Protein AF-A0AAV4EQN7-F1 (afdb_monomer_lite)

Foldseek 3Di:
DPDDDPPKDFQAWAFKWWQDPVGIATWIWGDTPFWIFIARLQQRDTPDTDGPVFWPDKAFPPVDPDRFKIKTWGDDPDPDIDIIMMGDPQNVVVRCCNVCVVADAKDWDADDPQRAIDIDGDPPNVVVVVVVQCCCCPPVVHHDDDDPDGDDPVRNVVQNRGDCNQLVVLVVQCVCVVVVNQQDDDAPDDQRNSLENHDPVDADDPVSQLSLLVCLLVPHPPDDNLNSLSSNLNHFGLLAHPCQPPDDDPVNVVVLVSLLSNLVSLLVVVPDLLPDDLNSLLSSLSSLSRSCLDQSSLLSCPVPPCNLVSLLVNLLSQVVVVDLSSPLSSLSSLVCNLDHSDPPHDPVSNVVSLCSNPVDPVSLVSLLVLQVVQAPDDVVVSVVLSVCCVVVVCSSVSSSCRNRVDDPDPVCCVVVPDDDDPPDDDDDDDDDDDDDDDDDD

Organism: NCBI:txid1093978

Structure (mmCIF, N/CA/C/O backbone):
data_AF-A0AAV4EQN7-F1
#
_entry.id   AF-A0AAV4EQN7-F1
#
loop_
_atom_site.group_PDB
_atom_site.id
_atom_site.type_symbol
_atom_site.label_atom_id
_atom_site.label_alt_id
_atom_site.label_comp_id
_atom_site.label_asym_id
_atom_site.label_entity_id
_atom_site.label_seq_id
_atom_site.pdbx_PDB_ins_code
_atom_site.Cartn_x
_atom_site.Cartn_y
_atom_site.Cartn_z
_atom_site.occupancy
_atom_site.B_iso_or_equiv
_atom_site.auth_seq_id
_atom_site.auth_comp_id
_atom_site.auth_asym_id
_atom_site.auth_atom_id
_atom_site.pdbx_PDB_model_num
ATOM 1 N N . MET A 1 1 ? 10.292 24.144 -17.270 1.00 40.44 1 MET A N 1
ATOM 2 C CA . MET A 1 1 ? 9.674 22.904 -16.755 1.00 40.44 1 MET A CA 1
ATOM 3 C C . MET A 1 1 ? 10.109 21.764 -17.655 1.00 40.44 1 MET A C 1
ATOM 5 O O . MET A 1 1 ? 10.051 21.944 -18.864 1.00 40.44 1 MET A O 1
ATOM 9 N N . MET A 1 2 ? 10.593 20.647 -17.102 1.00 51.81 2 MET A N 1
ATOM 10 C CA . MET A 1 2 ? 10.714 19.413 -17.890 1.00 51.81 2 MET A CA 1
ATOM 11 C C . MET A 1 2 ? 9.319 19.062 -18.418 1.00 51.81 2 MET A C 1
ATOM 13 O O . MET A 1 2 ? 8.359 19.123 -17.651 1.00 51.81 2 MET A O 1
ATOM 17 N N . ALA A 1 3 ? 9.198 18.764 -19.710 1.00 57.78 3 ALA A N 1
ATOM 18 C CA . ALA A 1 3 ? 7.943 18.279 -20.265 1.00 57.78 3 ALA A CA 1
ATOM 19 C C . ALA A 1 3 ? 7.624 16.930 -19.609 1.00 57.78 3 ALA A C 1
ATOM 21 O O . ALA A 1 3 ? 8.413 15.993 -19.708 1.00 57.78 3 ALA A O 1
ATOM 22 N N . THR A 1 4 ? 6.509 16.857 -18.888 1.00 76.06 4 THR A N 1
ATOM 23 C CA . THR A 1 4 ? 6.039 15.623 -18.267 1.00 76.06 4 THR A CA 1
ATOM 24 C C . THR A 1 4 ? 5.465 14.688 -19.325 1.00 76.06 4 THR A C 1
ATOM 26 O O . THR A 1 4 ? 4.706 15.117 -20.195 1.00 76.06 4 THR A O 1
ATOM 29 N N . LEU A 1 5 ? 5.802 13.399 -19.245 1.00 83.25 5 LEU A N 1
ATOM 30 C CA . LEU A 1 5 ? 5.179 12.365 -20.069 1.00 83.25 5 LEU A CA 1
ATOM 31 C C . LEU A 1 5 ? 3.693 12.294 -19.730 1.00 83.25 5 LEU A C 1
ATOM 33 O O . LEU A 1 5 ? 3.306 11.834 -18.652 1.00 83.25 5 LEU A O 1
ATOM 37 N N . LYS A 1 6 ? 2.869 12.786 -20.654 1.00 84.25 6 LYS A N 1
ATOM 38 C CA . LYS A 1 6 ? 1.417 12.792 -20.513 1.00 84.25 6 LYS A CA 1
ATOM 39 C C . LYS A 1 6 ? 0.916 11.353 -20.343 1.00 84.25 6 LYS A C 1
ATOM 41 O O . LYS A 1 6 ? 1.368 10.456 -21.047 1.00 84.25 6 LYS A O 1
ATOM 46 N N . ASP A 1 7 ? 0.013 11.146 -19.387 1.00 84.25 7 ASP A N 1
ATOM 47 C CA . ASP A 1 7 ? -0.650 9.862 -19.117 1.00 84.25 7 ASP A CA 1
ATOM 48 C C . ASP A 1 7 ? 0.291 8.688 -18.748 1.00 84.25 7 ASP A C 1
ATOM 50 O O . ASP A 1 7 ? -0.117 7.526 -18.774 1.00 84.25 7 ASP A O 1
ATOM 54 N N . ASN A 1 8 ? 1.550 8.953 -18.367 1.00 86.19 8 ASN A N 1
ATOM 55 C CA . ASN A 1 8 ? 2.458 7.925 -17.846 1.00 86.19 8 ASN A CA 1
ATOM 56 C C . ASN A 1 8 ? 2.011 7.435 -16.464 1.00 86.19 8 ASN A C 1
ATOM 58 O O . ASN A 1 8 ? 1.928 8.224 -15.523 1.00 86.19 8 ASN A O 1
ATOM 62 N N . LYS A 1 9 ? 1.762 6.128 -16.335 1.00 89.06 9 LYS A N 1
ATOM 63 C CA . LYS A 1 9 ? 1.412 5.485 -15.062 1.00 89.06 9 LYS A CA 1
ATOM 64 C C . LYS A 1 9 ? 2.555 4.608 -14.584 1.00 89.06 9 LYS A C 1
ATOM 66 O O . LYS A 1 9 ? 3.084 3.827 -15.367 1.00 89.06 9 LYS A O 1
ATOM 71 N N . ASP A 1 10 ? 2.889 4.701 -13.302 1.00 91.31 10 ASP A N 1
ATOM 72 C CA . ASP A 1 10 ? 3.889 3.836 -12.676 1.00 91.31 10 ASP A CA 1
ATOM 73 C C . ASP A 1 10 ? 3.384 2.385 -12.644 1.00 91.31 10 ASP A C 1
ATOM 75 O O . ASP A 1 10 ? 2.361 2.085 -12.022 1.00 91.31 10 ASP A O 1
ATOM 79 N N . VAL A 1 11 ? 4.101 1.481 -13.310 1.00 84.19 11 VAL A N 1
ATOM 80 C CA . VAL A 1 11 ? 3.808 0.040 -13.340 1.00 84.19 11 VAL A CA 1
ATOM 81 C C . VAL A 1 11 ? 4.553 -0.657 -12.211 1.00 84.19 11 VAL A C 1
ATOM 83 O O . VAL A 1 11 ? 3.941 -1.411 -11.460 1.00 84.19 11 VAL A O 1
ATOM 86 N N . ALA A 1 12 ? 5.839 -0.350 -12.030 1.00 87.50 12 ALA A N 1
ATOM 87 C CA . ALA A 1 12 ? 6.658 -0.880 -10.946 1.00 87.50 12 ALA A CA 1
ATOM 88 C C . ALA A 1 12 ? 7.631 0.174 -10.419 1.00 87.50 12 ALA A C 1
ATOM 90 O O . ALA A 1 12 ? 8.335 0.823 -11.190 1.00 87.50 12 ALA A O 1
ATOM 91 N N . CYS A 1 13 ? 7.702 0.303 -9.094 1.00 95.94 13 CYS A N 1
ATOM 92 C CA . CYS A 1 13 ? 8.592 1.240 -8.423 1.00 95.94 13 CYS A CA 1
ATOM 93 C C . CYS A 1 13 ? 9.579 0.520 -7.502 1.00 95.94 13 CYS A C 1
ATOM 95 O O . CYS A 1 13 ? 9.273 -0.514 -6.903 1.00 95.94 13 CYS A O 1
ATOM 97 N N . TYR A 1 14 ? 10.765 1.109 -7.375 1.00 96.88 14 TYR A N 1
ATOM 98 C CA . TYR A 1 14 ? 11.847 0.618 -6.530 1.00 96.88 14 TYR A CA 1
ATOM 99 C C . TYR A 1 14 ? 12.532 1.768 -5.812 1.00 96.88 14 TYR A C 1
ATOM 101 O O . TYR A 1 14 ? 12.855 2.790 -6.423 1.00 96.88 14 TYR A O 1
ATOM 109 N N . PHE A 1 15 ? 12.805 1.587 -4.523 1.00 97.00 15 PHE A N 1
ATOM 110 C CA . PHE A 1 15 ? 13.709 2.465 -3.800 1.00 97.00 15 PHE A CA 1
ATOM 111 C C . PHE A 1 15 ? 15.162 2.114 -4.142 1.00 97.00 15 PHE A C 1
ATOM 113 O O . PHE A 1 15 ? 15.597 0.967 -4.023 1.00 97.00 15 PHE A O 1
ATOM 120 N N . ILE A 1 16 ? 15.911 3.095 -4.643 1.00 97.31 16 ILE A N 1
ATOM 121 C CA . ILE A 1 16 ? 17.249 2.884 -5.197 1.00 97.31 16 ILE A CA 1
ATOM 122 C C . ILE A 1 16 ? 18.216 4.008 -4.809 1.00 97.31 16 ILE A C 1
ATOM 124 O O . ILE A 1 16 ? 17.825 5.075 -4.330 1.00 97.31 16 ILE A O 1
ATOM 128 N N . THR A 1 17 ? 19.501 3.806 -5.096 1.00 97.31 17 THR A N 1
ATOM 129 C CA . THR A 1 17 ? 20.536 4.841 -4.986 1.00 97.31 17 THR A CA 1
ATOM 130 C C . THR A 1 17 ? 21.064 5.219 -6.367 1.00 97.31 17 THR A C 1
ATOM 132 O O . THR A 1 17 ? 21.588 4.373 -7.083 1.00 97.31 17 THR A O 1
ATOM 135 N N . LYS A 1 18 ? 20.966 6.496 -6.745 1.00 96.81 18 LYS A N 1
ATOM 136 C CA . LYS A 1 18 ? 21.628 7.077 -7.923 1.00 96.81 18 LYS A CA 1
ATOM 137 C C . LYS A 1 18 ? 23.071 7.427 -7.586 1.00 96.81 18 LYS A C 1
ATOM 139 O O . LYS A 1 18 ? 23.308 8.146 -6.616 1.00 96.81 18 LYS A O 1
ATOM 144 N N . HIS A 1 19 ? 24.014 6.992 -8.417 1.00 95.38 19 HIS A N 1
ATOM 145 C CA . HIS A 1 19 ? 25.435 7.323 -8.305 1.00 95.38 19 HIS A CA 1
ATOM 146 C C . HIS A 1 19 ? 25.782 8.409 -9.319 1.00 95.38 19 HIS A C 1
ATOM 148 O O . HIS A 1 19 ? 25.602 8.233 -10.523 1.00 95.38 19 HIS A O 1
ATOM 154 N N . SER A 1 20 ? 26.263 9.548 -8.830 1.00 90.81 20 SER A N 1
ATOM 155 C CA . SER A 1 20 ? 26.661 10.699 -9.639 1.00 90.81 20 SER A CA 1
ATOM 156 C C . SER A 1 20 ? 28.011 11.233 -9.166 1.00 90.81 20 SER A C 1
ATOM 158 O O . SER A 1 20 ? 28.437 10.966 -8.045 1.00 90.81 20 SER A O 1
ATOM 160 N N . TRP A 1 21 ? 28.660 12.049 -9.994 1.00 86.94 21 TRP A N 1
ATOM 161 C CA . TRP A 1 21 ? 29.893 12.750 -9.632 1.00 86.94 21 TRP A CA 1
ATOM 162 C C . TRP A 1 21 ? 29.716 13.684 -8.423 1.00 86.94 21 TRP A C 1
ATOM 164 O O . TRP A 1 21 ? 30.658 13.894 -7.671 1.00 86.94 21 TRP A O 1
ATOM 174 N N . LYS A 1 22 ? 28.500 14.213 -8.210 1.00 88.44 22 LYS A N 1
ATOM 175 C CA . LYS A 1 22 ? 28.162 15.048 -7.043 1.00 88.44 22 LYS A CA 1
ATOM 176 C C . LYS A 1 22 ? 27.896 14.247 -5.761 1.00 88.44 22 LYS A C 1
ATOM 178 O O . LYS A 1 22 ? 27.723 14.846 -4.705 1.00 88.44 22 LYS A O 1
ATOM 183 N N . GLY A 1 23 ? 27.803 12.920 -5.852 1.00 92.81 23 GLY A N 1
ATOM 184 C CA . GLY A 1 23 ? 27.504 12.046 -4.721 1.00 92.81 23 GLY A CA 1
ATOM 185 C C . GLY A 1 23 ? 26.439 10.991 -5.016 1.00 92.81 23 GLY A C 1
ATOM 186 O O . GLY A 1 23 ? 26.023 10.773 -6.159 1.00 92.81 23 GLY A O 1
ATOM 187 N N . LYS A 1 24 ? 26.008 10.319 -3.946 1.00 94.31 24 LYS A N 1
ATOM 188 C CA . LYS A 1 24 ? 24.983 9.273 -3.966 1.00 94.31 24 LYS A CA 1
ATOM 189 C C . LYS A 1 24 ? 23.664 9.831 -3.448 1.00 94.31 24 LYS A C 1
ATOM 191 O O . LYS A 1 24 ? 23.643 10.503 -2.422 1.00 94.31 24 LYS A O 1
ATOM 196 N N . TYR A 1 25 ? 22.569 9.535 -4.140 1.00 94.75 25 TYR A N 1
ATOM 197 C CA . TYR A 1 25 ? 21.253 10.068 -3.793 1.00 94.75 25 TYR A CA 1
ATOM 198 C C . TYR A 1 25 ? 20.186 8.984 -3.803 1.00 94.75 25 TYR A C 1
ATOM 200 O O . TYR A 1 25 ? 20.077 8.242 -4.778 1.00 94.75 25 TYR A O 1
ATOM 208 N N . LYS A 1 26 ? 19.342 8.948 -2.772 1.00 96.00 26 LYS A N 1
ATOM 209 C CA . LYS A 1 26 ? 18.154 8.091 -2.748 1.00 96.00 26 LYS A CA 1
ATOM 210 C C . LYS A 1 26 ? 17.111 8.576 -3.752 1.00 96.00 26 LYS A C 1
ATOM 212 O O . LYS A 1 26 ? 16.865 9.780 -3.872 1.00 96.00 26 LYS A O 1
ATOM 217 N N . ARG A 1 27 ? 16.537 7.653 -4.518 1.00 97.19 27 ARG A N 1
ATOM 218 C CA . ARG A 1 27 ? 15.533 7.922 -5.556 1.00 97.19 27 ARG A CA 1
ATOM 219 C C . ARG A 1 27 ? 14.502 6.809 -5.583 1.00 97.19 27 ARG A C 1
ATOM 221 O O . ARG A 1 27 ? 14.824 5.663 -5.292 1.00 97.19 27 ARG A O 1
ATOM 228 N N . ILE A 1 28 ? 13.291 7.150 -6.002 1.00 97.69 28 ILE A N 1
ATOM 229 C CA . ILE A 1 28 ? 12.333 6.156 -6.486 1.00 97.69 28 ILE A CA 1
ATOM 230 C C . ILE A 1 28 ? 12.596 5.990 -7.977 1.00 97.69 28 ILE A C 1
ATOM 232 O O . ILE A 1 28 ? 12.597 6.986 -8.696 1.00 97.69 28 ILE A O 1
ATOM 236 N N . PHE A 1 29 ? 12.847 4.772 -8.436 1.00 97.50 29 PHE A N 1
ATOM 237 C CA . PHE A 1 29 ? 12.944 4.429 -9.851 1.00 97.50 29 PHE A CA 1
ATOM 238 C C . PHE A 1 29 ? 11.656 3.746 -10.276 1.00 97.50 29 PHE A C 1
ATOM 240 O O . PHE A 1 29 ? 11.300 2.714 -9.711 1.00 97.50 29 PHE A O 1
ATOM 247 N N . SER A 1 30 ? 10.973 4.342 -11.244 1.00 95.19 30 SER A N 1
ATOM 248 C CA . SER A 1 30 ? 9.712 3.863 -11.784 1.00 95.19 30 SER A CA 1
ATOM 249 C C . SER A 1 30 ? 9.887 3.386 -13.215 1.00 95.19 30 SER A C 1
ATOM 251 O O . SER A 1 30 ? 10.401 4.115 -14.070 1.00 95.19 30 SER A O 1
ATOM 253 N N . VAL A 1 31 ? 9.412 2.170 -13.451 1.00 86.81 31 VAL A N 1
ATOM 254 C CA . VAL A 1 31 ? 9.052 1.656 -14.766 1.00 86.81 31 VAL A CA 1
ATOM 255 C C . VAL A 1 31 ? 7.592 2.027 -14.995 1.00 86.81 31 VAL A C 1
ATOM 257 O O . VAL A 1 31 ? 6.724 1.551 -14.262 1.00 86.81 31 VAL A O 1
ATOM 260 N N . GLY A 1 32 ? 7.322 2.907 -15.958 1.00 84.62 32 GLY A N 1
ATOM 261 C CA . GLY A 1 32 ? 5.978 3.395 -16.256 1.00 84.62 32 GLY A CA 1
ATOM 262 C C . GLY A 1 32 ? 5.529 3.064 -17.673 1.00 84.62 32 GLY A C 1
ATOM 263 O O . GLY A 1 32 ? 6.343 2.766 -18.531 1.00 84.62 32 GLY A O 1
ATOM 264 N N . THR A 1 33 ? 4.232 3.163 -17.944 1.00 79.50 33 THR A N 1
ATOM 265 C CA . THR A 1 33 ? 3.617 2.747 -19.222 1.00 79.50 33 THR A CA 1
ATOM 266 C C . THR A 1 33 ? 4.161 3.444 -20.474 1.00 79.50 33 THR A C 1
ATOM 268 O O . THR A 1 33 ? 3.985 2.940 -21.576 1.00 79.50 33 THR A O 1
ATOM 271 N N . HIS A 1 34 ? 4.778 4.618 -20.336 1.00 77.56 34 HIS A N 1
ATOM 272 C CA . HIS A 1 34 ? 5.302 5.421 -21.445 1.00 77.56 34 HIS A CA 1
ATOM 273 C C . HIS A 1 34 ? 6.802 5.727 -21.313 1.00 77.56 34 HIS A C 1
ATOM 275 O O . HIS A 1 34 ? 7.387 6.362 -22.199 1.00 77.56 34 HIS A O 1
ATOM 281 N N . GLY A 1 35 ? 7.440 5.301 -20.222 1.00 81.69 35 GLY A N 1
ATOM 282 C CA . GLY A 1 35 ? 8.860 5.531 -20.014 1.00 81.69 35 GLY A CA 1
ATOM 283 C C . GLY A 1 35 ? 9.328 5.341 -18.578 1.00 81.69 35 GLY A C 1
ATOM 284 O O . GLY A 1 35 ? 8.565 5.019 -17.666 1.00 81.69 35 GLY A O 1
ATOM 285 N N . ILE A 1 36 ? 10.617 5.597 -18.370 1.00 88.81 36 ILE A N 1
ATOM 286 C CA . ILE A 1 36 ? 11.263 5.499 -17.063 1.00 88.81 36 ILE A CA 1
ATOM 287 C C . ILE A 1 36 ? 11.255 6.859 -16.378 1.00 88.81 36 ILE A C 1
ATOM 289 O O . ILE A 1 36 ? 11.660 7.870 -16.955 1.00 88.81 36 ILE A O 1
ATOM 293 N N . THR A 1 37 ? 10.843 6.883 -15.113 1.00 95.19 37 THR A N 1
ATOM 294 C CA . THR A 1 37 ? 10.827 8.102 -14.298 1.00 95.19 37 THR A CA 1
ATOM 295 C C . THR A 1 37 ? 11.590 7.883 -12.999 1.00 95.19 37 THR A C 1
ATOM 297 O O . THR A 1 37 ? 11.573 6.802 -12.420 1.00 95.19 37 THR A O 1
ATOM 300 N N . THR A 1 38 ? 12.286 8.912 -12.521 1.00 96.88 38 THR A N 1
ATOM 301 C CA . THR A 1 38 ? 12.917 8.897 -11.197 1.00 96.88 38 THR A CA 1
ATOM 302 C C . THR A 1 38 ? 12.397 10.035 -10.343 1.00 96.88 38 THR A C 1
ATOM 304 O O . THR A 1 38 ? 12.418 11.184 -10.786 1.00 96.88 38 THR A O 1
ATOM 307 N N . TYR A 1 39 ? 12.016 9.750 -9.102 1.00 96.69 39 TYR A N 1
ATOM 308 C CA . TYR A 1 39 ? 11.423 10.728 -8.191 1.00 96.69 39 TYR A CA 1
ATOM 309 C C . TYR A 1 39 ? 12.295 10.989 -6.965 1.00 96.69 39 TYR A C 1
ATOM 311 O O . TYR A 1 39 ? 13.086 10.139 -6.533 1.00 96.69 39 TYR A O 1
ATOM 319 N N . ASN A 1 40 ? 12.125 12.175 -6.386 1.00 95.75 40 ASN A N 1
ATOM 320 C CA . ASN A 1 40 ? 12.555 12.453 -5.025 1.00 95.75 40 ASN A CA 1
ATOM 321 C C . ASN A 1 40 ? 11.675 11.629 -4.065 1.00 95.75 40 ASN A C 1
ATOM 323 O O . ASN A 1 40 ? 10.455 11.720 -4.164 1.00 95.75 40 ASN A O 1
ATOM 327 N N . PRO A 1 41 ? 12.250 10.835 -3.146 1.00 93.50 41 PRO A N 1
ATOM 328 C CA . PRO A 1 41 ? 11.450 9.981 -2.274 1.00 93.50 41 PRO A CA 1
ATOM 329 C C . PRO A 1 41 ? 10.604 10.764 -1.262 1.00 93.50 41 PRO A C 1
ATOM 331 O O . PRO A 1 41 ? 9.530 10.306 -0.908 1.00 93.50 41 PRO A O 1
ATOM 334 N N . GLY A 1 42 ? 11.044 11.948 -0.825 1.00 90.06 42 GLY A N 1
ATOM 335 C CA . GLY A 1 42 ? 10.298 12.770 0.129 1.00 90.06 42 GLY A CA 1
ATOM 336 C C . GLY A 1 42 ? 9.187 13.595 -0.520 1.00 90.06 42 GLY A C 1
ATOM 337 O O . GLY A 1 42 ? 8.062 13.600 -0.028 1.00 90.06 42 GLY A O 1
ATOM 338 N N . SER A 1 43 ? 9.491 14.293 -1.622 1.00 92.69 43 SER A N 1
ATOM 339 C CA . SER A 1 43 ? 8.524 15.183 -2.287 1.00 92.69 43 SER A CA 1
ATOM 340 C C . SER A 1 43 ? 7.709 14.515 -3.393 1.00 92.69 43 SER A C 1
ATOM 342 O O . SER A 1 43 ? 6.741 15.107 -3.854 1.00 92.69 43 SER A O 1
ATOM 344 N N . PHE A 1 44 ? 8.084 13.312 -3.841 1.00 93.56 44 PHE A N 1
ATOM 345 C CA . PHE A 1 44 ? 7.521 12.649 -5.028 1.00 93.56 44 PHE A CA 1
ATOM 346 C C . PHE A 1 44 ? 7.624 13.480 -6.319 1.00 93.56 44 PHE A C 1
ATOM 348 O O . PHE A 1 44 ? 7.007 13.152 -7.329 1.00 93.56 44 PHE A O 1
ATOM 355 N N . GLU A 1 45 ? 8.454 14.524 -6.334 1.00 94.44 45 GLU A N 1
ATOM 356 C CA . GLU A 1 45 ? 8.704 15.311 -7.536 1.00 94.44 45 GLU A CA 1
ATOM 357 C C . GLU A 1 45 ? 9.603 14.549 -8.508 1.00 94.44 45 GLU A C 1
ATOM 359 O O . GLU A 1 45 ? 10.568 13.878 -8.118 1.00 94.44 45 GLU A O 1
ATOM 364 N N . ILE A 1 46 ? 9.308 14.694 -9.797 1.00 95.38 46 ILE A N 1
ATOM 365 C CA . ILE A 1 46 ? 10.104 14.120 -10.879 1.00 95.38 46 ILE A CA 1
ATOM 366 C C . ILE A 1 46 ? 11.490 14.766 -10.877 1.00 95.38 46 ILE A C 1
ATOM 368 O O . ILE A 1 46 ? 11.639 15.980 -10.988 1.00 95.38 46 ILE A O 1
ATOM 372 N N . THR A 1 47 ? 12.524 13.933 -10.793 1.00 95.00 47 THR A N 1
ATOM 373 C CA . THR A 1 47 ? 13.928 14.358 -10.870 1.00 95.00 47 THR A CA 1
ATOM 374 C C . THR A 1 47 ? 14.543 14.105 -12.238 1.00 95.00 47 THR A C 1
ATOM 376 O O . THR A 1 47 ? 15.426 14.847 -12.652 1.00 95.00 47 THR A O 1
ATOM 379 N N . ASN A 1 48 ? 14.123 13.040 -12.922 1.00 94.19 48 ASN A N 1
ATOM 380 C CA . ASN A 1 48 ? 14.452 12.757 -14.318 1.00 94.19 48 ASN A CA 1
ATOM 381 C C . ASN A 1 48 ? 13.313 11.921 -14.908 1.00 94.19 48 ASN A C 1
ATOM 383 O O . ASN A 1 48 ? 12.720 11.117 -14.184 1.00 94.19 48 ASN A O 1
ATOM 387 N N . GLN A 1 49 ? 13.055 12.067 -16.200 1.00 93.12 49 GLN A N 1
ATOM 388 C CA . GLN A 1 49 ? 12.041 11.305 -16.916 1.00 93.12 49 GLN A CA 1
ATOM 389 C C . GLN A 1 49 ? 12.495 11.096 -18.361 1.00 93.12 49 GLN A C 1
ATOM 391 O O . GLN A 1 49 ? 13.025 12.026 -18.967 1.00 93.12 49 GLN A O 1
ATOM 396 N N . TRP A 1 50 ? 12.310 9.883 -18.877 1.00 89.38 50 TRP A N 1
ATOM 397 C CA . TRP A 1 50 ? 12.736 9.476 -20.215 1.00 89.38 50 TRP A CA 1
ATOM 398 C C . TRP A 1 50 ? 11.633 8.662 -20.880 1.00 89.38 50 TRP A C 1
ATOM 400 O O . TRP A 1 50 ? 11.238 7.623 -20.351 1.00 89.38 50 TRP A O 1
ATOM 410 N N . ALA A 1 51 ? 11.151 9.119 -22.037 1.00 83.00 51 ALA A N 1
ATOM 411 C CA . ALA A 1 51 ? 10.234 8.338 -22.863 1.00 83.00 51 ALA A CA 1
ATOM 412 C C . ALA A 1 51 ? 10.930 7.081 -23.401 1.00 83.00 51 ALA A C 1
ATOM 414 O O . ALA A 1 51 ? 12.142 7.086 -23.631 1.00 83.00 51 ALA A O 1
ATOM 415 N N . TYR A 1 52 ? 10.177 6.015 -23.678 1.00 77.25 52 TYR A N 1
ATOM 416 C CA . TYR A 1 52 ? 10.771 4.780 -24.204 1.00 77.25 52 TYR A CA 1
ATOM 417 C C . TYR A 1 52 ? 11.499 4.955 -25.546 1.00 77.25 52 TYR A C 1
ATOM 419 O O . TYR A 1 52 ? 12.491 4.282 -25.797 1.00 77.25 52 TYR A O 1
ATOM 427 N N . ASN A 1 53 ? 11.097 5.912 -26.388 1.00 75.12 53 ASN A N 1
ATOM 428 C CA . ASN A 1 53 ? 11.812 6.220 -27.636 1.00 75.12 53 ASN A CA 1
ATOM 429 C C . ASN A 1 53 ? 13.195 6.885 -27.417 1.00 75.12 53 ASN A C 1
ATOM 431 O O . ASN A 1 53 ? 14.037 6.890 -28.328 1.00 75.12 53 ASN A O 1
ATOM 435 N N . GLU A 1 54 ? 13.435 7.441 -26.229 1.00 80.88 54 GLU A N 1
ATOM 436 C CA . GLU A 1 54 ? 14.704 8.009 -25.763 1.00 80.88 54 GLU A CA 1
ATOM 437 C C . GLU A 1 54 ? 15.493 7.028 -24.884 1.00 80.88 54 GLU A C 1
ATOM 439 O O . GLU A 1 54 ? 16.705 7.188 -24.721 1.00 80.88 54 GLU A O 1
ATOM 444 N N . PHE A 1 55 ? 14.828 6.000 -24.356 1.00 78.75 55 PHE A N 1
ATOM 445 C CA . PHE A 1 55 ? 15.409 4.962 -23.518 1.00 78.75 55 PHE A CA 1
ATOM 446 C C . PHE A 1 55 ? 16.039 3.859 -24.374 1.00 78.75 55 PHE A C 1
ATOM 448 O O . PHE A 1 55 ? 15.344 3.120 -25.059 1.00 78.75 55 PHE A O 1
ATOM 455 N N . ILE A 1 56 ? 17.370 3.744 -24.361 1.00 77.75 56 ILE A N 1
ATOM 456 C CA . ILE A 1 56 ? 18.088 2.766 -25.198 1.00 77.75 56 ILE A CA 1
ATOM 457 C C . ILE A 1 56 ? 18.152 1.407 -24.507 1.00 77.75 56 ILE A C 1
ATOM 459 O O . ILE A 1 56 ? 18.003 0.378 -25.157 1.00 77.75 56 ILE A O 1
ATOM 463 N N . GLY A 1 57 ? 18.396 1.385 -23.198 1.00 74.44 57 GLY A N 1
ATOM 464 C CA . GLY A 1 57 ? 18.428 0.123 -22.474 1.00 74.44 57 GLY A CA 1
ATOM 465 C C . GLY A 1 57 ? 18.821 0.241 -21.014 1.00 74.44 57 GLY A C 1
ATOM 466 O O . GLY A 1 57 ? 19.307 1.273 -20.545 1.00 74.44 57 GLY A O 1
ATOM 467 N N . ILE A 1 58 ? 18.627 -0.866 -20.311 1.00 84.25 58 ILE A N 1
ATOM 468 C CA . ILE A 1 58 ? 18.997 -1.074 -18.918 1.00 84.25 58 ILE A CA 1
ATOM 469 C C . ILE A 1 58 ? 19.773 -2.381 -18.815 1.00 84.25 58 ILE A C 1
ATOM 471 O O . ILE A 1 58 ? 19.377 -3.390 -19.391 1.00 84.25 58 ILE A O 1
ATOM 475 N N . ALA A 1 59 ? 20.898 -2.359 -18.109 1.00 80.44 59 ALA A N 1
ATOM 476 C CA . ALA A 1 59 ? 21.764 -3.522 -17.998 1.00 80.44 59 ALA A CA 1
ATOM 477 C C . ALA A 1 59 ? 22.437 -3.601 -16.622 1.00 80.44 59 ALA A C 1
ATOM 479 O O . ALA A 1 59 ? 22.715 -2.569 -15.999 1.00 80.44 59 ALA A O 1
ATOM 480 N N . PRO A 1 60 ? 22.747 -4.814 -16.140 1.00 87.69 60 PRO A N 1
ATOM 481 C CA . PRO A 1 60 ? 23.565 -4.990 -14.949 1.00 87.69 60 PRO A CA 1
ATOM 482 C C . PRO A 1 60 ? 24.952 -4.355 -15.130 1.00 87.69 60 PRO A C 1
ATOM 484 O O . PRO A 1 60 ? 25.567 -4.471 -16.190 1.00 87.69 60 PRO A O 1
ATOM 487 N N . ASN A 1 61 ? 25.492 -3.726 -14.081 1.00 92.88 61 ASN A N 1
ATOM 488 C CA . ASN A 1 61 ? 26.879 -3.268 -14.107 1.00 92.88 61 ASN A CA 1
ATOM 489 C C . ASN A 1 61 ? 27.818 -4.420 -13.726 1.00 92.88 61 ASN A C 1
ATOM 491 O O . ASN A 1 61 ? 28.166 -4.588 -12.562 1.00 92.88 61 ASN A O 1
ATOM 495 N N . ILE A 1 62 ? 28.253 -5.195 -14.719 1.00 86.50 62 ILE A N 1
ATOM 496 C CA . ILE A 1 62 ? 29.113 -6.379 -14.523 1.00 86.50 62 ILE A CA 1
ATOM 497 C C . ILE A 1 62 ? 30.482 -6.006 -13.921 1.00 86.50 62 ILE A C 1
ATOM 499 O O . ILE A 1 62 ? 31.142 -6.834 -13.305 1.00 86.50 62 ILE A O 1
ATOM 503 N N . LYS A 1 63 ? 30.907 -4.744 -14.060 1.00 88.00 63 LYS A N 1
ATOM 504 C CA . LYS A 1 63 ? 32.176 -4.244 -13.508 1.00 88.00 63 LYS A CA 1
ATOM 505 C C . LYS A 1 63 ? 32.075 -3.802 -12.044 1.00 88.00 63 LYS A C 1
ATOM 507 O O . LYS A 1 63 ? 33.080 -3.382 -11.477 1.00 88.00 63 LYS A O 1
ATOM 512 N N . ALA A 1 64 ? 30.881 -3.789 -11.453 1.00 87.88 64 ALA A N 1
ATOM 513 C CA . ALA A 1 64 ? 30.711 -3.398 -10.060 1.00 87.88 64 ALA A CA 1
ATOM 514 C C . ALA A 1 64 ? 31.252 -4.474 -9.112 1.00 87.88 64 ALA A C 1
ATOM 516 O O . ALA A 1 64 ? 31.155 -5.664 -9.389 1.00 87.88 64 ALA A O 1
ATOM 517 N N . ALA A 1 65 ? 31.770 -4.046 -7.958 1.00 85.19 65 ALA A N 1
ATOM 518 C CA . ALA A 1 65 ? 32.256 -4.963 -6.925 1.00 85.19 65 ALA A CA 1
ATOM 519 C C . ALA A 1 65 ? 31.133 -5.815 -6.305 1.00 85.19 65 ALA A C 1
ATOM 521 O O . ALA A 1 65 ? 31.398 -6.873 -5.743 1.00 85.19 65 ALA A O 1
ATOM 522 N N . ASN A 1 66 ? 29.881 -5.353 -6.393 1.00 87.50 66 ASN A N 1
ATOM 523 C CA . ASN A 1 66 ? 28.712 -6.059 -5.890 1.00 87.50 66 ASN A CA 1
ATOM 524 C C . ASN A 1 66 ? 27.645 -6.229 -6.980 1.00 87.50 66 ASN A C 1
ATOM 526 O O . ASN A 1 66 ? 27.609 -5.520 -7.985 1.00 87.50 66 ASN A O 1
ATOM 530 N N . ASN A 1 67 ? 26.728 -7.166 -6.751 1.00 86.44 67 ASN A N 1
ATOM 531 C CA . ASN A 1 67 ? 25.686 -7.522 -7.712 1.00 86.44 67 ASN A CA 1
ATOM 532 C C . ASN A 1 67 ? 24.438 -6.618 -7.622 1.00 86.44 67 ASN A C 1
ATOM 534 O O . ASN A 1 67 ? 23.339 -7.045 -7.972 1.00 86.44 67 ASN A O 1
ATOM 538 N N . GLN A 1 68 ? 24.588 -5.392 -7.110 1.00 93.12 68 GLN A N 1
ATOM 539 C CA . GLN A 1 68 ? 23.484 -4.458 -6.849 1.00 93.12 68 GLN A CA 1
ATOM 540 C C . GLN A 1 68 ? 23.434 -3.316 -7.865 1.00 93.12 68 GLN A C 1
ATOM 542 O O . GLN A 1 68 ? 22.404 -2.658 -8.003 1.00 93.12 68 GLN A O 1
ATOM 547 N N . GLU A 1 69 ? 24.533 -3.057 -8.578 1.00 96.19 69 GLU A N 1
ATOM 548 C CA . GLU A 1 69 ? 24.616 -1.955 -9.533 1.00 96.19 69 GLU A CA 1
ATOM 549 C C . GLU A 1 69 ? 24.032 -2.304 -10.909 1.00 96.19 69 GLU A C 1
ATOM 551 O O . GLU A 1 69 ? 24.214 -3.399 -11.452 1.00 96.19 69 GLU A O 1
ATOM 556 N N . PHE A 1 70 ? 23.388 -1.314 -11.518 1.00 94.25 70 PHE A N 1
ATOM 557 C CA . PHE A 1 70 ? 22.914 -1.343 -12.895 1.00 94.25 70 PHE A CA 1
ATOM 558 C C . PHE A 1 70 ? 23.122 0.017 -13.563 1.00 94.25 70 PHE A C 1
ATOM 560 O O . PHE A 1 70 ? 23.310 1.045 -12.903 1.00 94.25 70 PHE A O 1
ATOM 567 N N . ILE A 1 71 ? 23.133 0.014 -14.891 1.00 94.75 71 ILE A N 1
ATOM 568 C CA . ILE A 1 71 ? 23.330 1.198 -15.721 1.00 94.75 71 ILE A CA 1
ATOM 569 C C . ILE A 1 71 ? 22.161 1.296 -16.690 1.00 94.75 71 ILE A C 1
ATOM 571 O O . ILE A 1 71 ? 21.776 0.309 -17.313 1.00 94.75 71 ILE A O 1
ATOM 575 N N . ILE A 1 72 ? 21.621 2.501 -16.826 1.00 93.12 72 ILE A N 1
ATOM 576 C CA . ILE A 1 72 ? 20.671 2.829 -17.887 1.00 93.12 72 ILE A CA 1
ATOM 577 C C . ILE A 1 72 ? 21.391 3.653 -18.958 1.00 93.12 72 ILE A C 1
ATOM 579 O O . ILE A 1 72 ? 22.250 4.472 -18.623 1.00 93.12 72 ILE A O 1
ATOM 583 N N . THR A 1 73 ? 21.030 3.459 -20.224 1.00 88.25 73 THR A N 1
ATOM 584 C CA . THR A 1 73 ? 21.575 4.187 -21.380 1.00 88.25 73 THR A CA 1
ATOM 585 C C . THR A 1 73 ? 20.457 4.912 -22.124 1.00 88.25 73 THR A C 1
ATOM 587 O O . THR A 1 73 ? 19.489 4.282 -22.537 1.00 88.25 73 THR A O 1
ATOM 590 N N . MET A 1 74 ? 20.571 6.230 -22.266 1.00 90.94 74 MET A N 1
ATOM 591 C CA . MET A 1 74 ? 19.567 7.120 -22.859 1.00 90.94 74 MET A CA 1
ATOM 592 C C . MET A 1 74 ? 20.133 7.851 -24.069 1.00 90.94 74 MET A C 1
ATOM 594 O O . MET A 1 74 ? 21.345 8.048 -24.172 1.00 90.94 74 MET A O 1
ATOM 598 N N . LYS A 1 75 ? 19.264 8.336 -24.955 1.00 86.25 75 LYS A N 1
ATOM 599 C CA . LYS A 1 75 ? 19.636 9.326 -25.971 1.00 86.25 75 LYS A CA 1
ATOM 600 C C . LYS A 1 75 ? 19.898 10.685 -25.317 1.00 86.25 75 LYS A C 1
ATOM 602 O O . LYS A 1 75 ? 19.184 11.117 -24.419 1.00 86.25 75 LYS A O 1
ATOM 607 N N . LYS A 1 76 ? 20.916 11.384 -25.814 1.00 85.19 76 LYS A N 1
ATOM 608 C CA . LYS A 1 76 ? 21.260 12.771 -25.484 1.00 85.19 76 LYS A CA 1
ATOM 609 C C . LYS A 1 76 ? 21.338 13.570 -26.785 1.00 85.19 76 LYS A C 1
ATOM 611 O O . LYS A 1 76 ? 22.413 13.787 -27.344 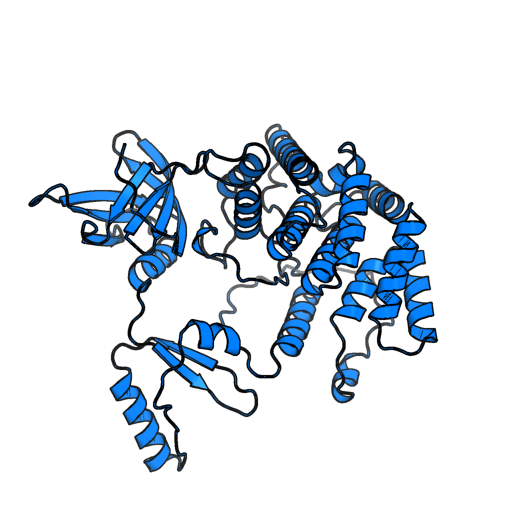1.00 85.19 76 LYS A O 1
ATOM 616 N N . GLY A 1 77 ? 20.180 13.974 -27.300 1.00 78.62 77 GLY A N 1
ATOM 617 C CA . GLY A 1 77 ? 20.055 14.529 -28.651 1.00 78.62 77 GLY A CA 1
ATOM 618 C C . GLY A 1 77 ? 20.165 13.457 -29.744 1.00 78.62 77 GLY A C 1
ATOM 619 O O . GLY A 1 77 ? 20.154 12.263 -29.464 1.00 78.62 77 GLY A O 1
ATOM 620 N N . ALA A 1 78 ? 20.273 13.879 -31.008 1.00 76.44 78 ALA A N 1
ATOM 621 C CA . ALA A 1 78 ? 20.083 12.984 -32.158 1.00 76.44 78 ALA A CA 1
ATOM 622 C C . ALA A 1 78 ? 21.175 11.912 -32.359 1.00 76.44 78 ALA A C 1
ATOM 624 O O . ALA A 1 78 ? 20.902 10.880 -32.963 1.00 76.44 78 ALA A O 1
ATOM 625 N N . LYS A 1 79 ? 22.412 12.152 -31.898 1.00 81.38 79 LYS A N 1
ATOM 626 C CA . LYS A 1 79 ? 23.572 11.280 -32.196 1.00 81.38 79 LYS A CA 1
ATOM 627 C C . LYS A 1 79 ? 24.389 10.838 -30.982 1.00 81.38 79 LYS A C 1
ATOM 629 O O . LYS A 1 79 ? 25.346 10.091 -31.150 1.00 81.38 79 LYS A O 1
ATOM 634 N N . LYS A 1 80 ? 24.081 11.322 -29.777 1.00 89.75 80 LYS A N 1
ATOM 635 C CA . LYS A 1 80 ? 24.864 11.012 -28.571 1.00 89.75 80 LYS A CA 1
ATOM 636 C C . LYS A 1 80 ? 24.023 10.222 -27.585 1.00 89.75 80 LYS A C 1
ATOM 638 O O . LYS A 1 80 ? 22.804 10.359 -27.554 1.00 89.75 80 LYS A O 1
ATOM 643 N N . THR A 1 81 ? 24.694 9.426 -26.766 1.00 91.44 81 THR A N 1
ATOM 644 C CA . THR A 1 81 ? 24.087 8.674 -25.672 1.00 91.44 81 THR A CA 1
ATOM 645 C C . THR A 1 81 ? 24.627 9.165 -24.335 1.00 91.44 81 THR A C 1
ATOM 647 O O . THR A 1 81 ? 25.724 9.718 -24.248 1.00 91.44 81 THR A O 1
ATOM 650 N N . GLU A 1 82 ? 23.845 8.976 -23.283 1.00 93.94 82 GLU A N 1
ATOM 651 C CA . GLU A 1 82 ? 24.219 9.249 -21.902 1.00 93.94 82 GLU A CA 1
ATOM 652 C C . GLU A 1 82 ? 23.916 8.025 -21.045 1.00 93.94 82 GLU A C 1
ATOM 654 O O . GLU A 1 82 ? 22.922 7.337 -21.265 1.00 93.94 82 GLU A O 1
ATOM 659 N N . THR A 1 83 ? 24.768 7.753 -20.062 1.00 94.25 83 THR A N 1
ATOM 660 C CA . THR A 1 83 ? 24.572 6.646 -19.126 1.00 94.25 83 THR A CA 1
ATOM 661 C C . THR A 1 83 ? 24.402 7.166 -17.711 1.00 94.25 83 THR A C 1
ATOM 663 O O . THR A 1 83 ? 25.133 8.065 -17.293 1.00 94.25 83 THR A O 1
ATOM 666 N N . MET A 1 84 ? 23.510 6.552 -16.939 1.00 95.56 84 MET A N 1
ATOM 667 C CA . MET A 1 84 ? 23.397 6.799 -15.501 1.00 95.56 84 MET A CA 1
ATOM 668 C C . MET A 1 84 ? 23.533 5.499 -14.719 1.00 95.56 84 MET A C 1
ATOM 670 O O . MET A 1 84 ? 23.033 4.459 -15.139 1.00 95.56 84 MET A O 1
ATOM 674 N N . LYS A 1 85 ? 24.209 5.578 -13.571 1.00 96.62 85 LYS A N 1
ATOM 675 C CA . LYS A 1 85 ? 24.482 4.440 -12.695 1.00 96.62 85 LYS A CA 1
ATOM 676 C C . LYS A 1 85 ? 23.588 4.475 -11.460 1.00 96.62 85 LYS A C 1
ATOM 678 O O . LYS A 1 85 ? 23.441 5.515 -10.813 1.00 96.62 85 LYS A O 1
ATOM 683 N N . PHE A 1 86 ? 23.065 3.313 -11.096 1.00 97.50 86 PHE A N 1
ATOM 684 C CA . PHE A 1 86 ? 22.184 3.117 -9.954 1.00 97.50 86 PHE A CA 1
ATOM 685 C C . PHE A 1 86 ? 22.535 1.834 -9.196 1.00 97.50 86 PHE A C 1
ATOM 687 O O . PHE A 1 86 ? 23.209 0.964 -9.741 1.00 97.50 86 PHE A O 1
ATOM 694 N N . SER A 1 87 ? 22.076 1.708 -7.949 1.00 96.94 87 SER A N 1
ATOM 695 C CA . SER A 1 87 ? 22.147 0.458 -7.187 1.00 96.94 87 SER A CA 1
ATOM 696 C C . SER A 1 87 ? 20.906 0.204 -6.338 1.00 96.94 87 SER A C 1
ATOM 698 O O . SER A 1 87 ? 20.278 1.145 -5.845 1.00 96.94 87 SER A O 1
ATOM 700 N N . THR A 1 88 ? 20.584 -1.073 -6.144 1.00 95.06 88 THR A N 1
ATOM 701 C CA . THR A 1 88 ? 19.525 -1.557 -5.249 1.00 95.06 88 THR A CA 1
ATOM 702 C C . THR A 1 88 ? 19.760 -3.024 -4.894 1.00 95.06 88 THR A C 1
ATOM 704 O O . THR A 1 88 ? 20.297 -3.780 -5.708 1.00 95.06 88 THR A O 1
ATOM 707 N N . ASP A 1 89 ? 19.324 -3.438 -3.706 1.00 92.44 89 ASP A N 1
ATOM 708 C CA . ASP A 1 89 ? 19.357 -4.840 -3.277 1.00 92.44 89 ASP A CA 1
ATOM 709 C C . ASP A 1 89 ? 18.412 -5.725 -4.108 1.00 92.44 89 ASP A C 1
ATOM 711 O O . ASP A 1 89 ? 18.595 -6.937 -4.199 1.00 92.44 89 ASP A O 1
ATOM 715 N N . HIS A 1 90 ? 17.454 -5.113 -4.811 1.00 91.00 90 HIS A N 1
ATOM 716 C CA . HIS A 1 90 ? 16.461 -5.795 -5.644 1.00 91.00 90 HIS A CA 1
ATOM 717 C C . HIS A 1 90 ? 16.770 -5.713 -7.143 1.00 91.00 90 HIS A C 1
ATOM 719 O O . HIS A 1 90 ? 15.861 -5.720 -7.969 1.00 91.00 90 HIS A O 1
ATOM 725 N N . ARG A 1 91 ? 18.052 -5.613 -7.528 1.00 92.31 91 ARG A N 1
ATOM 726 C CA . ARG A 1 91 ? 18.445 -5.345 -8.923 1.00 92.31 91 ARG A CA 1
ATOM 727 C C . ARG A 1 91 ? 17.873 -6.378 -9.897 1.00 92.31 91 ARG A C 1
ATOM 729 O O . ARG A 1 91 ? 17.414 -5.995 -10.962 1.00 92.31 91 ARG A O 1
ATOM 736 N N . ALA A 1 92 ? 17.896 -7.664 -9.547 1.00 79.62 92 ALA A N 1
ATOM 737 C CA . ALA A 1 92 ? 17.374 -8.721 -10.417 1.00 79.62 92 ALA A CA 1
ATOM 738 C C . ALA A 1 92 ? 15.860 -8.577 -10.673 1.00 79.62 92 ALA A C 1
ATOM 740 O O . ALA A 1 92 ? 15.430 -8.664 -11.820 1.00 79.62 92 ALA A O 1
ATOM 741 N N . ASP A 1 93 ? 15.081 -8.290 -9.626 1.00 80.81 93 ASP A N 1
ATOM 742 C CA . ASP A 1 93 ? 13.631 -8.055 -9.712 1.00 80.81 93 ASP A CA 1
ATOM 743 C C . ASP A 1 93 ? 13.331 -6.801 -10.550 1.00 80.81 93 ASP A C 1
ATOM 745 O O . ASP A 1 93 ? 12.544 -6.843 -11.491 1.00 80.81 93 ASP A O 1
ATOM 749 N N . LEU A 1 94 ? 14.067 -5.709 -10.298 1.00 83.44 94 LEU A N 1
ATOM 750 C CA . LEU A 1 94 ? 13.953 -4.459 -11.055 1.00 83.44 94 LEU A CA 1
ATOM 751 C C . LEU A 1 94 ? 14.243 -4.656 -12.541 1.00 83.44 94 LEU A C 1
ATOM 753 O O . LEU A 1 94 ? 13.464 -4.202 -13.374 1.00 83.44 94 LEU A O 1
ATOM 757 N N . LEU A 1 95 ? 15.355 -5.317 -12.877 1.00 74.06 95 LEU A N 1
ATOM 758 C CA . LEU A 1 95 ? 15.713 -5.601 -14.267 1.00 74.06 95 LEU A CA 1
ATOM 759 C C . LEU A 1 95 ? 14.657 -6.474 -14.941 1.00 74.06 95 LEU A C 1
ATOM 761 O O . LEU A 1 95 ? 14.341 -6.233 -16.100 1.00 74.06 95 LEU A O 1
ATOM 765 N N . THR A 1 96 ? 14.097 -7.442 -14.214 1.00 69.06 96 THR A N 1
ATOM 766 C CA . THR A 1 96 ? 13.009 -8.279 -14.721 1.00 69.06 96 THR A CA 1
ATOM 767 C C . THR A 1 96 ? 11.807 -7.405 -15.061 1.00 69.06 96 THR A C 1
ATOM 769 O O . THR A 1 96 ? 11.445 -7.335 -16.226 1.00 69.06 96 THR A O 1
ATOM 772 N N . GLU A 1 97 ? 11.262 -6.637 -14.113 1.00 68.06 97 GLU A N 1
ATOM 773 C CA . GLU A 1 97 ? 10.104 -5.760 -14.367 1.00 68.06 97 GLU A CA 1
ATOM 774 C C . GLU A 1 97 ? 10.348 -4.755 -15.506 1.00 68.06 97 GLU A C 1
ATOM 776 O O . GLU A 1 97 ? 9.461 -4.517 -16.322 1.00 68.06 97 GLU A O 1
ATOM 781 N N . ALA A 1 98 ? 11.551 -4.177 -15.591 1.00 65.94 98 ALA A N 1
ATOM 782 C CA . ALA A 1 98 ? 11.900 -3.188 -16.612 1.00 65.94 98 ALA A CA 1
ATOM 783 C C . ALA A 1 98 ? 12.044 -3.774 -18.027 1.00 65.94 98 ALA A C 1
ATOM 785 O O . ALA A 1 98 ? 11.887 -3.038 -18.997 1.00 65.94 98 ALA A O 1
ATOM 786 N N . LEU A 1 99 ? 12.372 -5.064 -18.150 1.00 55.34 99 LEU A N 1
ATOM 787 C CA . LEU A 1 99 ? 12.526 -5.759 -19.435 1.00 55.34 99 LEU A CA 1
ATOM 788 C C . LEU A 1 99 ? 11.256 -6.525 -19.853 1.00 55.34 99 LEU A C 1
ATOM 790 O O . LEU A 1 99 ? 11.116 -6.886 -21.017 1.00 55.34 99 LEU A O 1
ATOM 794 N N . VAL A 1 100 ? 10.344 -6.783 -18.910 1.00 49.97 100 VAL A N 1
ATOM 795 C CA . VAL A 1 100 ? 9.158 -7.655 -19.048 1.00 49.97 100 VAL A CA 1
ATOM 796 C C . VAL A 1 100 ? 7.856 -6.860 -19.216 1.00 49.97 100 VAL A C 1
ATOM 798 O O . VAL A 1 100 ? 6.831 -7.459 -19.535 1.00 49.97 100 VAL A O 1
ATOM 801 N N . SER A 1 101 ? 7.867 -5.532 -19.039 1.00 46.34 101 SER A N 1
ATOM 802 C CA . SER A 1 101 ? 6.662 -4.696 -18.850 1.00 46.34 101 SER A CA 1
ATOM 803 C C . SER A 1 101 ? 5.618 -4.733 -19.980 1.00 46.34 101 SER A C 1
ATOM 805 O O . SER A 1 101 ? 4.506 -4.251 -19.768 1.00 46.34 101 SER A O 1
ATOM 807 N N . ASP A 1 102 ? 5.920 -5.362 -21.123 1.00 46.78 102 ASP A N 1
ATOM 808 C CA . ASP A 1 102 ? 5.089 -5.367 -22.337 1.00 46.78 102 ASP A CA 1
ATOM 809 C C . ASP A 1 102 ? 4.730 -6.794 -22.832 1.00 46.78 102 ASP A C 1
ATOM 811 O O . ASP A 1 102 ? 4.495 -7.005 -24.019 1.00 46.78 102 ASP A O 1
ATOM 815 N N . PHE A 1 103 ? 4.728 -7.789 -21.936 1.00 49.88 103 PHE A N 1
ATOM 816 C CA . PHE A 1 103 ? 4.865 -9.234 -22.205 1.00 49.88 103 PHE A CA 1
ATOM 817 C C . PHE A 1 103 ? 4.101 -9.856 -23.413 1.00 49.88 103 PHE A C 1
ATOM 819 O O . PHE A 1 103 ? 2.937 -10.258 -23.288 1.00 49.88 103 PHE A O 1
ATOM 826 N N . PRO A 1 104 ? 4.773 -10.076 -24.562 1.00 49.78 104 PRO A N 1
ATOM 827 C CA . PRO A 1 104 ? 4.299 -10.908 -25.672 1.00 49.78 104 PRO A CA 1
ATOM 828 C C . PRO A 1 104 ? 4.569 -12.405 -25.394 1.00 49.78 104 PRO A C 1
ATOM 830 O O . PRO A 1 104 ? 5.595 -12.748 -24.817 1.00 49.78 104 PRO A O 1
ATOM 833 N N . GLY A 1 105 ? 3.680 -13.320 -25.815 1.00 53.16 105 GLY A N 1
ATOM 834 C CA . GLY A 1 105 ? 3.919 -14.782 -25.732 1.00 53.16 105 GLY A CA 1
ATOM 835 C C . GLY A 1 105 ? 3.253 -15.538 -24.565 1.00 53.16 105 GLY A C 1
ATOM 836 O O . GLY A 1 105 ? 3.632 -16.666 -24.254 1.00 53.16 105 GLY A O 1
ATOM 837 N N . GLY A 1 106 ? 2.250 -14.951 -23.902 1.00 65.50 106 GLY A N 1
ATOM 838 C CA . GLY A 1 106 ? 1.529 -15.599 -22.796 1.00 65.50 106 GLY A CA 1
ATOM 839 C C . GLY A 1 106 ? 0.598 -16.757 -23.216 1.00 65.50 106 GLY A C 1
ATOM 840 O O . GLY A 1 106 ? -0.142 -16.655 -24.196 1.00 65.50 106 GLY A O 1
ATOM 841 N N . ILE A 1 107 ? 0.570 -17.844 -22.434 1.00 67.88 107 ILE A N 1
ATOM 842 C CA . ILE A 1 107 ? -0.388 -18.963 -22.545 1.00 67.88 107 ILE A CA 1
ATOM 843 C C . ILE A 1 107 ? -0.990 -19.251 -21.177 1.00 67.88 107 ILE A C 1
ATOM 845 O O . ILE A 1 107 ? -0.257 -19.475 -20.222 1.00 67.88 107 ILE A O 1
ATOM 849 N N . ALA A 1 108 ? -2.317 -19.318 -21.082 1.00 71.06 108 ALA A N 1
ATOM 850 C CA . ALA A 1 108 ? -2.994 -19.781 -19.877 1.00 71.06 108 ALA A CA 1
ATOM 851 C C . ALA A 1 108 ? -3.576 -21.186 -20.081 1.00 71.06 108 ALA A C 1
ATOM 853 O O . ALA A 1 108 ? -4.348 -21.413 -21.012 1.00 71.06 108 ALA A O 1
ATOM 854 N N . ILE A 1 109 ? -3.230 -22.114 -19.192 1.00 77.12 109 ILE A N 1
ATOM 855 C CA . ILE A 1 109 ? -3.713 -23.498 -19.187 1.00 77.12 109 ILE A CA 1
ATOM 856 C C . ILE A 1 109 ? -4.782 -23.648 -18.104 1.00 77.12 109 ILE A C 1
ATOM 858 O O . ILE A 1 109 ? -4.590 -23.197 -16.975 1.00 77.12 109 ILE A O 1
ATOM 862 N N . ILE A 1 110 ? -5.897 -24.298 -18.445 1.00 74.25 110 ILE A N 1
ATOM 863 C CA . ILE A 1 110 ? -6.956 -24.688 -17.505 1.00 74.25 110 ILE A CA 1
ATOM 864 C C . ILE A 1 110 ? -6.994 -26.207 -17.450 1.00 74.25 110 ILE A C 1
ATOM 866 O O . ILE A 1 110 ? -7.110 -26.855 -18.490 1.00 74.25 110 ILE A O 1
ATOM 870 N N . TYR A 1 111 ? -6.935 -26.773 -16.249 1.00 68.50 111 TYR A N 1
ATOM 871 C CA . TYR A 1 111 ? -7.012 -28.216 -16.051 1.00 68.50 111 TYR A CA 1
ATOM 872 C C . TYR A 1 111 ? -7.862 -28.573 -14.823 1.00 68.50 111 TYR A C 1
ATOM 874 O O . TYR A 1 111 ? -7.808 -27.902 -13.790 1.00 68.50 111 TYR A O 1
ATOM 882 N N . GLY A 1 112 ? -8.639 -29.655 -14.938 1.00 63.91 112 GLY A N 1
ATOM 883 C CA . GLY A 1 112 ? -9.464 -30.210 -13.862 1.00 63.91 112 GLY A CA 1
ATOM 884 C C . GLY A 1 112 ? -10.795 -29.484 -13.606 1.00 63.91 112 GLY A C 1
ATOM 885 O O . GLY A 1 112 ? -11.064 -28.404 -14.125 1.00 63.91 112 GLY A O 1
ATOM 886 N N . GLY A 1 113 ? -11.644 -30.081 -12.760 1.00 67.19 113 GLY A N 1
ATOM 887 C CA . GLY A 1 113 ? -13.007 -29.599 -12.467 1.00 67.19 113 GLY A CA 1
ATOM 888 C C . GLY A 1 113 ? -13.097 -28.303 -11.646 1.00 67.19 113 GLY A C 1
ATOM 889 O O . GLY A 1 113 ? -14.192 -27.797 -11.414 1.00 67.19 113 GLY A O 1
ATOM 890 N N . PHE A 1 114 ? -11.962 -27.751 -11.207 1.00 70.12 114 PHE A N 1
ATOM 891 C CA . PHE A 1 114 ? -11.911 -26.532 -10.395 1.00 70.12 114 PHE A CA 1
ATOM 892 C C . PHE A 1 114 ? -11.748 -25.245 -11.220 1.00 70.12 114 PHE A C 1
ATOM 894 O O . PHE A 1 114 ? -11.895 -24.162 -10.656 1.00 70.12 114 PHE A O 1
ATOM 901 N N . ASN A 1 115 ? -11.482 -25.345 -12.532 1.00 76.69 115 ASN A N 1
ATOM 902 C CA . ASN A 1 115 ? -11.283 -24.212 -13.452 1.00 76.69 115 ASN A CA 1
ATOM 903 C C . ASN A 1 115 ? -10.169 -23.232 -13.030 1.00 76.69 115 ASN A C 1
ATOM 905 O O . ASN A 1 115 ? -10.296 -22.024 -13.220 1.00 76.69 115 ASN A O 1
ATOM 909 N N . ARG A 1 116 ? -9.079 -23.737 -12.440 1.00 78.56 116 ARG A N 1
ATOM 910 C CA . ARG A 1 116 ? -7.901 -22.915 -12.118 1.00 78.56 116 ARG A CA 1
ATOM 911 C C . ARG A 1 116 ? -7.094 -22.640 -13.379 1.00 78.56 116 ARG A C 1
ATOM 913 O O . ARG A 1 116 ? -6.975 -23.518 -14.232 1.00 78.56 116 ARG A O 1
ATOM 920 N N . LEU A 1 117 ? -6.541 -21.436 -13.476 1.00 72.62 117 LEU A N 1
ATOM 921 C CA . LEU A 1 117 ? -5.691 -21.047 -14.595 1.00 72.62 117 LEU A CA 1
ATOM 922 C C . LEU A 1 117 ? -4.228 -20.993 -14.169 1.00 72.62 117 LEU A C 1
ATOM 924 O O . LEU A 1 117 ? -3.897 -20.446 -13.118 1.00 72.62 117 LEU A O 1
ATOM 928 N N . HIS A 1 118 ? -3.356 -21.456 -15.056 1.00 75.62 118 HIS A N 1
ATOM 929 C CA . HIS A 1 118 ? -1.904 -21.414 -14.911 1.00 75.62 118 HIS A CA 1
ATOM 930 C C . HIS A 1 118 ? -1.313 -20.653 -16.099 1.00 75.62 118 HIS A C 1
ATOM 932 O O . HIS A 1 118 ? -1.489 -21.086 -17.235 1.00 75.62 118 HIS A O 1
ATOM 938 N N . LEU A 1 119 ? -0.674 -19.506 -15.853 1.00 71.31 119 LEU A N 1
ATOM 939 C CA . LEU A 1 119 ? -0.090 -18.668 -16.904 1.00 71.31 119 LEU A CA 1
ATOM 940 C C . LEU A 1 119 ? 1.387 -19.005 -17.096 1.00 71.31 119 LEU A C 1
ATOM 942 O O . LEU A 1 119 ? 2.151 -19.043 -16.136 1.00 71.31 119 LEU A O 1
ATOM 946 N N . PHE A 1 120 ? 1.766 -19.178 -18.353 1.00 68.19 120 PHE A N 1
ATOM 947 C CA . PHE A 1 120 ? 3.122 -19.379 -18.831 1.00 68.19 120 PHE A CA 1
ATOM 948 C C . PHE A 1 120 ? 3.461 -18.313 -19.866 1.00 68.19 120 PHE A C 1
ATOM 950 O O . PHE A 1 120 ? 2.581 -17.704 -20.473 1.00 68.19 120 PHE A O 1
ATOM 957 N N . ALA A 1 121 ? 4.751 -18.110 -20.059 1.00 65.69 121 ALA A N 1
ATOM 958 C CA . ALA A 1 121 ? 5.343 -17.053 -20.853 1.00 65.69 121 ALA A CA 1
ATOM 959 C C . ALA A 1 121 ? 6.388 -17.694 -21.770 1.00 65.69 121 ALA A C 1
ATOM 961 O O . ALA A 1 121 ? 7.340 -18.284 -21.262 1.00 65.69 121 ALA A O 1
ATOM 962 N N . LEU A 1 122 ? 6.170 -17.679 -23.089 1.00 62.34 122 LEU A N 1
ATOM 963 C CA . LEU A 1 122 ? 6.923 -18.517 -24.027 1.00 62.34 122 LEU A CA 1
ATOM 964 C C . LEU A 1 122 ? 7.210 -17.785 -25.342 1.00 62.34 122 LEU A C 1
ATOM 966 O O . LEU A 1 122 ? 6.304 -17.211 -25.943 1.00 62.34 122 LEU A O 1
ATOM 970 N N . GLU A 1 123 ? 8.451 -17.879 -25.825 1.00 62.25 123 GLU A N 1
ATOM 971 C CA . GLU A 1 123 ? 8.863 -17.310 -27.119 1.00 62.25 123 GLU A CA 1
ATOM 972 C C . GLU A 1 123 ? 8.200 -18.037 -28.304 1.00 62.25 123 GLU A C 1
ATOM 974 O O . GLU A 1 123 ? 7.710 -17.400 -29.232 1.00 62.25 123 GLU A O 1
ATOM 979 N N . GLN A 1 124 ? 8.104 -19.371 -28.248 1.00 73.44 124 GLN A N 1
ATOM 980 C CA . GLN A 1 124 ? 7.530 -20.220 -29.306 1.00 73.44 124 GLN A CA 1
ATOM 981 C C . GLN A 1 124 ? 6.135 -20.748 -28.934 1.00 73.44 124 GLN A C 1
ATOM 983 O O . GLN A 1 124 ? 5.852 -21.948 -28.951 1.00 73.44 124 GLN A O 1
ATOM 988 N N . ARG A 1 125 ? 5.244 -19.827 -28.557 1.00 70.00 125 ARG A N 1
ATOM 989 C CA . ARG A 1 125 ? 3.889 -20.110 -28.057 1.00 70.00 125 ARG A CA 1
ATOM 990 C C . ARG A 1 125 ? 3.086 -21.077 -28.938 1.00 70.00 125 ARG A C 1
ATOM 992 O O . ARG A 1 125 ? 2.522 -22.054 -28.442 1.00 70.00 125 ARG A O 1
ATOM 999 N N . ASP A 1 126 ? 2.992 -20.770 -30.228 1.00 72.06 126 ASP A N 1
ATOM 1000 C CA . ASP A 1 126 ? 2.104 -21.478 -31.153 1.00 72.06 126 ASP A CA 1
ATOM 1001 C C . ASP A 1 126 ? 2.650 -22.868 -31.513 1.00 72.06 126 ASP A C 1
ATOM 1003 O O . ASP A 1 126 ? 1.881 -23.828 -31.613 1.00 72.06 126 ASP A O 1
ATOM 1007 N N . GLU A 1 127 ? 3.977 -23.003 -31.609 1.00 79.44 127 GLU A N 1
ATOM 1008 C CA . GLU A 1 127 ? 4.653 -24.287 -31.819 1.00 79.44 127 GLU A CA 1
ATOM 1009 C C . GLU A 1 127 ? 4.425 -25.232 -30.636 1.00 79.44 127 GLU A C 1
ATOM 1011 O O . GLU A 1 127 ? 4.039 -26.385 -30.840 1.00 79.44 127 GLU A O 1
ATOM 1016 N N . LEU A 1 128 ? 4.566 -24.740 -29.397 1.00 79.75 128 LEU A N 1
ATOM 1017 C CA . LEU A 1 128 ? 4.311 -25.552 -28.207 1.00 79.75 128 LEU A CA 1
ATOM 1018 C C . LEU A 1 128 ? 2.836 -25.966 -28.103 1.00 79.75 128 LEU A C 1
ATOM 1020 O O . LEU A 1 128 ? 2.549 -27.130 -27.832 1.00 79.75 128 LEU A O 1
ATOM 1024 N N . CYS A 1 129 ? 1.895 -25.042 -28.335 1.00 80.25 129 CYS A N 1
ATOM 1025 C CA . CYS A 1 129 ? 0.460 -25.352 -28.342 1.00 80.25 129 CYS A CA 1
ATOM 1026 C C . CYS A 1 129 ? 0.126 -26.483 -29.321 1.00 80.25 129 CYS A C 1
ATOM 1028 O O . CYS A 1 129 ? -0.624 -27.399 -28.975 1.00 80.25 129 CYS A O 1
ATOM 1030 N N . LYS A 1 130 ? 0.698 -26.427 -30.530 1.00 86.94 130 LYS A N 1
ATOM 1031 C CA . LYS A 1 130 ? 0.513 -27.454 -31.553 1.00 86.94 130 LYS A CA 1
ATOM 1032 C C . LYS A 1 130 ? 1.127 -28.787 -31.123 1.00 86.94 130 LYS A C 1
ATOM 1034 O O . LYS A 1 130 ? 0.434 -29.798 -31.147 1.00 86.94 130 LYS A O 1
ATOM 1039 N N . ALA A 1 131 ? 2.372 -28.777 -30.647 1.00 88.31 131 ALA A N 1
ATOM 1040 C CA . ALA A 1 131 ? 3.055 -29.980 -30.176 1.00 88.31 131 ALA A CA 1
ATOM 1041 C C . ALA A 1 131 ? 2.300 -30.671 -29.027 1.00 88.31 131 ALA A C 1
ATOM 1043 O O . ALA A 1 131 ? 2.164 -31.892 -29.022 1.00 88.31 131 ALA A O 1
ATOM 1044 N N . ILE A 1 132 ? 1.758 -29.895 -28.082 1.00 86.50 132 ILE A N 1
ATOM 1045 C CA . ILE A 1 132 ? 0.937 -30.404 -26.977 1.00 86.50 132 ILE A CA 1
ATOM 1046 C C . ILE A 1 132 ? -0.358 -31.044 -27.504 1.00 86.50 132 ILE A C 1
ATOM 1048 O O . ILE A 1 132 ? -0.697 -32.149 -27.083 1.00 86.50 132 ILE A O 1
ATOM 1052 N N . ALA A 1 133 ? -1.072 -30.390 -28.427 1.00 87.81 133 ALA A N 1
ATOM 1053 C CA . ALA A 1 133 ? -2.315 -30.920 -28.996 1.00 87.81 133 ALA A CA 1
ATOM 1054 C C . ALA A 1 133 ? -2.093 -32.205 -29.815 1.00 87.81 133 ALA A C 1
ATOM 1056 O O . ALA A 1 133 ? -2.845 -33.175 -29.659 1.00 87.81 133 ALA A O 1
ATOM 1057 N N . ASP A 1 134 ? -1.035 -32.229 -30.628 1.00 91.56 134 ASP A N 1
ATOM 1058 C CA . ASP A 1 134 ? -0.642 -33.388 -31.429 1.00 91.56 134 ASP A CA 1
ATOM 1059 C C . ASP A 1 134 ? -0.229 -34.550 -30.518 1.00 91.56 134 ASP A C 1
ATOM 1061 O O . ASP A 1 134 ? -0.703 -35.673 -30.688 1.00 91.56 134 ASP A O 1
ATOM 1065 N N . ALA A 1 135 ? 0.596 -34.291 -29.498 1.00 90.50 13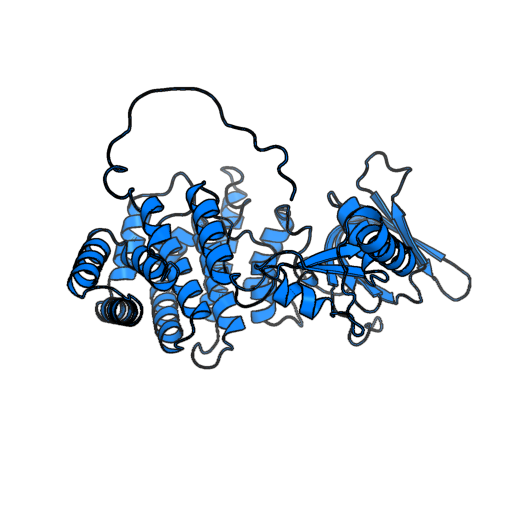5 ALA A N 1
ATOM 1066 C CA . ALA A 1 135 ? 1.036 -35.324 -28.566 1.00 90.50 135 ALA A CA 1
ATOM 1067 C C . ALA A 1 135 ? -0.115 -35.877 -27.712 1.00 90.50 135 ALA A C 1
ATOM 1069 O O . ALA A 1 135 ? -0.219 -37.092 -27.522 1.00 90.50 135 ALA A O 1
ATOM 1070 N N . GLY A 1 136 ? -1.003 -35.000 -27.233 1.00 89.00 136 GLY A N 1
ATOM 1071 C CA . GLY A 1 136 ? -2.197 -35.386 -26.486 1.00 89.00 136 GLY A CA 1
ATOM 1072 C C . GLY A 1 136 ? -3.079 -36.336 -27.291 1.00 89.00 136 GLY A C 1
ATOM 1073 O O . GLY A 1 136 ? -3.483 -37.376 -26.776 1.00 89.00 136 GLY A O 1
ATOM 1074 N N . THR A 1 137 ? -3.294 -36.036 -28.573 1.00 91.12 137 THR A N 1
ATOM 1075 C CA . THR A 1 137 ? -4.124 -36.862 -29.459 1.00 91.12 137 THR A CA 1
ATOM 1076 C C . THR A 1 137 ? -3.433 -38.174 -29.826 1.00 91.12 137 THR A C 1
ATOM 1078 O O . THR A 1 137 ? -4.036 -39.237 -29.700 1.00 91.12 137 THR A O 1
ATOM 1081 N N . ASN A 1 138 ? -2.166 -38.115 -30.243 1.00 91.94 138 ASN A N 1
ATOM 1082 C CA . ASN A 1 138 ? -1.475 -39.254 -30.850 1.00 91.94 138 ASN A CA 1
ATOM 1083 C C . ASN A 1 138 ? -0.937 -40.269 -29.836 1.00 91.94 138 ASN A C 1
ATOM 1085 O O . ASN A 1 138 ? -0.827 -41.445 -30.170 1.00 91.94 138 ASN A O 1
ATOM 1089 N N . TYR A 1 139 ? -0.593 -39.838 -28.619 1.00 91.94 139 TYR A N 1
ATOM 1090 C CA . TYR A 1 139 ? 0.071 -40.710 -27.640 1.00 91.94 139 TYR A CA 1
ATOM 1091 C C . TYR A 1 139 ? -0.736 -40.933 -26.361 1.00 91.94 139 TYR A C 1
ATOM 1093 O O . TYR A 1 139 ? -0.576 -41.967 -25.720 1.00 91.94 139 TYR A O 1
ATOM 1101 N N . VAL A 1 140 ? -1.596 -39.984 -25.980 1.00 88.38 140 VAL A N 1
ATOM 1102 C CA . VAL A 1 140 ? -2.372 -40.052 -24.726 1.00 88.38 140 VAL A CA 1
ATOM 1103 C C . VAL A 1 140 ? -3.864 -40.304 -24.988 1.00 88.38 140 VAL A C 1
ATOM 1105 O O . VAL A 1 140 ? -4.582 -40.737 -24.091 1.00 88.38 140 VAL A O 1
ATOM 1108 N N . GLY A 1 141 ? -4.349 -40.055 -26.210 1.00 88.56 141 GLY A N 1
ATOM 1109 C CA . GLY A 1 141 ? -5.771 -40.142 -26.559 1.00 88.56 141 GLY A CA 1
ATOM 1110 C C . GLY A 1 141 ? -6.626 -39.018 -25.958 1.00 88.56 141 GLY A C 1
ATOM 1111 O O . GLY A 1 141 ? -7.835 -39.171 -25.803 1.00 88.56 141 GLY A O 1
ATOM 1112 N N . VAL A 1 142 ? -6.014 -37.887 -25.595 1.00 84.69 142 VAL A N 1
ATOM 1113 C CA . VAL A 1 142 ? -6.683 -36.731 -24.984 1.00 84.69 142 VAL A CA 1
ATOM 1114 C C . VAL A 1 142 ? -6.757 -35.581 -25.979 1.00 84.69 142 VAL A C 1
ATOM 1116 O O . VAL A 1 142 ? -5.740 -35.044 -26.414 1.00 84.69 142 VAL A O 1
ATOM 1119 N N . LEU A 1 143 ? -7.979 -35.140 -26.281 1.00 86.00 143 LEU A N 1
ATOM 1120 C CA . LEU A 1 143 ? -8.208 -33.966 -27.115 1.00 86.00 143 LEU A CA 1
ATOM 1121 C C . LEU A 1 143 ? -8.005 -32.677 -26.307 1.00 86.00 143 LEU A C 1
ATOM 1123 O O . LEU A 1 143 ? -8.833 -32.315 -25.466 1.00 86.00 143 LEU A O 1
ATOM 1127 N N . ILE A 1 144 ? -6.936 -31.944 -26.608 1.00 85.19 144 ILE A N 1
ATOM 1128 C CA . ILE A 1 144 ? -6.650 -30.650 -25.983 1.00 85.19 144 ILE A CA 1
ATOM 1129 C C . ILE A 1 144 ? -7.364 -29.540 -26.759 1.00 85.19 144 ILE A C 1
ATOM 1131 O O . ILE A 1 144 ? -7.122 -29.321 -27.943 1.00 85.19 144 ILE A O 1
ATOM 1135 N N . ARG A 1 145 ? -8.274 -28.828 -26.085 1.00 82.94 145 ARG A N 1
ATOM 1136 C CA . ARG A 1 145 ? -9.063 -27.747 -26.692 1.00 82.94 145 ARG A CA 1
ATOM 1137 C C . ARG A 1 145 ? -8.356 -26.405 -26.541 1.00 82.94 145 ARG A C 1
ATOM 1139 O O . ARG A 1 145 ? -8.248 -25.883 -25.434 1.00 82.94 145 ARG A O 1
ATOM 1146 N N . ILE A 1 146 ? -7.962 -25.813 -27.664 1.00 76.62 146 ILE A N 1
ATOM 1147 C CA . ILE A 1 146 ? -7.423 -24.451 -27.722 1.00 76.62 146 ILE A CA 1
ATOM 1148 C C . ILE A 1 146 ? -8.573 -23.489 -28.041 1.00 76.62 146 ILE A C 1
ATOM 1150 O O . ILE A 1 146 ? -9.303 -23.670 -29.017 1.00 76.62 146 ILE A O 1
ATOM 1154 N N . ARG A 1 147 ? -8.772 -22.470 -27.198 1.00 67.81 147 ARG A N 1
ATOM 1155 C CA . ARG A 1 147 ? -9.775 -21.427 -27.451 1.00 67.81 147 ARG A CA 1
ATOM 1156 C C . ARG A 1 147 ? -9.342 -20.558 -28.634 1.00 67.81 147 ARG A C 1
ATOM 1158 O O . ARG A 1 147 ? -8.192 -20.138 -28.690 1.00 67.81 147 ARG A O 1
ATOM 1165 N N . LYS A 1 148 ? -10.285 -20.257 -29.536 1.00 61.94 148 LYS A N 1
ATOM 1166 C CA . LYS A 1 148 ? -10.062 -19.341 -30.669 1.00 61.94 148 LYS A CA 1
ATOM 1167 C C . LYS A 1 148 ? -9.751 -17.920 -30.196 1.00 61.94 148 LYS A C 1
ATOM 1169 O O . LYS A 1 148 ? -8.867 -17.276 -30.745 1.00 61.94 148 LYS A O 1
ATOM 1174 N N . GLU A 1 149 ? -10.452 -17.468 -29.159 1.00 63.22 149 GLU A N 1
ATOM 1175 C CA . GLU A 1 149 ? -10.193 -16.185 -28.513 1.00 63.22 149 GLU A CA 1
ATOM 1176 C C . GLU A 1 149 ? -9.320 -16.398 -27.265 1.00 63.22 149 GLU A C 1
ATOM 1178 O O . GLU A 1 149 ? -9.728 -17.128 -26.349 1.00 63.22 149 GLU A O 1
ATOM 1183 N N . PRO A 1 150 ? -8.107 -15.816 -27.217 1.00 60.69 150 PRO A N 1
ATOM 1184 C CA . PRO A 1 150 ? -7.261 -15.876 -26.035 1.00 60.69 150 PRO A CA 1
ATOM 1185 C C . PRO A 1 150 ? -7.888 -15.074 -24.891 1.00 60.69 150 PRO A C 1
ATOM 1187 O O . PRO A 1 150 ? -8.569 -14.075 -25.111 1.00 60.69 150 PRO A O 1
ATOM 1190 N N . ILE A 1 151 ? -7.633 -15.500 -23.654 1.00 59.84 151 ILE A N 1
ATOM 1191 C CA . ILE A 1 151 ? -8.017 -14.705 -22.486 1.00 59.84 151 ILE A CA 1
ATOM 1192 C C . ILE A 1 151 ? -7.037 -13.548 -22.300 1.00 59.84 151 ILE A C 1
ATOM 1194 O O . ILE A 1 151 ? -5.837 -13.698 -22.536 1.00 59.84 151 ILE A O 1
ATOM 1198 N N . THR A 1 152 ? -7.530 -12.406 -21.835 1.00 64.88 152 THR A N 1
ATOM 1199 C CA . THR A 1 152 ? -6.661 -11.288 -21.452 1.00 64.88 152 THR A CA 1
ATOM 1200 C C . THR A 1 152 ? -5.938 -11.590 -20.137 1.00 64.88 152 THR A C 1
ATOM 1202 O O . THR A 1 152 ? -6.378 -12.431 -19.345 1.00 64.88 152 THR A O 1
ATOM 1205 N N . PHE A 1 153 ? -4.838 -10.885 -19.856 1.00 62.12 153 PHE A N 1
ATOM 1206 C CA . PHE A 1 153 ? -4.161 -11.003 -18.561 1.00 62.12 153 PHE A CA 1
ATOM 1207 C C . PHE A 1 153 ? -5.091 -10.636 -17.394 1.00 62.12 153 PHE A C 1
ATOM 1209 O O . PHE A 1 153 ? -5.079 -11.310 -16.366 1.00 62.12 153 PHE A O 1
ATOM 1216 N N . ASP A 1 154 ? -5.964 -9.642 -17.568 1.00 62.31 154 ASP A N 1
ATOM 1217 C CA . ASP A 1 154 ? -6.965 -9.276 -16.561 1.00 62.31 154 ASP A CA 1
ATOM 1218 C C . ASP A 1 154 ? -7.981 -10.397 -16.322 1.00 62.31 154 ASP A C 1
ATOM 1220 O O . ASP A 1 154 ? -8.273 -10.740 -15.174 1.00 62.31 154 ASP A O 1
ATOM 1224 N N . GLN A 1 155 ? -8.463 -11.036 -17.393 1.00 63.66 155 GLN A N 1
ATOM 1225 C CA . GLN A 1 155 ? -9.339 -12.203 -17.290 1.00 63.66 155 GLN A CA 1
ATOM 1226 C C . GLN A 1 155 ? -8.633 -13.383 -16.615 1.00 63.66 155 GLN A C 1
ATOM 1228 O O . GLN A 1 155 ? -9.245 -14.053 -15.781 1.00 63.66 155 GLN A O 1
ATOM 1233 N N . PHE A 1 156 ? -7.356 -13.627 -16.930 1.00 69.69 156 PHE A N 1
ATOM 1234 C CA . PHE A 1 156 ? -6.547 -14.628 -16.238 1.00 69.69 156 PHE A CA 1
ATOM 1235 C C . PHE A 1 156 ? -6.489 -14.325 -14.741 1.00 69.69 156 PHE A C 1
ATOM 1237 O O . PHE A 1 156 ? -6.854 -15.150 -13.908 1.00 69.69 156 PHE A O 1
ATOM 1244 N N . GLN A 1 157 ? -6.077 -13.110 -14.400 1.00 67.12 157 GLN A N 1
ATOM 1245 C CA . GLN A 1 157 ? -5.895 -12.663 -13.031 1.00 67.12 157 GLN A CA 1
ATOM 1246 C C . GLN A 1 157 ? -7.178 -12.744 -12.194 1.00 67.12 157 GLN A C 1
ATOM 1248 O O . GLN A 1 157 ? -7.112 -13.133 -11.026 1.00 67.12 157 GLN A O 1
ATOM 1253 N N . ALA A 1 158 ? -8.327 -12.398 -12.779 1.00 66.50 158 ALA A N 1
ATOM 1254 C CA . ALA A 1 158 ? -9.624 -12.474 -12.115 1.00 66.50 158 ALA A CA 1
ATOM 1255 C C . ALA A 1 158 ? -10.048 -13.924 -11.826 1.00 66.50 158 ALA A C 1
ATOM 1257 O O . ALA A 1 158 ? -10.595 -14.208 -10.764 1.00 66.50 158 ALA A O 1
ATOM 1258 N N . ASN A 1 159 ? -9.745 -14.852 -12.739 1.00 72.75 159 ASN A N 1
ATOM 1259 C CA . ASN A 1 159 ? -10.252 -16.224 -12.693 1.00 72.75 159 ASN A CA 1
ATOM 1260 C C . ASN A 1 159 ? -9.213 -17.264 -12.242 1.00 72.75 159 ASN A C 1
ATOM 1262 O O . ASN A 1 159 ? -9.538 -18.447 -12.157 1.00 72.75 159 ASN A O 1
ATOM 1266 N N . ARG A 1 160 ? -7.968 -16.865 -11.935 1.00 78.94 160 ARG A N 1
ATOM 1267 C CA . ARG A 1 160 ? -6.845 -17.803 -11.724 1.00 78.94 160 ARG A CA 1
ATOM 1268 C C . ARG A 1 160 ? -7.090 -18.882 -10.669 1.00 78.94 160 ARG A C 1
ATOM 1270 O O . ARG A 1 160 ? -6.594 -19.995 -10.802 1.00 78.94 160 ARG A O 1
ATOM 1277 N N . LEU A 1 161 ? -7.873 -18.564 -9.638 1.00 75.50 161 LEU A N 1
ATOM 1278 C CA . LEU A 1 161 ? -8.171 -19.465 -8.519 1.00 75.50 161 LEU A CA 1
ATOM 1279 C C . LEU A 1 161 ? -9.405 -20.356 -8.755 1.00 75.50 161 LEU A C 1
ATOM 1281 O O . LEU A 1 161 ? -9.666 -21.254 -7.953 1.00 75.50 161 LEU A O 1
ATOM 1285 N N . GLY A 1 162 ? -10.117 -20.159 -9.867 1.00 77.69 162 GLY A N 1
ATOM 1286 C CA . GLY A 1 162 ? -11.247 -20.984 -10.276 1.00 77.69 162 GLY A CA 1
ATOM 1287 C C . GLY A 1 162 ? -12.534 -20.754 -9.478 1.00 77.69 162 GLY A C 1
ATOM 1288 O O . GLY A 1 162 ? -12.709 -19.731 -8.818 1.00 77.69 162 GLY A O 1
ATOM 1289 N N . LYS A 1 163 ? -13.456 -21.724 -9.554 1.00 74.38 163 LYS A N 1
ATOM 1290 C CA . LYS A 1 163 ? -14.850 -21.597 -9.072 1.00 74.38 163 LYS A CA 1
ATOM 1291 C C . LYS A 1 163 ? -14.982 -21.446 -7.549 1.00 74.38 163 LYS A C 1
ATOM 1293 O O . LYS A 1 163 ? -15.912 -20.805 -7.082 1.00 74.38 163 LYS A O 1
ATOM 1298 N N . TYR A 1 164 ? -14.059 -22.027 -6.784 1.00 71.06 164 TYR A N 1
ATOM 1299 C CA . TYR A 1 164 ? -14.083 -22.040 -5.312 1.00 71.06 164 TYR A CA 1
ATOM 1300 C C . TYR A 1 164 ? -13.049 -21.086 -4.713 1.00 71.06 164 TYR A C 1
ATOM 1302 O O . TYR A 1 164 ? -12.443 -21.375 -3.681 1.00 71.06 164 TYR A O 1
ATOM 1310 N N . ARG A 1 165 ? -12.801 -19.971 -5.407 1.00 74.88 165 ARG A N 1
ATOM 1311 C CA . ARG A 1 165 ? -11.813 -18.965 -5.021 1.00 74.88 165 ARG A CA 1
ATOM 1312 C C . ARG A 1 165 ? -11.959 -18.561 -3.558 1.00 74.88 165 ARG A C 1
ATOM 1314 O O . ARG A 1 165 ? -10.972 -18.598 -2.836 1.00 74.88 165 ARG A O 1
ATOM 1321 N N . ASP A 1 166 ? -13.160 -18.182 -3.140 1.00 70.81 166 ASP A N 1
ATOM 1322 C CA . ASP A 1 166 ? -13.343 -17.520 -1.849 1.00 70.81 166 ASP A CA 1
ATOM 1323 C C . ASP A 1 166 ? -13.189 -18.503 -0.686 1.00 70.81 166 ASP A C 1
ATOM 1325 O O . ASP A 1 166 ? -12.446 -18.216 0.246 1.00 70.81 166 ASP A O 1
ATOM 1329 N N . SER A 1 167 ? -13.737 -19.719 -0.795 1.00 70.94 167 SER A N 1
ATOM 1330 C CA . SER A 1 167 ? -13.508 -20.785 0.193 1.00 70.94 167 SER A CA 1
ATOM 1331 C C . SER A 1 167 ? -12.033 -21.195 0.281 1.00 70.94 167 SER A C 1
ATOM 1333 O O . SER A 1 167 ? -11.527 -21.466 1.372 1.00 70.94 167 SER A O 1
ATOM 1335 N N . LEU A 1 168 ? -11.322 -21.227 -0.855 1.00 70.19 168 LEU A N 1
ATOM 1336 C CA . LEU A 1 168 ? -9.885 -21.503 -0.883 1.00 70.19 168 LEU A CA 1
ATOM 1337 C C . LEU A 1 168 ? -9.094 -20.378 -0.209 1.00 70.19 168 LEU A C 1
ATOM 1339 O O . LEU A 1 168 ? -8.224 -20.662 0.607 1.00 70.19 168 LEU A O 1
ATOM 1343 N N . ILE A 1 169 ? -9.394 -19.118 -0.532 1.00 73.81 169 ILE A N 1
ATOM 1344 C CA . ILE A 1 169 ? -8.731 -17.959 0.074 1.00 73.81 169 ILE A CA 1
ATOM 1345 C C . ILE A 1 169 ? -9.006 -17.913 1.574 1.00 73.81 169 ILE A C 1
ATOM 1347 O O . ILE A 1 169 ? -8.061 -17.698 2.319 1.00 73.81 169 ILE A O 1
ATOM 1351 N N . ALA A 1 170 ? -10.242 -18.152 2.017 1.00 72.94 170 ALA A N 1
ATOM 1352 C CA . ALA A 1 170 ? -10.590 -18.200 3.435 1.00 72.94 170 ALA A CA 1
ATOM 1353 C C . ALA A 1 170 ? -9.795 -19.294 4.163 1.00 72.94 170 ALA A C 1
ATOM 1355 O O . ALA A 1 170 ? -9.108 -19.012 5.138 1.00 72.94 170 ALA A O 1
ATOM 1356 N N . SER A 1 171 ? -9.763 -20.514 3.614 1.00 72.69 171 SER A N 1
ATOM 1357 C CA . SER A 1 171 ? -9.000 -21.625 4.206 1.00 72.69 171 SER A CA 1
ATOM 1358 C C . SER A 1 171 ? -7.494 -21.336 4.270 1.00 72.69 171 SER A C 1
ATOM 1360 O O . SER A 1 171 ? -6.831 -21.654 5.255 1.00 72.69 171 SER A O 1
ATOM 1362 N N . VAL A 1 172 ? -6.936 -20.725 3.219 1.00 74.06 172 VAL A N 1
ATOM 1363 C CA . VAL A 1 172 ? -5.520 -20.329 3.169 1.00 74.06 172 VAL A CA 1
ATOM 1364 C C . VAL A 1 172 ? -5.243 -19.207 4.168 1.00 74.06 172 VAL A C 1
ATOM 1366 O O . VAL A 1 172 ? -4.243 -19.261 4.877 1.00 74.06 172 VAL A O 1
ATOM 1369 N N . LEU A 1 173 ? -6.120 -18.206 4.246 1.00 78.25 173 LEU A N 1
ATOM 1370 C CA . LEU A 1 173 ? -6.022 -17.094 5.188 1.00 78.25 173 LEU A CA 1
ATOM 1371 C C . LEU A 1 173 ? -5.999 -17.606 6.630 1.00 78.25 173 LEU A C 1
ATOM 1373 O O . LEU A 1 173 ? -5.112 -17.223 7.394 1.00 78.25 173 LEU A O 1
ATOM 1377 N N . ASP A 1 174 ? -6.928 -18.496 6.972 1.00 73.88 174 ASP A N 1
ATOM 1378 C CA . ASP A 1 174 ? -7.023 -19.101 8.297 1.00 73.88 174 ASP A CA 1
ATOM 1379 C C . ASP A 1 174 ? -5.785 -19.940 8.609 1.00 73.88 174 ASP A C 1
ATOM 1381 O O . ASP A 1 174 ? -5.200 -19.787 9.679 1.00 73.88 174 ASP A O 1
ATOM 1385 N N . GLY A 1 175 ? -5.318 -20.756 7.657 1.00 72.81 175 GLY A N 1
ATOM 1386 C CA . GLY A 1 175 ? -4.095 -21.545 7.811 1.00 72.81 175 GLY A CA 1
ATOM 1387 C C . GLY A 1 175 ? -2.850 -20.684 8.052 1.00 72.81 175 GLY A C 1
ATOM 1388 O O . GLY A 1 175 ? -2.065 -20.969 8.955 1.00 72.81 175 GLY A O 1
ATOM 1389 N N . VAL A 1 176 ? -2.691 -19.592 7.297 1.00 77.44 176 VAL A N 1
ATOM 1390 C CA . VAL A 1 176 ? -1.565 -18.651 7.440 1.00 77.44 176 VAL A CA 1
ATOM 1391 C C . VAL A 1 176 ? -1.630 -17.914 8.782 1.00 77.44 176 VAL A C 1
ATOM 1393 O O . VAL A 1 176 ? -0.618 -17.782 9.470 1.00 77.44 176 VAL A O 1
ATOM 1396 N N . ARG A 1 177 ? -2.818 -17.468 9.206 1.00 80.62 177 ARG A N 1
ATOM 1397 C CA . ARG A 1 177 ? -2.993 -16.818 10.515 1.00 80.62 177 ARG A CA 1
ATOM 1398 C C . ARG A 1 177 ? -2.753 -17.795 11.666 1.00 80.62 177 ARG A C 1
ATOM 1400 O O . ARG A 1 177 ? -2.088 -17.432 12.636 1.00 80.62 177 ARG A O 1
ATOM 1407 N N . ALA A 1 178 ? -3.238 -19.031 11.549 1.00 74.38 178 ALA A N 1
ATOM 1408 C CA . ALA A 1 178 ? -3.040 -20.090 12.536 1.00 74.38 178 ALA A CA 1
ATOM 1409 C C . ALA A 1 178 ? -1.566 -20.499 12.670 1.00 74.38 178 ALA A C 1
ATOM 1411 O O . ALA A 1 178 ? -1.129 -20.838 13.766 1.00 74.38 178 ALA A O 1
ATOM 1412 N N . SER A 1 179 ? -0.772 -20.385 11.598 1.00 79.50 179 SER A N 1
ATOM 1413 C CA . SER A 1 179 ? 0.680 -20.594 11.653 1.00 79.50 179 SER A CA 1
ATOM 1414 C C . SER A 1 179 ? 1.446 -19.434 12.309 1.00 79.50 179 SER A C 1
ATOM 1416 O O . SER A 1 179 ? 2.674 -19.423 12.289 1.00 79.50 179 SER A O 1
ATOM 1418 N N . GLY A 1 180 ? 0.747 -18.423 12.835 1.00 76.88 180 GLY A N 1
ATOM 1419 C CA . GLY A 1 180 ? 1.336 -17.243 13.464 1.00 76.88 180 GLY A CA 1
ATOM 1420 C C . GLY A 1 180 ? 1.713 -16.123 12.492 1.00 76.88 180 GLY A C 1
ATOM 1421 O O . GLY A 1 180 ? 2.188 -15.079 12.939 1.00 76.88 180 GLY A O 1
ATOM 1422 N N . ASN A 1 181 ? 1.479 -16.277 11.183 1.00 80.44 181 ASN A N 1
ATOM 1423 C CA . ASN A 1 181 ? 1.750 -15.210 10.225 1.00 80.44 181 ASN A CA 1
ATOM 1424 C C . ASN A 1 181 ? 0.606 -14.181 10.230 1.00 80.44 181 ASN A C 1
ATOM 1426 O O . ASN A 1 181 ? -0.502 -14.413 9.748 1.00 80.44 181 ASN A O 1
ATOM 1430 N N . ARG A 1 182 ? 0.908 -13.002 10.779 1.00 77.06 182 ARG A N 1
ATOM 1431 C CA . ARG A 1 182 ? -0.032 -11.883 10.958 1.00 77.06 182 ARG A CA 1
ATOM 1432 C C . ARG A 1 182 ? -0.040 -10.887 9.793 1.00 77.06 182 ARG A C 1
ATOM 1434 O O . ARG A 1 182 ? -0.751 -9.878 9.876 1.00 77.06 182 ARG A O 1
ATOM 1441 N N . ASP A 1 183 ? 0.751 -11.143 8.749 1.00 82.25 183 ASP A N 1
ATOM 1442 C CA . ASP A 1 183 ? 0.998 -10.209 7.645 1.00 82.25 183 ASP A CA 1
ATOM 1443 C C . ASP A 1 183 ? 0.022 -10.370 6.463 1.00 82.25 183 ASP A C 1
ATOM 1445 O O . ASP A 1 183 ? 0.006 -9.582 5.518 1.00 82.25 183 ASP A O 1
ATOM 1449 N N . VAL A 1 184 ? -0.852 -11.376 6.524 1.00 82.62 184 VAL A N 1
ATOM 1450 C CA . VAL A 1 184 ? -1.870 -11.629 5.503 1.00 82.62 184 VAL A CA 1
ATOM 1451 C C . VAL A 1 184 ? -3.129 -10.776 5.721 1.00 82.62 184 VAL A C 1
ATOM 1453 O O . VAL A 1 184 ? -3.672 -10.698 6.828 1.00 82.62 184 VAL A O 1
ATOM 1456 N N . CYS A 1 185 ? -3.625 -10.156 4.644 1.00 85.00 185 CYS A N 1
ATOM 1457 C CA . CYS A 1 185 ? -4.845 -9.343 4.642 1.00 85.00 185 CYS A CA 1
ATOM 1458 C C . CYS A 1 185 ? -5.760 -9.659 3.456 1.00 85.00 185 CYS A C 1
ATOM 1460 O O . CYS A 1 185 ? -5.304 -10.094 2.398 1.00 85.00 185 CYS A O 1
ATOM 1462 N N . VAL A 1 186 ? -7.051 -9.379 3.636 1.00 84.25 186 VAL A N 1
ATOM 1463 C CA . VAL A 1 186 ? -8.057 -9.381 2.568 1.00 84.25 186 VAL A CA 1
ATOM 1464 C C . VAL A 1 186 ? -8.269 -7.944 2.111 1.00 84.25 186 VAL A C 1
ATOM 1466 O O . VAL A 1 186 ? -8.349 -7.042 2.945 1.00 84.25 186 VAL A O 1
ATOM 1469 N N . LYS A 1 187 ? -8.324 -7.733 0.793 1.00 85.88 187 LYS A N 1
ATOM 1470 C CA . LYS A 1 187 ? -8.522 -6.416 0.181 1.00 85.88 187 LYS A CA 1
ATOM 1471 C C . LYS A 1 187 ? -9.542 -6.482 -0.949 1.00 85.88 187 LYS A C 1
ATOM 1473 O O . LYS A 1 187 ? -9.530 -7.456 -1.704 1.00 85.88 187 LYS A O 1
ATOM 1478 N N . MET A 1 188 ? -10.347 -5.432 -1.114 1.00 83.81 188 MET A N 1
ATOM 1479 C CA . MET A 1 188 ? -11.292 -5.307 -2.233 1.00 83.81 188 MET A CA 1
ATOM 1480 C C . MET A 1 188 ? -10.567 -5.215 -3.579 1.00 83.81 188 MET A C 1
ATOM 1482 O O . MET A 1 188 ? -10.970 -5.844 -4.556 1.00 83.81 188 MET A O 1
ATOM 1486 N N . TYR A 1 189 ? -9.453 -4.480 -3.611 1.00 81.62 189 TYR A N 1
ATOM 1487 C CA . TYR A 1 189 ? -8.639 -4.289 -4.807 1.00 81.62 189 TYR A CA 1
ATOM 1488 C C . TYR A 1 189 ? -7.199 -4.738 -4.600 1.00 81.62 189 TYR A C 1
ATOM 1490 O O . TYR A 1 189 ? -6.641 -4.726 -3.496 1.00 81.62 189 TYR A O 1
ATOM 1498 N N . LYS A 1 190 ? -6.572 -5.110 -5.717 1.00 82.44 190 LYS A N 1
ATOM 1499 C CA . LYS A 1 190 ? -5.147 -5.422 -5.760 1.00 82.44 190 LYS A CA 1
ATOM 1500 C C . LYS A 1 190 ? -4.332 -4.212 -5.324 1.00 82.44 190 LYS A C 1
ATOM 1502 O O . LYS A 1 190 ? -4.638 -3.080 -5.682 1.00 82.44 190 LYS A O 1
ATOM 1507 N N . THR A 1 191 ? -3.249 -4.462 -4.595 1.00 86.75 191 THR A N 1
ATOM 1508 C CA . THR A 1 191 ? -2.267 -3.418 -4.296 1.00 86.75 191 THR A CA 1
ATOM 1509 C C . THR A 1 191 ? -1.645 -2.915 -5.606 1.00 86.75 191 THR A C 1
ATOM 1511 O O . THR A 1 191 ? -1.084 -3.732 -6.340 1.00 86.75 191 THR A O 1
ATOM 1514 N N . PRO A 1 192 ? -1.708 -1.605 -5.912 1.00 87.00 192 PRO A N 1
ATOM 1515 C CA . PRO A 1 192 ? -1.090 -1.063 -7.118 1.00 87.00 192 PRO A CA 1
ATOM 1516 C C . PRO A 1 192 ? 0.432 -1.264 -7.088 1.00 87.00 192 PRO A C 1
ATOM 1518 O O . PRO A 1 192 ? 1.110 -0.763 -6.188 1.00 87.00 192 PRO A O 1
ATOM 1521 N N . ARG A 1 193 ? 0.987 -1.994 -8.065 1.00 87.06 193 ARG A N 1
ATOM 1522 C CA . ARG A 1 193 ? 2.427 -2.317 -8.119 1.00 87.06 193 ARG A CA 1
ATOM 1523 C C . ARG A 1 193 ? 3.310 -1.070 -8.229 1.00 87.06 193 ARG A C 1
ATOM 1525 O O . ARG A 1 193 ? 4.365 -1.042 -7.595 1.00 87.06 193 ARG A O 1
ATOM 1532 N N . GLY A 1 194 ? 2.843 -0.024 -8.913 1.00 91.12 194 GLY A N 1
ATOM 1533 C CA . GLY A 1 194 ? 3.517 1.277 -8.995 1.00 91.12 194 GLY A CA 1
ATOM 1534 C C . GLY A 1 194 ? 3.568 2.062 -7.680 1.00 91.12 194 GLY A C 1
ATOM 1535 O O . GLY A 1 194 ? 4.334 3.014 -7.561 1.00 91.12 194 GLY A O 1
ATOM 1536 N N . TYR A 1 195 ? 2.788 1.683 -6.663 1.00 95.38 195 TYR A N 1
ATOM 1537 C CA . TYR A 1 195 ? 2.865 2.316 -5.342 1.00 95.38 195 TYR A CA 1
ATOM 1538 C C . TYR A 1 195 ? 3.858 1.623 -4.412 1.00 95.38 195 TYR A C 1
ATOM 1540 O O . TYR A 1 195 ? 4.380 2.270 -3.507 1.00 95.38 195 TYR A O 1
ATOM 1548 N N . ARG A 1 196 ? 4.145 0.336 -4.634 1.00 95.25 196 ARG A N 1
ATOM 1549 C CA . ARG A 1 196 ? 5.140 -0.435 -3.880 1.00 95.25 196 ARG A CA 1
ATOM 1550 C C . ARG A 1 196 ? 6.552 -0.031 -4.313 1.00 95.25 196 ARG A C 1
ATOM 1552 O O . ARG A 1 196 ? 6.844 -0.076 -5.502 1.00 95.25 196 ARG A O 1
ATOM 1559 N N . LEU A 1 197 ? 7.434 0.293 -3.365 1.00 95.62 197 LEU A N 1
ATOM 1560 C CA . LEU A 1 197 ? 8.826 0.705 -3.606 1.00 95.62 197 LEU A CA 1
ATOM 1561 C C . LEU A 1 197 ? 9.839 -0.453 -3.498 1.00 95.62 197 LEU A C 1
ATOM 1563 O O . LEU A 1 197 ? 10.949 -0.276 -3.000 1.00 95.62 197 LEU A O 1
ATOM 1567 N N . GLY A 1 198 ? 9.464 -1.634 -3.981 1.00 92.31 198 GLY A N 1
ATOM 1568 C CA . GLY A 1 198 ? 10.274 -2.854 -3.968 1.00 92.31 198 GLY A CA 1
ATOM 1569 C C . GLY A 1 198 ? 9.456 -4.076 -4.405 1.00 92.31 198 GLY A C 1
ATOM 1570 O O . GLY A 1 198 ? 8.319 -3.912 -4.854 1.00 92.31 198 GLY A O 1
ATOM 1571 N N . PRO A 1 199 ? 9.987 -5.300 -4.270 1.00 87.69 199 PRO A N 1
ATOM 1572 C CA . PRO A 1 199 ? 9.215 -6.522 -4.479 1.00 87.69 199 PRO A CA 1
ATOM 1573 C C . PRO A 1 199 ? 8.050 -6.633 -3.478 1.00 87.69 199 PRO A C 1
ATOM 1575 O O . PRO A 1 199 ? 8.101 -6.091 -2.369 1.00 87.69 199 PRO A O 1
ATOM 1578 N N . PHE A 1 200 ? 6.993 -7.369 -3.835 1.00 83.38 200 PHE A N 1
ATOM 1579 C CA . PHE A 1 200 ? 5.906 -7.681 -2.890 1.00 83.38 200 PHE A CA 1
ATOM 1580 C C . PHE A 1 200 ? 6.297 -8.733 -1.846 1.00 83.38 200 PHE A C 1
ATOM 1582 O O . PHE A 1 200 ? 5.660 -8.824 -0.802 1.00 83.38 200 PHE A O 1
ATOM 1589 N N . THR A 1 201 ? 7.322 -9.530 -2.134 1.00 80.94 201 THR A N 1
ATOM 1590 C CA . THR A 1 201 ? 7.750 -10.683 -1.330 1.00 80.94 201 THR A CA 1
ATOM 1591 C C . THR A 1 201 ? 8.758 -10.332 -0.242 1.00 80.94 201 THR A C 1
ATOM 1593 O O . THR A 1 201 ? 9.077 -11.181 0.585 1.00 80.94 201 THR A O 1
ATOM 1596 N N . VAL A 1 202 ? 9.270 -9.101 -0.238 1.00 85.56 202 VAL A N 1
ATOM 1597 C CA . VAL A 1 202 ? 10.302 -8.646 0.698 1.00 85.56 202 VAL A CA 1
ATOM 1598 C C . VAL A 1 202 ? 9.841 -7.346 1.344 1.00 85.56 202 VAL A C 1
ATOM 1600 O O . VAL A 1 202 ? 9.322 -6.494 0.620 1.00 85.56 202 VAL A O 1
ATOM 1603 N N . PRO A 1 203 ? 10.012 -7.162 2.664 1.00 87.38 203 PRO A N 1
ATOM 1604 C CA . PRO A 1 203 ? 9.783 -5.883 3.324 1.00 87.38 203 PRO A CA 1
ATOM 1605 C C . PRO A 1 203 ? 10.521 -4.710 2.681 1.00 87.38 203 PRO A C 1
ATOM 1607 O O . PRO A 1 203 ? 11.563 -4.890 2.058 1.00 87.38 203 PRO A O 1
ATOM 1610 N N . VAL A 1 204 ? 9.988 -3.503 2.861 1.00 90.12 204 VAL A N 1
ATOM 1611 C CA . VAL A 1 204 ? 10.664 -2.279 2.415 1.00 90.12 204 VAL A CA 1
ATOM 1612 C C . VAL A 1 204 ? 11.707 -1.814 3.432 1.00 90.12 204 VAL A C 1
ATOM 1614 O O . VAL A 1 204 ? 11.650 -2.151 4.619 1.00 90.12 204 VAL A O 1
ATOM 1617 N N . ASP A 1 205 ? 12.636 -0.989 2.960 1.00 88.88 205 ASP A N 1
ATOM 1618 C CA . ASP A 1 205 ? 13.634 -0.336 3.803 1.00 88.88 205 ASP A CA 1
ATOM 1619 C C . ASP A 1 205 ? 12.986 0.587 4.848 1.00 88.88 205 ASP A C 1
ATOM 1621 O O . ASP A 1 205 ? 11.953 1.217 4.608 1.00 88.88 205 ASP A O 1
ATOM 1625 N N . GLU A 1 206 ? 13.661 0.766 5.984 1.00 88.94 206 GLU A N 1
ATOM 1626 C CA . GLU A 1 206 ? 13.257 1.695 7.048 1.00 88.94 206 GLU A CA 1
ATOM 1627 C C . GLU A 1 206 ? 12.991 3.118 6.533 1.00 88.94 206 GLU A C 1
ATOM 1629 O O . GLU A 1 206 ? 12.036 3.779 6.946 1.00 88.94 206 GLU A O 1
ATOM 1634 N N . GLU A 1 207 ? 13.818 3.596 5.601 1.00 89.69 207 GLU A N 1
ATOM 1635 C CA . GLU A 1 207 ? 13.673 4.931 5.021 1.00 89.69 207 GLU A CA 1
ATOM 1636 C C . GLU A 1 207 ? 12.362 5.065 4.226 1.00 89.69 207 GLU A C 1
ATOM 1638 O O . GLU A 1 207 ? 11.730 6.125 4.247 1.00 89.69 207 GLU A O 1
ATOM 1643 N N . VAL A 1 208 ? 11.914 3.986 3.573 1.00 92.69 208 VAL A N 1
ATOM 1644 C CA . VAL A 1 208 ? 10.627 3.932 2.865 1.00 92.69 208 VAL A CA 1
ATOM 1645 C C . VAL A 1 208 ? 9.469 3.988 3.859 1.00 92.69 208 VAL A C 1
ATOM 1647 O O . VAL A 1 208 ? 8.538 4.772 3.654 1.00 92.69 208 VAL A O 1
ATOM 1650 N N . GLU A 1 209 ? 9.535 3.233 4.961 1.00 92.75 209 GLU A N 1
ATOM 1651 C CA . GLU A 1 209 ? 8.510 3.300 6.011 1.00 92.75 209 GLU A CA 1
ATOM 1652 C C . GLU A 1 209 ? 8.389 4.721 6.583 1.00 92.75 209 GLU A C 1
ATOM 1654 O O . GLU A 1 209 ? 7.299 5.302 6.625 1.00 92.75 209 GLU A O 1
ATOM 1659 N N . ALA A 1 210 ? 9.523 5.322 6.959 1.00 91.94 210 ALA A N 1
ATOM 1660 C CA . ALA A 1 210 ? 9.577 6.672 7.510 1.00 91.94 210 ALA A CA 1
ATOM 1661 C C . ALA A 1 210 ? 9.058 7.727 6.519 1.00 91.94 210 ALA A C 1
ATOM 1663 O O . ALA A 1 210 ? 8.415 8.698 6.923 1.00 91.94 210 ALA A O 1
ATOM 1664 N N . THR A 1 211 ? 9.329 7.544 5.226 1.00 93.25 211 THR A N 1
ATOM 1665 C CA . THR A 1 211 ? 8.851 8.424 4.154 1.00 93.25 211 THR A CA 1
ATOM 1666 C C . THR A 1 211 ? 7.328 8.398 4.073 1.00 93.25 211 THR A C 1
ATOM 1668 O O . THR A 1 211 ? 6.700 9.454 4.127 1.00 93.25 211 THR A O 1
ATOM 1671 N N . HIS A 1 212 ? 6.713 7.214 4.040 1.00 95.69 212 HIS A N 1
ATOM 1672 C CA . HIS A 1 212 ? 5.256 7.105 3.953 1.00 95.69 212 HIS A CA 1
ATOM 1673 C C . HIS A 1 212 ? 4.535 7.557 5.229 1.00 95.69 212 HIS A C 1
ATOM 1675 O O . HIS A 1 212 ? 3.469 8.163 5.125 1.00 95.69 212 HIS A O 1
ATOM 1681 N N . LEU A 1 213 ? 5.124 7.358 6.415 1.00 95.31 213 LEU A N 1
ATOM 1682 C CA . LEU A 1 213 ? 4.618 7.966 7.653 1.00 95.31 213 LEU A CA 1
ATOM 1683 C C . LEU A 1 213 ? 4.591 9.498 7.562 1.00 95.31 213 LEU A C 1
ATOM 1685 O O . LEU A 1 213 ? 3.579 10.127 7.873 1.00 95.31 213 LEU A O 1
ATOM 1689 N N . LYS A 1 214 ? 5.688 10.107 7.088 1.00 94.19 214 LYS A N 1
ATOM 1690 C CA . LYS A 1 214 ? 5.770 11.561 6.892 1.00 94.19 214 LYS A CA 1
ATOM 1691 C C . LYS A 1 214 ? 4.760 12.045 5.856 1.00 94.19 214 LYS A C 1
ATOM 1693 O O . LYS A 1 214 ? 4.126 13.065 6.096 1.00 94.19 214 LYS A O 1
ATOM 1698 N N . SER A 1 215 ? 4.569 11.313 4.756 1.00 95.06 215 SER A N 1
ATOM 1699 C CA . SER A 1 215 ? 3.609 11.674 3.705 1.00 95.06 215 SER A CA 1
ATOM 1700 C C . SER A 1 215 ? 2.150 11.643 4.167 1.00 95.06 215 SER A C 1
ATOM 1702 O O . SER A 1 215 ? 1.342 12.394 3.630 1.00 95.06 215 SER A O 1
ATOM 1704 N N . LEU A 1 216 ? 1.786 10.825 5.162 1.00 95.75 216 LEU A N 1
ATOM 1705 C CA . LEU A 1 216 ? 0.443 10.889 5.756 1.00 95.75 216 LEU A CA 1
ATOM 1706 C C . LEU A 1 216 ? 0.230 12.214 6.501 1.00 95.75 216 LEU A C 1
ATOM 1708 O O . LEU A 1 216 ? -0.806 12.862 6.348 1.00 95.75 216 LEU A O 1
ATOM 1712 N N . HIS A 1 217 ? 1.227 12.651 7.271 1.00 94.56 217 HIS A N 1
ATOM 1713 C CA . HIS A 1 217 ? 1.145 13.899 8.028 1.00 94.56 217 HIS A CA 1
ATOM 1714 C C . HIS A 1 217 ? 1.288 15.147 7.137 1.00 94.56 217 HIS A C 1
ATOM 1716 O O . HIS A 1 217 ? 0.463 16.065 7.189 1.00 94.56 217 HIS A O 1
ATOM 1722 N N . ALA A 1 218 ? 2.294 15.166 6.267 1.00 94.25 218 ALA A N 1
ATOM 1723 C CA . ALA A 1 218 ? 2.588 16.232 5.318 1.00 94.25 218 ALA A CA 1
ATOM 1724 C C . ALA A 1 218 ? 2.489 15.677 3.891 1.00 94.25 218 ALA A C 1
ATOM 1726 O O . ALA A 1 218 ? 3.469 15.183 3.332 1.00 94.25 218 ALA A O 1
ATOM 1727 N N . VAL A 1 219 ? 1.279 15.735 3.326 1.00 95.31 219 VAL A N 1
ATOM 1728 C CA . VAL A 1 219 ? 0.992 15.197 1.991 1.00 95.31 219 VAL A CA 1
ATOM 1729 C C . VAL A 1 219 ? 1.829 15.948 0.949 1.00 95.31 219 VAL A C 1
ATOM 1731 O O . VAL A 1 219 ? 1.755 17.179 0.904 1.00 95.31 219 VAL A O 1
ATOM 1734 N N . PRO A 1 220 ? 2.628 15.242 0.127 1.00 94.00 220 PRO A N 1
ATOM 1735 C CA . PRO A 1 220 ? 3.426 15.868 -0.920 1.00 94.00 220 PRO A CA 1
ATOM 1736 C C . PRO A 1 220 ? 2.579 16.666 -1.919 1.00 94.00 220 PRO A C 1
ATOM 1738 O O . PRO A 1 220 ? 1.419 16.340 -2.179 1.00 94.00 220 PRO A O 1
ATOM 1741 N N . ALA A 1 221 ? 3.169 17.707 -2.510 1.00 91.94 221 ALA A N 1
ATOM 1742 C CA . ALA A 1 221 ? 2.480 18.551 -3.480 1.00 91.94 221 ALA A CA 1
ATOM 1743 C C . ALA A 1 221 ? 1.993 17.729 -4.687 1.00 91.94 221 ALA A C 1
ATOM 1745 O O . ALA A 1 221 ? 2.738 16.935 -5.255 1.00 91.94 221 ALA A O 1
ATOM 1746 N N . GLY A 1 222 ? 0.731 17.920 -5.077 1.00 88.69 222 GLY A N 1
ATOM 1747 C CA . GLY A 1 222 ? 0.105 17.177 -6.177 1.00 88.69 222 GLY A CA 1
ATOM 1748 C C . GLY A 1 222 ? -0.408 15.778 -5.811 1.00 88.69 222 GLY A C 1
ATOM 1749 O O . GLY A 1 222 ? -1.074 15.163 -6.638 1.00 88.69 222 GLY A O 1
ATOM 1750 N N . MET A 1 223 ? -0.167 15.293 -4.588 1.00 94.12 223 MET A N 1
ATOM 1751 C CA . MET A 1 223 ? -0.708 14.028 -4.086 1.00 94.12 223 MET A CA 1
ATOM 1752 C C . MET A 1 223 ? -1.998 14.269 -3.291 1.00 94.12 223 MET A C 1
ATOM 1754 O O . MET A 1 223 ? -2.101 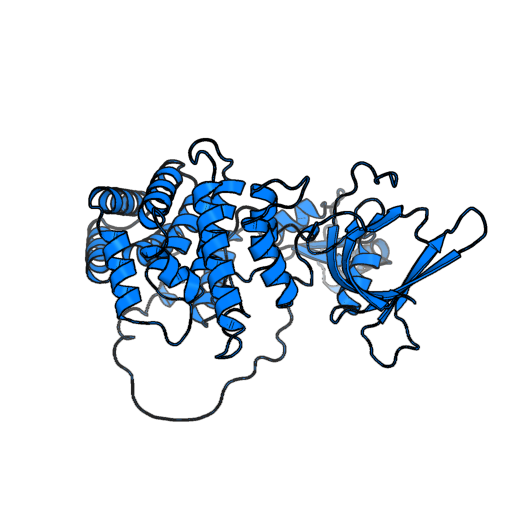15.217 -2.513 1.00 94.12 223 MET A O 1
ATOM 1758 N N . THR A 1 224 ? -2.993 13.395 -3.450 1.00 95.50 224 THR A N 1
ATOM 1759 C CA . THR A 1 224 ? -4.188 13.418 -2.587 1.00 95.50 224 THR A CA 1
ATOM 1760 C C . THR A 1 224 ? -3.942 12.652 -1.287 1.00 95.50 224 THR A C 1
ATOM 1762 O O . THR A 1 224 ? -3.110 11.747 -1.233 1.00 95.50 224 THR A O 1
ATOM 1765 N N . PHE A 1 225 ? -4.709 12.945 -0.232 1.00 96.50 225 PHE A N 1
ATOM 1766 C CA . PHE A 1 225 ? -4.601 12.178 1.014 1.00 96.50 225 PHE A CA 1
ATOM 1767 C C . PHE A 1 225 ? -4.927 10.687 0.814 1.00 96.50 225 PHE A C 1
ATOM 1769 O O . PHE A 1 225 ? -4.221 9.829 1.335 1.00 96.50 225 PHE A O 1
ATOM 1776 N N . ASN A 1 226 ? -5.934 10.364 -0.005 1.00 95.62 226 ASN A N 1
ATOM 1777 C CA . ASN A 1 226 ? -6.279 8.974 -0.327 1.00 95.62 226 ASN A CA 1
ATOM 1778 C C . ASN A 1 226 ? -5.132 8.249 -1.043 1.00 95.62 226 ASN A C 1
ATOM 1780 O O . ASN A 1 226 ? -4.856 7.089 -0.748 1.00 95.62 226 ASN A O 1
ATOM 1784 N N . GLU A 1 227 ? -4.420 8.935 -1.939 1.00 95.44 227 GLU A N 1
ATOM 1785 C CA . GLU A 1 227 ? -3.230 8.372 -2.574 1.00 95.44 227 GLU A CA 1
ATOM 1786 C C . GLU A 1 227 ? -2.099 8.141 -1.562 1.00 95.44 227 GLU A C 1
ATOM 1788 O O . GLU A 1 227 ? -1.478 7.078 -1.584 1.00 95.44 227 GLU A O 1
ATOM 1793 N N . ALA A 1 228 ? -1.870 9.075 -0.631 1.00 97.19 228 ALA A N 1
ATOM 1794 C CA . ALA A 1 228 ? -0.895 8.896 0.446 1.00 97.19 228 ALA A CA 1
ATOM 1795 C C . ALA A 1 228 ? -1.220 7.657 1.307 1.00 97.19 228 ALA A C 1
ATOM 1797 O O . ALA A 1 228 ? -0.326 6.862 1.600 1.00 97.19 228 ALA A O 1
ATOM 1798 N N . VAL A 1 229 ? -2.500 7.439 1.636 1.00 97.50 229 VAL A N 1
ATOM 1799 C CA . VAL A 1 229 ? -2.993 6.243 2.344 1.00 97.50 229 VAL A CA 1
ATOM 1800 C C . VAL A 1 229 ? -2.766 4.967 1.528 1.00 97.50 229 VAL A C 1
ATOM 1802 O O . VAL A 1 229 ? -2.254 3.976 2.053 1.00 97.50 229 VAL A O 1
ATOM 1805 N N . SER A 1 230 ? -3.086 4.974 0.233 1.00 96.19 230 SER A N 1
ATOM 1806 C CA . SER A 1 230 ? -2.866 3.823 -0.651 1.00 96.19 230 SER A CA 1
ATOM 1807 C C . SER A 1 230 ? -1.384 3.480 -0.810 1.00 96.19 230 SER A C 1
ATOM 1809 O O . SER A 1 230 ? -1.021 2.302 -0.778 1.00 96.19 230 SER A O 1
ATOM 1811 N N . ARG A 1 231 ? -0.510 4.489 -0.916 1.00 96.81 231 ARG A N 1
ATOM 1812 C CA . ARG A 1 231 ? 0.950 4.312 -0.957 1.00 96.81 231 ARG A CA 1
ATOM 1813 C C . ARG A 1 231 ? 1.496 3.799 0.373 1.00 96.81 231 ARG A C 1
ATOM 1815 O O . ARG A 1 231 ? 2.315 2.884 0.365 1.00 96.81 231 ARG A O 1
ATOM 1822 N N . PHE A 1 232 ? 1.004 4.303 1.503 1.00 97.25 232 PHE A N 1
ATOM 1823 C CA . PHE A 1 232 ? 1.335 3.763 2.823 1.00 97.25 232 PHE A CA 1
ATOM 1824 C C . PHE A 1 232 ? 0.970 2.274 2.916 1.00 97.25 232 PHE A C 1
ATOM 1826 O O . PHE A 1 232 ? 1.830 1.440 3.190 1.00 97.25 232 PHE A O 1
ATOM 1833 N N . ASN A 1 233 ? -0.267 1.908 2.571 1.00 96.38 233 ASN A N 1
ATOM 1834 C CA . ASN A 1 233 ? -0.732 0.518 2.597 1.00 96.38 233 ASN A CA 1
ATOM 1835 C C . ASN A 1 233 ? 0.002 -0.412 1.621 1.00 96.38 233 ASN A C 1
ATOM 1837 O O . ASN A 1 233 ? -0.001 -1.626 1.824 1.00 96.38 233 ASN A O 1
ATOM 1841 N N . ALA A 1 234 ? 0.582 0.126 0.545 1.00 95.44 234 ALA A N 1
ATOM 1842 C CA . ALA A 1 234 ? 1.381 -0.649 -0.397 1.00 95.44 234 ALA A CA 1
ATOM 1843 C C . ALA A 1 234 ? 2.778 -0.972 0.150 1.00 95.44 234 ALA A C 1
ATOM 1845 O O . ALA A 1 234 ? 3.359 -1.979 -0.246 1.00 95.44 234 ALA A O 1
ATOM 1846 N N . ASN A 1 235 ? 3.321 -0.149 1.048 1.00 95.38 235 ASN A N 1
ATOM 1847 C CA . ASN A 1 235 ? 4.702 -0.267 1.517 1.00 95.38 235 ASN A CA 1
ATOM 1848 C C . ASN A 1 235 ? 4.816 -0.828 2.933 1.00 95.38 235 ASN A C 1
ATOM 1850 O O . ASN A 1 235 ? 5.757 -1.566 3.204 1.00 95.38 235 ASN A O 1
ATOM 1854 N N . ILE A 1 236 ? 3.841 -0.562 3.798 1.00 93.62 236 ILE A N 1
ATOM 1855 C CA . ILE A 1 236 ? 3.841 -1.074 5.166 1.00 93.62 236 ILE A CA 1
ATOM 1856 C C . ILE A 1 236 ? 3.200 -2.464 5.203 1.00 93.62 236 ILE A C 1
ATOM 1858 O O . ILE A 1 236 ? 2.074 -2.660 4.723 1.00 93.62 236 ILE A O 1
ATOM 1862 N N . SER A 1 237 ? 3.926 -3.422 5.780 1.00 90.81 237 SER A N 1
ATOM 1863 C CA . SER A 1 237 ? 3.423 -4.769 6.065 1.00 90.81 237 SER A CA 1
ATOM 1864 C C . SER A 1 237 ? 2.125 -4.689 6.857 1.00 90.81 237 SER A C 1
ATOM 1866 O O . SER A 1 237 ? 1.928 -3.787 7.672 1.00 90.81 237 SER A O 1
ATOM 1868 N N . TYR A 1 238 ? 1.200 -5.612 6.604 1.00 89.00 238 TYR A N 1
ATOM 1869 C CA . TYR A 1 238 ? -0.032 -5.659 7.368 1.00 89.00 238 TYR A CA 1
ATOM 1870 C C . TYR A 1 238 ? 0.268 -5.767 8.856 1.00 89.00 238 TYR A C 1
ATOM 1872 O O . TYR A 1 238 ? -0.289 -4.966 9.605 1.00 89.00 238 TYR A O 1
ATOM 1880 N N . SER A 1 239 ? 1.194 -6.652 9.261 1.00 84.88 239 SER A N 1
ATOM 1881 C CA . SER A 1 239 ? 1.645 -6.870 10.649 1.00 84.88 239 SER A CA 1
ATOM 1882 C C . SER A 1 239 ? 2.189 -5.626 11.359 1.00 84.88 239 SER A C 1
ATOM 1884 O O . SER A 1 239 ? 2.449 -5.689 12.555 1.00 84.88 239 SER A O 1
ATOM 1886 N N . GLY A 1 240 ? 2.323 -4.504 10.655 1.00 88.19 240 GLY A N 1
ATOM 1887 C CA . GLY A 1 240 ? 2.736 -3.218 11.187 1.00 88.19 240 GLY A CA 1
ATOM 1888 C C . GLY A 1 240 ? 4.091 -2.786 10.649 1.00 88.19 240 GLY A C 1
ATOM 1889 O O . GLY A 1 240 ? 4.618 -3.356 9.694 1.00 88.19 240 GLY A O 1
ATOM 1890 N N . LEU A 1 241 ? 4.636 -1.743 11.269 1.00 87.31 241 LEU A N 1
ATOM 1891 C CA . LEU A 1 241 ? 5.955 -1.208 10.947 1.00 87.31 241 LEU A CA 1
ATOM 1892 C C . LEU A 1 241 ? 7.049 -2.114 11.508 1.00 87.31 241 LEU A C 1
ATOM 1894 O O . LEU A 1 241 ? 7.154 -2.275 12.726 1.00 87.31 241 LEU A O 1
ATOM 1898 N N . LEU A 1 242 ? 7.876 -2.674 10.630 1.00 81.88 242 LEU A N 1
ATOM 1899 C CA . LEU A 1 242 ? 8.919 -3.626 11.021 1.00 81.88 242 LEU A CA 1
ATOM 1900 C C . LEU A 1 242 ? 10.089 -2.926 11.706 1.00 81.88 242 LEU A C 1
ATOM 1902 O O . LEU A 1 242 ? 10.718 -3.482 12.604 1.00 81.88 242 LEU A O 1
ATOM 1906 N N . HIS A 1 243 ? 10.340 -1.671 11.335 1.00 74.25 243 HIS A N 1
ATOM 1907 C CA . HIS A 1 243 ? 11.446 -0.888 11.872 1.00 74.25 243 HIS A CA 1
ATOM 1908 C C . HIS A 1 243 ? 11.017 0.007 13.039 1.00 74.25 243 HIS A C 1
ATOM 1910 O O . HIS A 1 243 ? 11.777 0.873 13.458 1.00 74.25 243 HIS A O 1
ATOM 1916 N N . ALA A 1 244 ? 9.816 -0.165 13.600 1.00 62.78 244 ALA A N 1
ATOM 1917 C CA . ALA A 1 244 ? 9.363 0.633 14.746 1.00 62.78 244 ALA A CA 1
ATOM 1918 C C . ALA A 1 244 ? 10.059 0.268 16.074 1.00 62.78 244 ALA A C 1
ATOM 1920 O O . ALA A 1 244 ? 10.016 1.061 17.010 1.00 62.78 244 ALA A O 1
ATOM 1921 N N . VAL A 1 245 ? 10.711 -0.901 16.155 1.00 57.22 245 VAL A N 1
ATOM 1922 C CA . VAL A 1 245 ? 11.318 -1.456 17.387 1.00 57.22 245 VAL A CA 1
ATOM 1923 C C . VAL A 1 245 ? 12.851 -1.301 17.419 1.00 57.22 245 VAL A C 1
ATOM 1925 O O . VAL A 1 245 ? 13.513 -1.719 18.364 1.00 57.22 245 VAL A O 1
ATOM 1928 N N . THR A 1 246 ? 13.468 -0.691 16.404 1.00 46.53 246 THR A N 1
ATOM 1929 C CA . THR A 1 246 ? 14.936 -0.634 16.319 1.00 46.53 246 THR A CA 1
ATOM 1930 C C . THR A 1 246 ? 15.540 0.336 17.346 1.00 46.53 246 THR A C 1
ATOM 1932 O O . THR A 1 246 ? 15.488 1.551 17.154 1.00 46.53 246 THR A O 1
ATOM 1935 N N . ALA A 1 247 ? 16.168 -0.266 18.363 1.00 40.84 247 ALA A N 1
ATOM 1936 C CA . ALA A 1 247 ? 17.093 0.265 19.369 1.00 40.84 247 ALA A CA 1
ATOM 1937 C C . ALA A 1 247 ? 16.513 1.230 20.421 1.00 40.84 247 ALA A C 1
ATOM 1939 O O . ALA A 1 247 ? 16.130 2.359 20.124 1.00 40.84 247 ALA A O 1
ATOM 1940 N N . GLU A 1 248 ? 16.552 0.803 21.689 1.00 41.78 248 GLU A N 1
ATOM 1941 C CA . GLU A 1 248 ? 16.474 1.700 22.844 1.00 41.78 248 GLU A CA 1
ATOM 1942 C C . GLU A 1 248 ? 17.495 2.839 22.673 1.00 41.78 248 GLU A C 1
ATOM 1944 O O . GLU A 1 248 ? 18.697 2.606 22.548 1.00 41.78 248 GLU A O 1
ATOM 1949 N N . GLY A 1 249 ? 17.016 4.083 22.591 1.00 45.81 249 GLY A N 1
ATOM 1950 C CA . GLY A 1 249 ? 17.867 5.251 22.372 1.00 45.81 249 GLY A CA 1
ATOM 1951 C C . GLY A 1 249 ? 17.131 6.446 21.763 1.00 45.81 249 GLY A C 1
ATOM 1952 O O . GLY A 1 249 ? 15.955 6.374 21.408 1.00 45.81 249 GLY A O 1
ATOM 1953 N N . LEU A 1 250 ? 17.853 7.561 21.609 1.00 40.72 250 LEU A N 1
ATOM 1954 C CA . LEU A 1 250 ? 17.342 8.863 21.144 1.00 40.72 250 LEU A CA 1
ATOM 1955 C C . LEU A 1 250 ? 16.625 8.803 19.771 1.00 40.72 250 LEU A C 1
ATOM 1957 O O . LEU A 1 250 ? 15.802 9.660 19.457 1.00 40.72 250 LEU A O 1
ATOM 1961 N N . PHE A 1 251 ? 16.915 7.783 18.952 1.00 46.06 251 PHE A N 1
ATOM 1962 C CA . PHE A 1 251 ? 16.324 7.594 17.622 1.00 46.06 251 PHE A CA 1
ATOM 1963 C C . PHE A 1 251 ? 14.938 6.921 17.639 1.00 46.06 251 PHE A C 1
ATOM 1965 O O . PHE A 1 251 ? 14.154 7.157 16.718 1.00 46.06 251 PHE A O 1
ATOM 1972 N N . ALA A 1 252 ? 14.588 6.160 18.686 1.00 54.22 252 ALA A N 1
ATOM 1973 C CA . ALA A 1 252 ? 13.272 5.522 18.822 1.00 54.22 252 ALA A CA 1
ATOM 1974 C C . ALA A 1 252 ? 12.143 6.547 19.045 1.00 54.22 252 ALA A C 1
ATOM 1976 O O . ALA A 1 252 ? 11.077 6.443 18.433 1.00 54.22 252 ALA A O 1
ATOM 1977 N N . GLN A 1 253 ? 12.408 7.602 19.827 1.00 54.47 253 GLN A N 1
ATOM 1978 C CA . GLN A 1 253 ? 11.440 8.678 20.108 1.00 54.47 253 GLN A CA 1
ATOM 1979 C C . GLN A 1 253 ? 10.974 9.407 18.836 1.00 54.47 253 GLN A C 1
ATOM 1981 O O . GLN A 1 253 ? 9.826 9.845 18.737 1.00 54.47 253 GLN A O 1
ATOM 1986 N N . ASN A 1 254 ? 11.834 9.495 17.817 1.00 73.75 254 ASN A N 1
ATOM 1987 C CA . ASN A 1 254 ? 11.465 10.116 16.547 1.00 73.75 254 ASN A CA 1
ATOM 1988 C C . ASN A 1 254 ? 10.429 9.293 15.763 1.00 73.75 254 ASN A C 1
ATOM 1990 O O . ASN A 1 254 ? 9.620 9.882 15.048 1.00 73.75 254 ASN A O 1
ATOM 1994 N N . LYS A 1 255 ? 10.410 7.959 15.893 1.00 79.81 255 LYS A N 1
ATOM 1995 C CA . LYS A 1 255 ? 9.471 7.094 15.156 1.00 79.81 255 LYS A CA 1
ATOM 1996 C C . LYS A 1 255 ? 8.098 7.038 15.805 1.00 79.81 255 LYS A C 1
ATOM 1998 O O . LYS A 1 255 ? 7.102 7.136 15.097 1.00 79.81 255 LYS A O 1
ATOM 2003 N N . GLU A 1 256 ? 8.043 6.957 17.131 1.00 88.44 256 GLU A N 1
ATOM 2004 C CA . GLU A 1 256 ? 6.788 7.050 17.884 1.00 88.44 256 GLU A CA 1
ATOM 2005 C C . GLU A 1 256 ? 6.036 8.338 17.532 1.00 88.44 256 GLU A C 1
ATOM 2007 O O . GLU A 1 256 ? 4.861 8.304 17.161 1.00 88.44 256 GLU A O 1
ATOM 2012 N N . LYS A 1 257 ? 6.754 9.468 17.509 1.00 90.62 257 LYS A N 1
ATOM 2013 C CA . LYS A 1 257 ? 6.199 10.747 17.064 1.00 90.62 257 LYS A CA 1
ATOM 2014 C C . LYS A 1 257 ? 5.645 10.675 15.638 1.00 90.62 257 LYS A C 1
ATOM 2016 O O . LYS A 1 257 ? 4.550 11.172 15.395 1.00 90.62 257 LYS A O 1
ATOM 2021 N N . LEU A 1 258 ? 6.364 10.063 14.693 1.00 92.62 258 LEU A N 1
ATOM 2022 C CA . LEU A 1 258 ? 5.885 9.916 13.312 1.00 92.62 258 LEU A CA 1
ATOM 2023 C C . LEU A 1 258 ? 4.624 9.043 13.216 1.00 92.62 258 LEU A C 1
ATOM 2025 O O . LEU A 1 258 ? 3.721 9.382 12.455 1.00 92.62 258 LEU A O 1
ATOM 2029 N N . ILE A 1 259 ? 4.538 7.962 13.995 1.00 94.81 259 ILE A N 1
ATOM 2030 C CA . ILE A 1 259 ? 3.362 7.080 14.049 1.00 94.81 259 ILE A CA 1
ATOM 2031 C C . ILE A 1 259 ? 2.153 7.839 14.603 1.00 94.81 259 ILE A C 1
ATOM 2033 O O . ILE A 1 259 ? 1.082 7.812 13.994 1.00 94.81 259 ILE A O 1
ATOM 2037 N N . ASN A 1 260 ? 2.331 8.580 15.698 1.00 94.94 260 ASN A N 1
ATOM 2038 C CA . ASN A 1 260 ? 1.256 9.364 16.306 1.00 94.94 260 ASN A CA 1
ATOM 2039 C C . ASN A 1 260 ? 0.771 10.489 15.378 1.00 94.94 260 ASN A C 1
ATOM 2041 O O . ASN A 1 260 ? -0.434 10.683 15.226 1.00 94.94 260 ASN A O 1
ATOM 2045 N N . LEU A 1 261 ? 1.684 11.172 14.678 1.00 96.19 261 LEU A N 1
ATOM 2046 C CA . LEU A 1 261 ? 1.328 12.179 13.670 1.00 96.19 261 LEU A CA 1
ATOM 2047 C C . LEU A 1 261 ? 0.586 11.578 12.467 1.00 96.19 261 LEU A C 1
ATOM 2049 O O . LEU A 1 261 ? -0.316 12.218 11.925 1.00 96.19 261 LEU A O 1
ATOM 2053 N N . ALA A 1 262 ? 0.940 10.360 12.049 1.00 97.19 262 ALA A N 1
ATOM 2054 C CA . ALA A 1 262 ? 0.240 9.645 10.983 1.00 97.19 262 ALA A CA 1
ATOM 2055 C C . ALA A 1 262 ? -1.175 9.215 11.410 1.00 97.19 262 ALA A C 1
ATOM 2057 O O . ALA A 1 262 ? -2.123 9.395 10.644 1.00 97.19 262 ALA A O 1
ATOM 2058 N N . LEU A 1 263 ? -1.338 8.707 12.639 1.00 97.31 263 LEU A N 1
ATOM 2059 C CA . LEU A 1 263 ? -2.649 8.392 13.219 1.00 97.31 263 LEU A CA 1
ATOM 2060 C C . LEU A 1 263 ? -3.537 9.633 13.315 1.00 97.31 263 LEU A C 1
ATOM 2062 O O . LEU A 1 263 ? -4.690 9.598 12.887 1.00 97.31 263 LEU A O 1
ATOM 2066 N N . GLN A 1 264 ? -2.985 10.740 13.816 1.00 97.00 264 GLN A N 1
ATOM 2067 C CA . GLN A 1 264 ? -3.695 12.009 13.908 1.00 97.00 264 GLN A CA 1
ATOM 2068 C C . GLN A 1 264 ? -4.138 12.504 12.521 1.00 97.00 264 GLN A C 1
ATOM 2070 O O . GLN A 1 264 ? -5.298 12.865 12.332 1.00 97.00 264 GLN A O 1
ATOM 2075 N N . ALA A 1 265 ? -3.256 12.437 11.519 1.00 97.12 265 ALA A N 1
ATOM 2076 C CA . ALA A 1 265 ? -3.601 12.822 10.154 1.00 97.12 265 ALA A CA 1
ATOM 2077 C C . ALA A 1 265 ? -4.730 11.960 9.561 1.00 97.12 265 ALA A C 1
ATOM 2079 O O . ALA A 1 265 ? -5.594 12.499 8.870 1.00 97.12 265 ALA A O 1
ATOM 2080 N N . LEU A 1 266 ? -4.764 10.652 9.852 1.00 96.50 266 LEU A N 1
ATOM 2081 C CA . LEU A 1 266 ? -5.850 9.765 9.421 1.00 96.50 266 LEU A CA 1
ATOM 2082 C C . LEU A 1 266 ? -7.202 10.194 9.985 1.00 96.50 266 LEU A C 1
ATOM 2084 O O . LEU A 1 266 ? -8.138 10.328 9.208 1.00 96.50 266 LEU A O 1
ATOM 2088 N N . ILE A 1 267 ? -7.315 10.468 11.285 1.00 95.19 267 ILE A N 1
ATOM 2089 C CA . ILE A 1 267 ? -8.607 10.851 11.889 1.00 95.19 267 ILE A CA 1
ATOM 2090 C C . ILE A 1 267 ? -9.035 12.297 11.589 1.00 95.19 267 ILE A C 1
ATOM 2092 O O . ILE A 1 267 ? -10.210 12.648 11.729 1.00 95.19 267 ILE A O 1
ATOM 2096 N N . GLU A 1 268 ? -8.099 13.157 11.187 1.00 94.75 268 GLU A N 1
ATOM 2097 C CA . GLU A 1 268 ? -8.379 14.551 10.825 1.00 94.75 268 GLU A CA 1
ATOM 2098 C C . GLU A 1 268 ? -8.731 14.715 9.342 1.00 94.75 268 GLU A C 1
ATOM 2100 O O . GLU A 1 268 ? -9.557 15.562 8.999 1.00 94.75 268 GLU A O 1
ATOM 2105 N N . ARG A 1 269 ? -8.133 13.905 8.458 1.00 93.75 269 ARG A N 1
ATOM 2106 C CA . ARG A 1 269 ? -8.251 14.032 6.992 1.00 93.75 269 ARG A CA 1
ATOM 2107 C C . ARG A 1 269 ? -9.013 12.882 6.328 1.00 93.75 269 ARG A C 1
ATOM 2109 O O . ARG A 1 269 ? -9.003 12.764 5.107 1.00 93.75 269 ARG A O 1
ATOM 2116 N N . GLU A 1 270 ? -9.709 12.054 7.104 1.00 87.62 270 GLU A N 1
ATOM 2117 C CA . GLU A 1 270 ? -10.475 10.894 6.612 1.00 87.62 270 GLU A CA 1
ATOM 2118 C C . GLU A 1 270 ? -11.693 11.234 5.733 1.00 87.62 270 GLU A C 1
ATOM 2120 O O . GLU A 1 270 ? -12.236 10.341 5.077 1.00 87.62 270 GLU A O 1
ATOM 2125 N N . GLY A 1 271 ? -12.119 12.500 5.692 1.00 90.50 271 GLY A N 1
ATOM 2126 C CA . GLY A 1 271 ? -13.293 12.946 4.939 1.00 90.50 271 GLY A CA 1
ATOM 2127 C C . GLY A 1 271 ? -14.626 12.519 5.568 1.00 90.50 271 GLY A C 1
ATOM 2128 O O . GLY A 1 271 ? -14.682 12.030 6.698 1.00 90.50 271 GLY A O 1
ATOM 2129 N N . ASP A 1 272 ? -15.727 12.719 4.840 1.00 90.38 272 ASP A N 1
ATOM 2130 C CA . ASP A 1 272 ? -17.048 12.256 5.276 1.00 90.38 272 ASP A CA 1
ATOM 2131 C C . ASP A 1 272 ? -17.225 10.765 4.969 1.00 90.38 272 ASP A C 1
ATOM 2133 O O . ASP A 1 272 ? -17.299 10.351 3.810 1.00 90.38 272 ASP A O 1
ATOM 2137 N N . GLN A 1 273 ? -17.333 9.967 6.029 1.00 88.75 273 GLN A N 1
ATOM 2138 C CA . GLN A 1 273 ? -17.407 8.507 5.969 1.00 88.75 273 GLN A CA 1
ATOM 2139 C C . GLN A 1 273 ? -18.669 7.984 5.263 1.00 88.75 273 GLN A C 1
ATOM 2141 O O . GLN A 1 273 ? -18.703 6.831 4.847 1.00 88.75 273 GLN A O 1
ATOM 2146 N N . GLU A 1 274 ? -19.698 8.819 5.099 1.00 86.94 274 GLU A N 1
ATOM 2147 C CA . GLU A 1 274 ? -20.912 8.455 4.355 1.00 86.94 274 GLU A CA 1
ATOM 2148 C C . GLU A 1 274 ? -20.760 8.660 2.841 1.00 86.94 274 GLU A C 1
ATOM 2150 O O . GLU A 1 274 ? -21.467 8.031 2.050 1.00 86.94 274 GLU A O 1
ATOM 2155 N N . ARG A 1 275 ? -19.821 9.520 2.427 1.00 89.25 275 ARG A N 1
ATOM 2156 C CA . ARG A 1 275 ? -19.637 9.948 1.030 1.00 89.25 275 ARG A CA 1
ATOM 2157 C C . ARG A 1 275 ? -18.353 9.435 0.394 1.00 89.25 275 ARG A C 1
ATOM 2159 O O . ARG A 1 275 ? -18.294 9.319 -0.827 1.00 89.25 275 ARG A O 1
ATOM 2166 N N . VAL A 1 276 ? -17.330 9.151 1.196 1.00 93.88 276 VAL A N 1
ATOM 2167 C CA . VAL A 1 276 ? -16.071 8.572 0.720 1.00 93.88 276 VAL A CA 1
ATOM 2168 C C . VAL A 1 276 ? -16.335 7.250 -0.015 1.00 93.88 276 VAL A C 1
ATOM 2170 O O . VAL A 1 276 ? -17.256 6.500 0.322 1.00 93.88 276 VAL A O 1
ATOM 2173 N N . SER A 1 277 ? -15.548 6.967 -1.055 1.00 94.81 277 SER A N 1
ATOM 2174 C CA . SER A 1 277 ? -15.693 5.719 -1.805 1.00 94.81 277 SER A CA 1
ATOM 2175 C C . SER A 1 277 ? -15.381 4.512 -0.919 1.00 94.81 277 SER A C 1
ATOM 2177 O O . SER A 1 277 ? -14.585 4.601 0.020 1.00 94.81 277 SER A O 1
ATOM 2179 N N . ASN A 1 278 ? -15.978 3.362 -1.240 1.00 94.12 278 ASN A N 1
ATOM 2180 C CA . ASN A 1 278 ? -15.761 2.150 -0.450 1.00 94.12 278 ASN A CA 1
ATOM 2181 C C . ASN A 1 278 ? -14.286 1.722 -0.441 1.00 94.12 278 ASN A C 1
ATOM 2183 O O . ASN A 1 278 ? -13.783 1.287 0.589 1.00 94.12 278 ASN A O 1
ATOM 2187 N N . GLU A 1 279 ? -13.588 1.923 -1.561 1.00 92.75 279 GLU A N 1
ATOM 2188 C CA . GLU A 1 279 ? -12.147 1.697 -1.691 1.00 92.75 279 GLU A CA 1
ATOM 2189 C C . GLU A 1 279 ? -11.333 2.564 -0.724 1.00 92.75 279 GLU A C 1
ATOM 2191 O O . GLU A 1 279 ? -10.479 2.066 0.007 1.00 92.75 279 GLU A O 1
ATOM 2196 N N . CYS A 1 280 ? -11.602 3.872 -0.699 1.00 94.94 280 CYS A N 1
ATOM 2197 C CA . CYS A 1 280 ? -10.871 4.798 0.159 1.00 94.94 280 CYS A CA 1
ATOM 2198 C C . CYS A 1 280 ? -11.172 4.535 1.641 1.00 94.94 280 CYS A C 1
ATOM 2200 O O . CYS A 1 280 ? -10.262 4.596 2.465 1.00 94.94 280 CYS A O 1
ATOM 2202 N N . LEU A 1 281 ? -12.418 4.188 1.981 1.00 96.25 281 LEU A N 1
ATOM 2203 C CA . LEU A 1 281 ? -12.798 3.828 3.348 1.00 96.25 281 LEU A CA 1
ATOM 2204 C C . LEU A 1 281 ? -12.083 2.561 3.830 1.00 96.25 281 LEU A C 1
ATOM 2206 O O . LEU A 1 281 ? -11.503 2.552 4.916 1.00 96.25 281 LEU A O 1
ATOM 2210 N N . GLU A 1 282 ? -12.073 1.512 3.007 1.00 95.62 282 GLU A N 1
ATOM 2211 C CA . GLU A 1 282 ? -11.348 0.272 3.291 1.00 95.62 282 GLU A CA 1
ATOM 2212 C C . GLU A 1 282 ? -9.844 0.545 3.472 1.00 95.62 282 GLU A C 1
ATOM 2214 O O . GLU A 1 282 ? -9.226 0.093 4.438 1.00 95.62 282 GLU A O 1
ATOM 2219 N N . ALA A 1 283 ? -9.247 1.349 2.583 1.00 96.19 283 ALA A N 1
ATOM 2220 C CA . ALA A 1 283 ? -7.841 1.731 2.667 1.00 96.19 283 ALA A CA 1
ATOM 2221 C C . ALA A 1 283 ? -7.513 2.478 3.974 1.00 96.19 283 ALA A C 1
ATOM 2223 O O . ALA A 1 283 ? -6.456 2.251 4.566 1.00 96.19 283 ALA A O 1
ATOM 2224 N N . GLN A 1 284 ? -8.413 3.329 4.469 1.00 97.38 284 GLN A N 1
ATOM 2225 C CA . GLN A 1 284 ? -8.229 4.014 5.751 1.00 97.38 284 GLN A CA 1
ATOM 2226 C C . GLN A 1 284 ? -8.220 3.026 6.931 1.00 97.38 284 GLN A C 1
ATOM 2228 O O . GLN A 1 284 ? -7.351 3.137 7.796 1.00 97.38 284 GLN A O 1
ATOM 2233 N N . PHE A 1 285 ? -9.109 2.024 6.957 1.00 97.56 285 PHE A N 1
ATOM 2234 C CA . PHE A 1 285 ? -9.071 0.966 7.981 1.00 97.56 285 PHE A CA 1
ATOM 2235 C C . PHE A 1 285 ? -7.797 0.127 7.904 1.00 97.56 285 PHE A C 1
ATOM 2237 O O . PHE A 1 285 ? -7.169 -0.143 8.928 1.00 97.56 285 PHE A O 1
ATOM 2244 N N . HIS A 1 286 ? -7.365 -0.219 6.692 1.00 96.62 286 HIS A N 1
ATOM 2245 C CA . HIS A 1 286 ? -6.103 -0.917 6.452 1.00 96.62 286 HIS A CA 1
ATOM 2246 C C . HIS A 1 286 ? -4.885 -0.134 6.957 1.00 96.62 286 HIS A C 1
ATOM 2248 O O . HIS A 1 286 ? -3.943 -0.752 7.460 1.00 96.62 286 HIS A O 1
ATOM 2254 N N . ALA A 1 287 ? -4.896 1.197 6.852 1.00 97.62 287 ALA A N 1
ATOM 2255 C CA . ALA A 1 287 ? -3.820 2.046 7.357 1.00 97.62 287 ALA A CA 1
ATOM 2256 C C . ALA A 1 287 ? -3.853 2.156 8.887 1.00 97.62 287 ALA A C 1
ATOM 2258 O O . ALA A 1 287 ? -2.817 1.989 9.532 1.00 97.62 287 ALA A O 1
ATOM 2259 N N . LEU A 1 288 ? -5.042 2.351 9.471 1.00 97.50 288 LEU A N 1
ATOM 2260 C CA . LEU A 1 288 ? -5.238 2.346 10.923 1.00 97.50 288 LEU A CA 1
ATOM 2261 C C . LEU A 1 288 ? -4.749 1.033 11.540 1.00 97.50 288 LEU A C 1
ATOM 2263 O O . LEU A 1 288 ? -3.926 1.072 12.448 1.00 97.50 288 LEU A O 1
ATOM 2267 N N . ARG A 1 289 ? -5.168 -0.117 10.994 1.00 95.88 289 ARG A N 1
ATOM 2268 C CA . ARG A 1 289 ? -4.756 -1.458 11.443 1.00 95.88 289 ARG A CA 1
ATOM 2269 C C . ARG A 1 289 ? -3.233 -1.600 11.493 1.00 95.88 289 ARG A C 1
ATOM 2271 O O . ARG A 1 289 ? -2.689 -2.069 12.486 1.00 95.88 289 ARG A O 1
ATOM 2278 N N . ARG A 1 290 ? -2.535 -1.169 10.438 1.00 95.19 290 ARG A N 1
ATOM 2279 C CA . ARG A 1 290 ? -1.063 -1.219 10.354 1.00 95.19 290 ARG A CA 1
ATOM 2280 C C . ARG A 1 290 ? -0.381 -0.329 11.393 1.00 95.19 290 ARG A C 1
ATOM 2282 O O . ARG A 1 290 ? 0.623 -0.730 11.973 1.00 95.19 290 ARG A O 1
ATOM 2289 N N . LEU A 1 291 ? -0.914 0.868 11.638 1.00 95.81 291 LEU A N 1
ATOM 2290 C CA . LEU A 1 291 ? -0.354 1.788 12.631 1.00 95.81 291 LEU A CA 1
ATOM 2291 C C . LEU A 1 291 ? -0.562 1.262 14.055 1.00 95.81 291 LEU A C 1
ATOM 2293 O O . LEU A 1 291 ? 0.398 1.216 14.824 1.00 95.81 291 LEU A O 1
ATOM 2297 N N . VAL A 1 292 ? -1.771 0.800 14.390 1.00 94.56 292 VAL A N 1
ATOM 2298 C CA . VAL A 1 292 ? -2.097 0.285 15.735 1.00 94.56 292 VAL A CA 1
ATOM 2299 C C . VAL A 1 292 ? -1.469 -1.076 16.031 1.00 94.56 292 VAL A C 1
ATOM 2301 O O . VAL A 1 292 ? -1.400 -1.475 17.187 1.00 94.56 292 VAL A O 1
ATOM 2304 N N . ALA A 1 293 ? -0.961 -1.778 15.014 1.00 92.06 293 ALA A N 1
ATOM 2305 C CA . ALA A 1 293 ? -0.175 -2.988 15.224 1.00 92.06 293 ALA A CA 1
ATOM 2306 C C . ALA A 1 293 ? 1.160 -2.699 15.946 1.00 92.06 293 ALA A C 1
ATOM 2308 O O . ALA A 1 293 ? 1.657 -3.544 16.692 1.00 92.06 293 ALA A O 1
ATOM 2309 N N . SER A 1 294 ? 1.716 -1.492 15.776 1.00 90.50 294 SER A N 1
ATOM 2310 C CA . SER A 1 294 ? 2.907 -1.037 16.504 1.00 90.50 294 SER A CA 1
ATOM 2311 C C . SER A 1 294 ? 2.586 -0.655 17.953 1.00 90.50 294 SER A C 1
ATOM 2313 O O . SER A 1 294 ? 1.483 -0.197 18.243 1.00 90.50 294 SER A O 1
ATOM 2315 N N . LYS A 1 295 ? 3.567 -0.760 18.861 1.00 89.00 295 LYS A N 1
ATOM 2316 C CA . LYS A 1 295 ? 3.414 -0.349 20.271 1.00 89.00 295 LYS A CA 1
ATOM 2317 C C . LYS A 1 295 ? 2.938 1.102 20.414 1.00 89.00 295 LYS A C 1
ATOM 2319 O O . LYS A 1 295 ? 1.944 1.355 21.088 1.00 89.00 295 LYS A O 1
ATOM 2324 N N . ALA A 1 296 ? 3.602 2.018 19.706 1.00 91.00 296 ALA A N 1
ATOM 2325 C CA . ALA A 1 296 ? 3.260 3.439 19.671 1.00 91.00 296 ALA A CA 1
ATOM 2326 C C . ALA A 1 296 ? 1.817 3.674 19.207 1.00 91.00 296 ALA A C 1
ATOM 2328 O O . ALA A 1 296 ? 1.050 4.360 19.872 1.00 91.00 296 ALA A O 1
ATOM 2329 N N . GLY A 1 297 ? 1.415 3.062 18.089 1.00 93.31 297 GLY A N 1
ATOM 2330 C CA . GLY A 1 297 ? 0.062 3.253 17.577 1.00 93.31 297 GLY A CA 1
ATOM 2331 C C . GLY A 1 297 ? -1.014 2.606 18.451 1.00 93.31 297 GLY A C 1
ATOM 2332 O O . GLY A 1 297 ? -2.113 3.147 18.565 1.00 93.31 297 GLY A O 1
ATOM 2333 N N . TYR A 1 298 ? -0.696 1.482 19.096 1.00 93.31 298 TYR A N 1
ATOM 2334 C CA . TYR A 1 298 ? -1.587 0.801 20.034 1.00 93.31 298 TYR A CA 1
ATOM 2335 C C . TYR A 1 298 ? -1.879 1.656 21.277 1.00 93.31 298 TYR A C 1
ATOM 2337 O O . TYR A 1 298 ? -3.033 1.756 21.692 1.00 93.31 298 TYR A O 1
ATOM 2345 N N . GLN A 1 299 ? -0.851 2.310 21.834 1.00 92.88 299 GLN A N 1
ATOM 2346 C CA . GLN A 1 299 ? -0.975 3.288 22.927 1.00 92.88 299 GLN A CA 1
ATOM 2347 C C . GLN A 1 299 ? -1.681 4.571 22.465 1.00 92.88 299 GLN A C 1
ATOM 2349 O O . GLN A 1 299 ? -2.586 5.084 23.134 1.00 92.88 299 GLN A O 1
ATOM 2354 N N . GLY A 1 300 ? -1.342 5.029 21.256 1.00 94.31 300 GLY A N 1
ATOM 2355 C CA . GLY A 1 300 ? -1.921 6.205 20.619 1.00 94.31 300 GLY A CA 1
ATOM 2356 C C . GLY A 1 300 ? -3.448 6.161 20.520 1.00 94.31 300 GLY A C 1
ATOM 2357 O O . GLY A 1 300 ? -4.081 7.213 20.569 1.00 94.31 300 GLY A O 1
ATOM 2358 N N . PHE A 1 301 ? -4.071 4.975 20.480 1.00 94.81 301 PHE A N 1
ATOM 2359 C CA . PHE A 1 301 ? -5.532 4.845 20.519 1.00 94.81 301 PHE A CA 1
ATOM 2360 C C . PHE A 1 301 ? -6.166 5.571 21.713 1.00 94.81 301 PHE A C 1
ATOM 2362 O O . PHE A 1 301 ? -7.199 6.227 21.562 1.00 94.81 301 PHE A O 1
ATOM 2369 N N . THR A 1 302 ? -5.555 5.480 22.896 1.00 93.25 302 THR A N 1
ATOM 2370 C CA . THR A 1 302 ? -6.091 6.096 24.116 1.00 93.25 302 THR A CA 1
ATOM 2371 C C . THR A 1 302 ? -5.509 7.469 24.410 1.00 93.25 302 THR A C 1
ATOM 2373 O O . THR A 1 302 ? -6.181 8.274 25.059 1.00 93.25 302 THR A O 1
ATOM 2376 N N . GLU A 1 303 ? -4.294 7.735 23.936 1.00 93.94 303 GLU A N 1
ATOM 2377 C CA . GLU A 1 303 ? -3.533 8.947 24.252 1.00 93.94 303 GLU A CA 1
ATOM 2378 C C . GLU A 1 303 ? -3.777 10.088 23.258 1.00 93.94 303 GLU A C 1
ATOM 2380 O O . GLU A 1 303 ? -3.790 11.254 23.653 1.00 93.94 303 GLU A O 1
ATOM 2385 N N . ILE A 1 304 ? -4.025 9.779 21.978 1.00 95.19 304 ILE A N 1
ATOM 2386 C CA . ILE A 1 304 ? -4.280 10.800 20.958 1.00 95.19 304 ILE A CA 1
ATOM 2387 C C . ILE A 1 304 ? -5.681 11.403 21.180 1.00 95.19 304 ILE A C 1
ATOM 2389 O O . ILE A 1 304 ? -6.680 10.670 21.226 1.00 95.19 304 ILE A O 1
ATOM 2393 N N . PRO A 1 305 ? -5.806 12.742 21.283 1.00 94.62 305 PRO A N 1
ATOM 2394 C CA . PRO A 1 305 ? -7.094 13.401 21.472 1.00 94.62 305 PRO A CA 1
ATOM 2395 C C . PRO A 1 305 ? -8.112 13.027 20.390 1.00 94.62 305 PRO A C 1
ATOM 2397 O O . PRO A 1 305 ? -7.796 13.004 19.204 1.00 94.62 305 PRO A O 1
ATOM 2400 N N . LYS A 1 306 ? -9.360 12.764 20.801 1.00 93.25 306 LYS A N 1
ATOM 2401 C CA . LYS A 1 306 ? -10.499 12.393 19.930 1.00 93.25 306 LYS A CA 1
ATOM 2402 C C . LYS A 1 306 ? -10.336 11.091 19.134 1.00 93.25 306 LYS A C 1
ATOM 2404 O O . LYS A 1 306 ? -11.275 10.704 18.443 1.00 93.25 306 LYS A O 1
ATOM 2409 N N . MET A 1 307 ? -9.213 10.385 19.260 1.00 94.06 307 MET A N 1
ATOM 2410 C CA . MET A 1 307 ? -8.935 9.157 18.512 1.00 94.06 307 MET A CA 1
ATOM 2411 C C . MET A 1 307 ? -10.026 8.101 18.718 1.00 94.06 307 MET A C 1
ATOM 2413 O O . MET A 1 307 ? -10.605 7.605 17.754 1.00 94.06 307 MET A O 1
ATOM 2417 N N . ARG A 1 308 ? -10.386 7.834 19.978 1.00 90.94 308 ARG A N 1
ATOM 2418 C CA . ARG A 1 308 ? -11.422 6.855 20.350 1.00 90.94 308 ARG A CA 1
ATOM 2419 C C . ARG A 1 308 ? -12.787 7.186 19.744 1.00 90.94 308 ARG A C 1
ATOM 2421 O O . ARG A 1 308 ? -13.415 6.330 19.129 1.00 90.94 308 ARG A O 1
ATOM 2428 N N . GLU A 1 309 ? -13.219 8.439 19.884 1.00 89.69 309 GLU A N 1
ATOM 2429 C CA . GLU A 1 309 ? -14.500 8.928 19.361 1.00 89.69 309 GLU A CA 1
ATOM 2430 C C . GLU A 1 309 ? -14.553 8.828 17.830 1.00 89.69 309 GLU A C 1
ATOM 2432 O O . GLU A 1 309 ? -15.511 8.293 17.271 1.00 89.69 309 GLU A O 1
ATOM 2437 N N . LYS A 1 310 ? -13.499 9.298 17.153 1.00 93.19 310 LYS A N 1
ATOM 2438 C CA . LYS A 1 310 ? -13.391 9.295 15.691 1.00 93.19 310 LYS A CA 1
ATOM 2439 C C . LYS A 1 310 ? -13.392 7.884 15.123 1.00 93.19 310 LYS A C 1
ATOM 2441 O O . LYS A 1 310 ? -14.186 7.594 14.232 1.00 93.19 310 LYS A O 1
ATOM 2446 N N . VAL A 1 311 ? -12.568 6.993 15.677 1.00 93.50 311 VAL A N 1
ATOM 2447 C CA . VAL A 1 311 ? -12.519 5.584 15.263 1.00 93.50 311 VAL A CA 1
ATOM 2448 C C . VAL A 1 311 ? -13.861 4.895 15.509 1.00 93.50 311 VAL A C 1
ATOM 2450 O O . VAL A 1 311 ? -14.364 4.219 14.614 1.00 93.50 311 VAL A O 1
ATOM 2453 N N . GLY A 1 312 ? -14.486 5.106 16.672 1.00 89.62 312 GLY A N 1
ATOM 2454 C CA . GLY A 1 312 ? -15.802 4.541 16.975 1.00 89.62 312 GLY A CA 1
ATOM 2455 C C . GLY A 1 312 ? -16.878 5.000 15.986 1.00 89.62 312 GLY A C 1
ATOM 2456 O O . GLY A 1 312 ? -17.577 4.174 15.397 1.00 89.62 312 GLY A O 1
ATOM 2457 N N . LEU A 1 313 ? -16.972 6.311 15.730 1.00 89.31 313 LEU A N 1
ATOM 2458 C CA . LEU A 1 313 ? -17.921 6.869 14.762 1.00 89.31 313 LEU A CA 1
ATOM 2459 C C . LEU A 1 313 ? -17.665 6.342 13.345 1.00 89.31 313 LEU A C 1
ATOM 2461 O O . LEU A 1 313 ? -18.613 6.010 12.630 1.00 89.31 313 LEU A O 1
ATOM 2465 N N . LYS A 1 314 ? -16.393 6.242 12.949 1.00 93.50 314 LYS A N 1
ATOM 2466 C CA . LYS A 1 314 ? -15.978 5.692 11.658 1.00 93.50 314 LYS A CA 1
ATOM 2467 C C . LYS A 1 314 ? -16.467 4.261 11.480 1.00 93.50 314 LYS A C 1
ATOM 2469 O O . LYS A 1 314 ? -17.068 3.963 10.453 1.00 93.50 314 LYS A O 1
ATOM 2474 N N . VAL A 1 315 ? -16.258 3.399 12.477 1.00 90.88 315 VAL A N 1
ATOM 2475 C CA . VAL A 1 315 ? -16.731 2.008 12.445 1.00 90.88 315 VAL A CA 1
ATOM 2476 C C . VAL A 1 315 ? -18.251 1.961 12.314 1.00 90.88 315 VAL A C 1
ATOM 2478 O O . VAL A 1 315 ? -18.750 1.299 11.414 1.00 90.88 315 VAL A O 1
ATOM 2481 N N . VAL A 1 316 ? -19.004 2.708 13.127 1.00 86.88 316 VAL A N 1
ATOM 2482 C CA . VAL A 1 316 ? -20.479 2.710 13.039 1.00 86.88 316 VAL A CA 1
ATOM 2483 C C . VAL A 1 316 ? -20.958 3.127 11.648 1.00 86.88 316 VAL A C 1
ATOM 2485 O O . VAL A 1 316 ? -21.845 2.492 11.078 1.00 86.88 316 VAL A O 1
ATOM 2488 N N . LYS A 1 317 ? -20.375 4.189 11.079 1.00 90.44 317 LYS A N 1
ATOM 2489 C CA . LYS A 1 317 ? -20.720 4.649 9.727 1.00 90.44 317 LYS A CA 1
ATOM 2490 C C . LYS A 1 317 ? -20.344 3.623 8.660 1.00 90.44 317 LYS A C 1
ATOM 2492 O O . LYS A 1 317 ? -21.118 3.414 7.732 1.00 90.44 317 LYS A O 1
ATOM 2497 N N . ALA A 1 318 ? -19.200 2.965 8.814 1.00 90.31 318 ALA A N 1
ATOM 2498 C CA . ALA A 1 318 ? -18.726 1.915 7.925 1.00 90.31 318 ALA A CA 1
ATOM 2499 C C . ALA A 1 318 ? -19.652 0.687 7.928 1.00 90.31 318 ALA A C 1
ATOM 2501 O O . ALA A 1 318 ? -20.028 0.216 6.859 1.00 90.31 318 ALA A O 1
ATOM 2502 N N . LEU A 1 319 ? -20.095 0.228 9.102 1.00 84.69 319 LEU A N 1
ATOM 2503 C CA . LEU A 1 319 ? -21.021 -0.905 9.237 1.00 84.69 319 LEU A CA 1
ATOM 2504 C C . LEU A 1 319 ? -22.372 -0.629 8.561 1.00 84.69 319 LEU A C 1
ATOM 2506 O O . LEU A 1 319 ? -22.912 -1.478 7.855 1.00 84.69 319 LEU A O 1
ATOM 2510 N N . LYS A 1 320 ? -22.870 0.610 8.654 1.00 86.81 320 LYS A N 1
ATOM 2511 C CA . LYS A 1 320 ? -24.103 1.038 7.970 1.00 86.81 320 LYS A CA 1
ATOM 2512 C C . LYS A 1 320 ? -24.017 1.009 6.441 1.00 86.81 320 LYS A C 1
ATOM 2514 O O . LYS A 1 320 ? -25.053 1.089 5.787 1.00 86.81 320 LYS A O 1
ATOM 2519 N N . ARG A 1 321 ? -22.818 0.891 5.854 1.00 87.44 321 ARG A N 1
ATOM 2520 C CA . ARG A 1 321 ? -22.635 0.763 4.397 1.00 87.44 321 ARG A CA 1
ATOM 2521 C C . ARG A 1 321 ? -23.083 -0.597 3.861 1.00 87.44 321 ARG A C 1
ATOM 2523 O O . ARG A 1 321 ? -23.209 -0.707 2.646 1.00 87.44 321 ARG A O 1
ATOM 2530 N N . LYS A 1 322 ? -23.291 -1.603 4.729 1.00 84.00 322 LYS A N 1
ATOM 2531 C CA . LYS A 1 322 ? -23.663 -2.981 4.352 1.00 84.00 322 LYS A CA 1
ATOM 2532 C C . LYS A 1 322 ? -22.784 -3.530 3.219 1.00 84.00 322 LYS A C 1
ATOM 2534 O O . LYS A 1 322 ? -23.270 -4.044 2.218 1.00 84.00 322 LYS A O 1
ATOM 2539 N N . ASN A 1 323 ? -21.473 -3.328 3.351 1.00 86.50 323 ASN A N 1
ATOM 2540 C CA . ASN A 1 323 ? -20.478 -3.779 2.385 1.00 86.50 323 ASN A CA 1
ATOM 2541 C C . ASN A 1 323 ? -19.452 -4.666 3.088 1.00 86.50 323 ASN A C 1
ATOM 2543 O O . ASN A 1 323 ? -18.745 -4.199 3.980 1.00 86.50 323 ASN A O 1
ATOM 2547 N N . ASP A 1 324 ? -19.342 -5.914 2.644 1.00 83.31 324 ASP A N 1
ATOM 2548 C CA . ASP A 1 324 ? -18.577 -6.953 3.338 1.00 83.31 324 ASP A CA 1
ATOM 2549 C C . ASP A 1 324 ? -17.096 -6.615 3.491 1.00 83.31 324 ASP A C 1
ATOM 2551 O O . ASP A 1 324 ? -16.520 -6.845 4.550 1.00 83.31 324 ASP A O 1
ATOM 2555 N N . ALA A 1 325 ? -16.475 -6.017 2.471 1.00 86.06 325 ALA A N 1
ATOM 2556 C CA . ALA A 1 325 ? -15.061 -5.651 2.525 1.00 86.06 325 ALA A CA 1
ATOM 2557 C C . ALA A 1 325 ? -14.802 -4.511 3.523 1.00 86.06 325 ALA A C 1
ATOM 2559 O O . ALA A 1 325 ? -13.845 -4.566 4.300 1.00 86.06 325 ALA A O 1
ATOM 2560 N N . ILE A 1 326 ? -15.679 -3.501 3.553 1.00 90.94 326 ILE A N 1
ATOM 2561 C CA . ILE A 1 326 ? -15.609 -2.431 4.553 1.00 90.94 326 ILE A CA 1
ATOM 2562 C C . ILE A 1 326 ? -15.804 -3.017 5.949 1.00 90.94 326 ILE A C 1
ATOM 2564 O O . ILE A 1 326 ? -14.973 -2.771 6.824 1.00 90.94 326 ILE A O 1
ATOM 2568 N N . THR A 1 327 ? -16.855 -3.814 6.149 1.00 86.56 327 THR A N 1
ATOM 2569 C CA . THR A 1 327 ? -17.142 -4.452 7.434 1.00 86.56 327 THR A CA 1
ATOM 2570 C C . THR A 1 327 ? -15.966 -5.308 7.893 1.00 86.56 327 THR A C 1
ATOM 2572 O O . THR A 1 327 ? -15.480 -5.121 9.005 1.00 86.56 327 THR A O 1
ATOM 2575 N N . HIS A 1 328 ? -15.429 -6.163 7.018 1.00 86.44 328 HIS A N 1
ATOM 2576 C CA . HIS A 1 328 ? -14.231 -6.955 7.282 1.00 86.44 328 HIS A CA 1
ATOM 2577 C C . HIS A 1 328 ? -13.073 -6.073 7.759 1.00 86.44 328 HIS A C 1
ATOM 2579 O O . HIS A 1 328 ? -12.480 -6.339 8.801 1.00 86.44 328 HIS A O 1
ATOM 2585 N N . SER A 1 329 ? -12.738 -5.019 7.004 1.00 91.62 329 SER A N 1
ATOM 2586 C CA . SER A 1 329 ? -11.604 -4.140 7.319 1.00 91.62 329 SER A CA 1
ATOM 2587 C C . SER A 1 329 ? -11.787 -3.388 8.643 1.00 91.62 329 SER A C 1
ATOM 2589 O O . SER A 1 329 ? -10.828 -3.239 9.402 1.00 91.62 329 SER A O 1
ATOM 2591 N N . ALA A 1 330 ? -13.018 -2.971 8.956 1.00 91.81 330 ALA A N 1
ATOM 2592 C CA . ALA A 1 330 ? -13.354 -2.310 10.207 1.00 91.81 330 ALA A CA 1
ATOM 2593 C C . ALA A 1 330 ? -13.200 -3.265 11.397 1.00 91.81 330 ALA A C 1
ATOM 2595 O O . ALA A 1 330 ? -12.530 -2.924 12.371 1.00 91.81 330 ALA A O 1
ATOM 2596 N N . ILE A 1 331 ? -13.761 -4.473 11.299 1.00 87.12 331 ILE A N 1
ATOM 2597 C CA . ILE A 1 331 ? -13.683 -5.490 12.350 1.00 87.12 331 ILE A CA 1
ATOM 2598 C C . ILE A 1 331 ? -12.245 -5.993 12.548 1.00 87.12 331 ILE A C 1
ATOM 2600 O O . ILE A 1 331 ? -11.810 -6.113 13.689 1.00 87.12 331 ILE A O 1
ATOM 2604 N N . ASP A 1 332 ? -11.466 -6.218 11.483 1.00 87.94 332 ASP A N 1
ATOM 2605 C CA . ASP A 1 332 ? -10.056 -6.629 11.608 1.00 87.94 332 ASP A CA 1
ATOM 2606 C C . ASP A 1 332 ? -9.206 -5.548 12.303 1.00 87.94 332 ASP A C 1
ATOM 2608 O O . ASP A 1 332 ? -8.377 -5.853 13.161 1.00 87.94 332 ASP A O 1
ATOM 2612 N N . MET A 1 333 ? -9.467 -4.267 12.014 1.00 94.56 333 MET A N 1
ATOM 2613 C CA . MET A 1 333 ? -8.838 -3.145 12.719 1.00 94.56 333 MET A CA 1
ATOM 2614 C C . MET A 1 333 ? -9.234 -3.104 14.205 1.00 94.56 333 MET A C 1
ATOM 2616 O O . MET A 1 333 ? -8.362 -2.921 15.054 1.00 94.56 333 MET A O 1
ATOM 2620 N N . LEU A 1 334 ? -10.509 -3.344 14.544 1.00 90.88 334 LEU A N 1
ATOM 2621 C CA . LEU A 1 334 ? -10.937 -3.469 15.944 1.00 90.88 334 LEU A CA 1
ATOM 2622 C C . LEU A 1 334 ? -10.241 -4.633 16.657 1.00 90.88 334 LEU A C 1
ATOM 2624 O O . LEU A 1 334 ? -9.811 -4.478 17.799 1.00 90.88 334 LEU A O 1
ATOM 2628 N N . CYS A 1 335 ? -10.088 -5.780 15.990 1.00 88.12 335 CYS A N 1
ATOM 2629 C CA . CYS A 1 335 ? -9.330 -6.916 16.515 1.00 88.12 335 CYS A CA 1
ATOM 2630 C C . CYS A 1 335 ? -7.898 -6.514 16.880 1.00 88.12 335 CYS A C 1
ATOM 2632 O O . CYS A 1 335 ? -7.445 -6.829 17.978 1.00 88.12 335 CYS A O 1
ATOM 2634 N N . ALA A 1 336 ? -7.223 -5.755 16.012 1.00 90.50 336 ALA A N 1
ATOM 2635 C CA . ALA A 1 336 ? -5.877 -5.243 16.272 1.00 90.50 336 ALA A CA 1
ATOM 2636 C C . ALA A 1 336 ? -5.810 -4.230 17.434 1.00 90.50 336 ALA A C 1
ATOM 2638 O O . ALA A 1 336 ? -4.746 -4.049 18.019 1.00 90.50 336 ALA A O 1
ATOM 2639 N N . LEU A 1 337 ? -6.925 -3.577 17.787 1.00 91.25 337 LEU A N 1
ATOM 2640 C CA . LEU A 1 337 ? -7.017 -2.682 18.946 1.00 91.25 337 LEU A CA 1
ATOM 2641 C C . LEU A 1 337 ? -7.310 -3.413 20.260 1.00 91.25 337 LEU A C 1
ATOM 2643 O O . LEU A 1 337 ? -6.864 -2.954 21.310 1.00 91.25 337 LEU A O 1
ATOM 2647 N N . MET A 1 338 ? -8.026 -4.537 20.238 1.00 87.06 338 MET A N 1
ATOM 2648 C CA . MET A 1 338 ? -8.287 -5.303 21.466 1.00 87.06 338 MET A CA 1
ATOM 2649 C C . MET A 1 338 ? -7.211 -6.342 21.755 1.00 87.06 338 MET A C 1
ATOM 2651 O O . MET A 1 338 ? -7.029 -6.685 22.916 1.00 87.06 338 MET A O 1
ATOM 2655 N N . GLN A 1 339 ? -6.516 -6.844 20.731 1.00 85.25 339 GLN A N 1
ATOM 2656 C CA . GLN A 1 339 ? -5.424 -7.797 20.884 1.00 85.25 339 GLN A CA 1
ATOM 2657 C C . GLN A 1 339 ? -4.131 -7.206 20.297 1.00 85.25 339 GLN A C 1
ATOM 2659 O O . GLN A 1 339 ? -4.032 -7.058 19.075 1.00 85.25 339 GLN A O 1
ATOM 2664 N N . PRO A 1 340 ? -3.132 -6.887 21.139 1.00 84.88 340 PRO A N 1
ATOM 2665 C CA . PRO A 1 340 ? -1.850 -6.358 20.692 1.00 84.88 340 PRO A CA 1
ATOM 2666 C C . PRO A 1 340 ? -1.185 -7.253 19.642 1.00 84.88 340 PRO A C 1
ATOM 2668 O O . PRO A 1 340 ? -1.149 -8.480 19.764 1.00 84.88 340 PRO A O 1
ATOM 2671 N N . MET A 1 341 ? -0.625 -6.628 18.606 1.00 83.25 341 MET A N 1
ATOM 2672 C CA . MET A 1 341 ? 0.039 -7.332 17.501 1.00 83.25 341 MET A CA 1
ATOM 2673 C C . MET A 1 341 ? 1.567 -7.366 17.609 1.00 83.25 341 MET A C 1
ATOM 2675 O O . MET A 1 341 ? 2.210 -7.999 16.771 1.00 83.25 341 MET A O 1
ATOM 2679 N N . HIS A 1 342 ? 2.121 -6.728 18.636 1.00 81.50 342 HIS A N 1
ATOM 2680 C CA . HIS A 1 342 ? 3.547 -6.630 18.928 1.00 81.50 342 HIS A CA 1
ATOM 2681 C C . HIS A 1 342 ? 3.904 -7.414 20.195 1.00 81.50 342 HIS A C 1
ATOM 2683 O O . HIS A 1 342 ? 3.056 -7.660 21.056 1.00 81.50 342 HIS A O 1
ATOM 2689 N N . ASP A 1 343 ? 5.174 -7.786 20.305 1.00 77.25 343 ASP A N 1
ATOM 2690 C CA . ASP A 1 343 ? 5.699 -8.497 21.468 1.00 77.25 343 ASP A CA 1
ATOM 2691 C C . ASP A 1 343 ? 5.872 -7.553 22.669 1.00 77.25 343 ASP A C 1
ATOM 2693 O O . ASP A 1 343 ? 5.974 -6.334 22.511 1.00 77.25 343 ASP A O 1
ATOM 2697 N N . ASN A 1 344 ? 5.934 -8.119 23.880 1.00 75.06 344 ASN A N 1
ATOM 2698 C CA . ASN A 1 344 ? 6.154 -7.382 25.135 1.00 75.06 344 ASN A CA 1
ATOM 2699 C C . ASN A 1 344 ? 5.161 -6.224 25.358 1.00 75.06 344 ASN A C 1
ATOM 2701 O O . ASN A 1 344 ? 5.542 -5.125 25.777 1.00 75.06 344 ASN A O 1
ATOM 2705 N N . TYR A 1 345 ? 3.888 -6.456 25.035 1.00 77.50 345 TYR A N 1
ATOM 2706 C CA . TYR A 1 345 ? 2.835 -5.463 25.215 1.00 77.50 345 TYR A CA 1
ATOM 2707 C C . TYR A 1 345 ? 2.516 -5.231 26.702 1.00 77.50 345 TYR A C 1
ATOM 2709 O O . TYR A 1 345 ? 2.697 -6.106 27.550 1.00 77.50 345 TYR A O 1
ATOM 2717 N N . ASP A 1 346 ? 2.013 -4.035 27.017 1.00 83.31 346 ASP A N 1
ATOM 2718 C CA . ASP A 1 346 ? 1.550 -3.685 28.362 1.00 83.31 346 ASP A CA 1
ATOM 2719 C C . ASP A 1 346 ? 0.105 -4.174 28.564 1.00 83.31 346 ASP A C 1
ATOM 2721 O O . ASP A 1 346 ? -0.824 -3.669 27.929 1.00 83.31 346 ASP A O 1
ATOM 2725 N N . LEU A 1 347 ? -0.092 -5.139 29.471 1.00 85.62 347 LEU A N 1
ATOM 2726 C CA . LEU A 1 347 ? -1.412 -5.668 29.849 1.00 85.62 347 LEU A CA 1
ATOM 2727 C C . LEU A 1 347 ? -2.374 -4.565 30.309 1.00 85.62 347 LEU A C 1
ATOM 2729 O O . LEU A 1 347 ? -3.574 -4.627 30.042 1.00 85.62 347 LEU A O 1
ATOM 2733 N N . ARG A 1 348 ? -1.868 -3.525 30.982 1.00 86.38 348 ARG A N 1
ATOM 2734 C CA . ARG A 1 348 ? -2.689 -2.388 31.410 1.00 86.38 348 ARG A CA 1
ATOM 2735 C C . ARG A 1 348 ? -3.193 -1.602 30.203 1.00 86.38 348 ARG A C 1
ATOM 2737 O O . ARG A 1 348 ? -4.351 -1.187 30.193 1.00 86.38 348 ARG A O 1
ATOM 2744 N N . GLN A 1 349 ? -2.348 -1.422 29.188 1.00 89.06 349 GLN A N 1
ATOM 2745 C CA . GLN A 1 349 ? -2.731 -0.757 27.946 1.00 89.06 349 GLN A CA 1
ATOM 2746 C C . GLN A 1 349 ? -3.753 -1.583 27.160 1.00 89.06 349 GLN A C 1
ATOM 2748 O O . GLN A 1 349 ? -4.719 -1.023 26.649 1.00 89.06 349 GLN A O 1
ATOM 2753 N N . GLU A 1 350 ? -3.584 -2.906 27.097 1.00 88.19 350 GLU A N 1
ATOM 2754 C CA . GLU A 1 350 ? -4.570 -3.797 26.476 1.00 88.19 350 GLU A CA 1
ATOM 2755 C C . GLU A 1 350 ? -5.947 -3.651 27.135 1.00 88.19 350 GLU A C 1
ATOM 2757 O O . GLU A 1 350 ? -6.947 -3.420 26.451 1.00 88.19 350 GLU A O 1
ATOM 2762 N N . GLN A 1 351 ? -6.005 -3.715 28.468 1.00 84.94 351 GLN A N 1
ATOM 2763 C CA . GLN A 1 351 ? -7.268 -3.563 29.189 1.00 84.94 351 GLN A CA 1
ATOM 2764 C C . GLN A 1 351 ? -7.870 -2.167 29.026 1.00 84.94 351 GLN A C 1
ATOM 2766 O O . GLN A 1 351 ? -9.088 -2.026 28.889 1.00 84.94 351 GLN A O 1
ATOM 2771 N N . LEU A 1 352 ? -7.037 -1.126 28.980 1.00 88.50 352 LEU A N 1
ATOM 2772 C CA . LEU A 1 352 ? -7.496 0.233 28.714 1.00 88.50 352 LEU A CA 1
ATOM 2773 C C . LEU A 1 352 ? -8.086 0.372 27.304 1.00 88.50 352 LEU A C 1
ATOM 2775 O O . LEU A 1 352 ? -9.119 1.025 27.138 1.00 88.50 352 LEU A O 1
ATOM 2779 N N . ASN A 1 353 ? -7.472 -0.256 26.297 1.00 89.56 353 ASN A N 1
ATOM 2780 C CA . ASN A 1 353 ? -8.000 -0.273 24.937 1.00 89.56 353 ASN A CA 1
ATOM 2781 C C . ASN A 1 353 ? -9.344 -1.005 24.897 1.00 89.56 353 ASN A C 1
ATOM 2783 O O . ASN A 1 353 ? -10.321 -0.419 24.437 1.00 89.56 353 ASN A O 1
ATOM 2787 N N . LYS A 1 354 ? -9.427 -2.226 25.446 1.00 86.75 354 LYS A N 1
ATOM 2788 C CA . LYS A 1 354 ? -10.667 -3.022 25.508 1.00 86.75 354 LYS A CA 1
ATOM 2789 C C . LYS A 1 354 ? -11.804 -2.259 26.180 1.00 86.75 354 LYS A C 1
ATOM 2791 O O . LYS A 1 354 ? -12.866 -2.082 25.587 1.00 86.75 354 LYS A O 1
ATOM 2796 N N . THR A 1 355 ? -11.570 -1.748 27.386 1.00 83.81 355 THR A N 1
ATOM 2797 C CA . THR A 1 355 ? -12.583 -0.985 28.132 1.00 83.81 355 THR A CA 1
ATOM 2798 C C . THR A 1 355 ? -12.984 0.296 27.406 1.00 83.81 3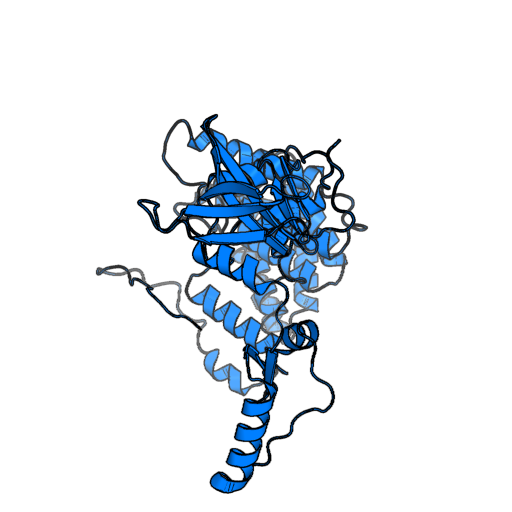55 THR A C 1
ATOM 2800 O O . THR A 1 355 ? -14.169 0.605 27.336 1.00 83.81 355 THR A O 1
ATOM 2803 N N . SER A 1 356 ? -12.037 1.014 26.792 1.00 86.50 356 SER A N 1
ATOM 2804 C CA . SER A 1 356 ? -12.341 2.220 26.013 1.00 86.50 356 SER A CA 1
ATOM 2805 C C . SER A 1 356 ? -13.208 1.919 24.791 1.00 86.50 356 SER A C 1
ATOM 2807 O O . SER A 1 356 ? -14.145 2.663 24.508 1.00 86.50 356 SER A O 1
ATOM 2809 N N . LEU A 1 357 ? -12.909 0.835 24.078 1.00 82.06 357 LEU A N 1
ATOM 2810 C CA . LEU A 1 357 ? -13.581 0.449 22.838 1.00 82.06 357 LEU A CA 1
ATOM 2811 C C . LEU A 1 357 ? -14.999 -0.080 23.110 1.00 82.06 357 LEU A C 1
ATOM 2813 O O . LEU A 1 357 ? -15.936 0.253 22.389 1.00 82.06 357 LEU A O 1
ATOM 2817 N N . MET A 1 358 ? -15.165 -0.820 24.209 1.00 79.88 358 MET A N 1
ATOM 2818 C CA . MET A 1 358 ? -16.438 -1.409 24.642 1.00 79.88 358 MET A CA 1
ATOM 2819 C C . MET A 1 358 ? -17.253 -0.490 25.572 1.00 79.88 358 MET A C 1
ATOM 2821 O O . MET A 1 358 ? -18.326 -0.867 26.028 1.00 79.88 358 MET A O 1
ATOM 2825 N N . SER A 1 359 ? -16.778 0.725 25.864 1.00 79.50 359 SER A N 1
ATOM 2826 C CA . SER A 1 359 ? -17.443 1.639 26.810 1.00 79.50 359 SER A CA 1
ATOM 2827 C C . SER A 1 359 ? -18.817 2.134 26.340 1.00 79.50 359 SER A C 1
ATOM 2829 O O . SER A 1 359 ? -19.676 2.476 27.154 1.00 79.50 359 SER A O 1
ATOM 2831 N N . SER A 1 360 ? -19.045 2.183 25.026 1.00 80.50 360 SER A N 1
ATOM 2832 C CA . SER A 1 360 ? -20.283 2.699 24.445 1.00 80.50 360 SER A CA 1
ATOM 2833 C C . SER A 1 360 ? -21.311 1.585 24.261 1.00 80.50 360 SER A C 1
ATOM 2835 O O . SER A 1 360 ? -21.210 0.785 23.333 1.00 80.50 360 SER A O 1
ATOM 2837 N N . ARG A 1 361 ? -22.360 1.579 25.095 1.00 77.12 361 ARG A N 1
ATOM 2838 C CA . ARG A 1 361 ? -23.478 0.623 24.974 1.00 77.12 361 ARG A CA 1
ATOM 2839 C C . ARG A 1 361 ? -24.087 0.621 23.566 1.00 77.12 361 ARG A C 1
ATOM 2841 O O . ARG A 1 361 ? -24.252 -0.438 22.981 1.00 77.12 361 ARG A O 1
ATOM 2848 N N . LYS A 1 362 ? -24.327 1.800 22.987 1.00 75.38 362 LYS A N 1
ATOM 2849 C CA . LYS A 1 362 ? -24.886 1.934 21.632 1.00 75.38 362 LYS A CA 1
ATOM 2850 C C . LYS A 1 362 ? -23.981 1.324 20.556 1.00 75.38 362 LYS A C 1
ATOM 2852 O O . LYS A 1 362 ? -24.459 0.763 19.572 1.00 75.38 362 LYS A O 1
ATOM 2857 N N . PHE A 1 363 ? -22.666 1.461 20.725 1.00 76.38 363 PHE A N 1
ATOM 2858 C CA . PHE A 1 363 ? -21.691 0.853 19.823 1.00 76.38 363 PHE A CA 1
ATOM 2859 C C . PHE A 1 363 ? -21.719 -0.675 19.925 1.00 76.38 363 PHE A C 1
ATOM 2861 O O . PHE A 1 363 ? -21.752 -1.348 18.897 1.00 76.38 363 PHE A O 1
ATOM 2868 N N . LEU A 1 364 ? -21.773 -1.209 21.150 1.00 77.50 364 LEU A N 1
ATOM 2869 C CA . LEU A 1 364 ? -21.913 -2.645 21.396 1.00 77.50 364 LEU A CA 1
ATOM 2870 C C . LEU A 1 364 ? -23.191 -3.209 20.787 1.00 77.50 364 LEU A C 1
ATOM 2872 O O . LEU A 1 364 ? -23.125 -4.210 20.086 1.00 77.50 364 LEU A O 1
ATOM 2876 N N . GLU A 1 365 ? -24.327 -2.548 21.003 1.00 77.25 365 GLU A N 1
ATOM 2877 C CA . GLU A 1 365 ? -25.615 -2.937 20.417 1.00 77.25 365 GLU A CA 1
ATOM 2878 C C . GLU A 1 365 ? -25.515 -3.020 18.889 1.00 77.25 365 GLU A C 1
ATOM 2880 O O . GLU A 1 365 ? -25.875 -4.038 18.311 1.00 77.25 365 GLU A O 1
ATOM 2885 N N . THR A 1 366 ? -24.899 -2.024 18.240 1.00 74.88 366 THR A N 1
ATOM 2886 C CA . THR A 1 366 ? -24.698 -2.035 16.777 1.00 74.88 366 THR A CA 1
ATOM 2887 C C . THR A 1 366 ? -23.810 -3.203 16.318 1.00 74.88 366 THR A C 1
ATOM 2889 O O . THR A 1 366 ? -24.064 -3.813 15.280 1.00 74.88 366 THR A O 1
ATOM 2892 N N . LEU A 1 367 ? -22.748 -3.527 17.068 1.00 72.69 367 LEU A N 1
ATOM 2893 C CA . LEU A 1 367 ? -21.884 -4.673 16.759 1.00 72.69 367 LEU A CA 1
ATOM 2894 C C . LEU A 1 367 ? -22.611 -6.012 16.945 1.00 72.69 367 LEU A C 1
ATOM 2896 O O . LEU A 1 367 ? -22.405 -6.930 16.152 1.00 72.69 367 LEU A O 1
ATOM 2900 N N . LEU A 1 368 ? -23.452 -6.124 17.974 1.00 73.94 368 LEU A N 1
ATOM 2901 C CA . LEU A 1 368 ? -24.249 -7.319 18.260 1.00 73.94 368 LEU A CA 1
ATOM 2902 C C . LEU A 1 368 ? -25.364 -7.520 17.228 1.00 73.94 368 LEU A C 1
ATOM 2904 O O . LEU A 1 368 ? -25.590 -8.647 16.796 1.00 73.94 368 LEU A O 1
ATOM 2908 N N . GLU A 1 369 ? -26.020 -6.445 16.789 1.00 72.69 369 GLU A N 1
ATOM 2909 C CA . GLU A 1 369 ? -26.988 -6.472 15.685 1.00 72.69 369 GLU A CA 1
ATOM 2910 C C . GLU A 1 369 ? -26.335 -7.001 14.404 1.00 72.69 369 GLU A C 1
ATOM 2912 O O . GLU A 1 369 ? -26.826 -7.958 13.811 1.00 72.69 369 GLU A O 1
ATOM 2917 N N . MET A 1 370 ? -25.169 -6.460 14.037 1.00 67.31 370 MET A N 1
ATOM 2918 C CA . MET A 1 370 ? -24.375 -6.959 12.909 1.00 67.31 370 MET A CA 1
ATOM 2919 C C . MET A 1 370 ? -23.994 -8.435 13.070 1.00 67.31 370 MET A C 1
ATOM 2921 O O . MET A 1 370 ? -24.007 -9.179 12.094 1.00 67.31 370 MET A O 1
ATOM 2925 N N . PHE A 1 371 ? -23.654 -8.880 14.281 1.00 66.31 371 PHE A N 1
ATOM 2926 C CA . PHE A 1 371 ? -23.387 -10.294 14.544 1.00 66.31 371 PHE A CA 1
ATOM 2927 C C . PHE A 1 371 ? -24.615 -11.157 14.244 1.00 66.31 371 PHE A C 1
ATOM 2929 O O . PHE A 1 371 ? -24.510 -12.117 13.488 1.00 66.31 371 PHE A O 1
ATOM 2936 N N . ASN A 1 372 ? -25.784 -10.769 14.750 1.00 67.44 372 ASN A N 1
ATOM 2937 C CA . ASN A 1 372 ? -27.032 -11.499 14.527 1.00 67.44 372 ASN A CA 1
ATOM 2938 C C . ASN A 1 372 ? -27.453 -11.539 13.053 1.00 67.44 372 ASN A C 1
ATOM 2940 O O . ASN A 1 372 ? -27.977 -12.553 12.606 1.00 67.44 372 ASN A O 1
ATOM 2944 N N . GLU A 1 373 ? -27.215 -10.470 12.290 1.00 65.62 373 GLU A N 1
ATOM 2945 C CA . GLU A 1 373 ? -27.530 -10.440 10.856 1.00 65.62 373 GLU A CA 1
ATOM 2946 C C . GLU A 1 373 ? -26.624 -11.358 10.017 1.00 65.62 373 GLU A C 1
ATOM 2948 O O . GLU A 1 373 ? -27.036 -11.790 8.944 1.00 65.62 373 GLU A O 1
ATOM 2953 N N . ASN A 1 374 ? -25.399 -11.652 10.475 1.00 56.78 374 ASN A N 1
ATOM 2954 C CA . ASN A 1 374 ? -24.389 -12.355 9.673 1.00 56.78 374 ASN A CA 1
ATOM 2955 C C . ASN A 1 374 ? -24.003 -13.749 10.191 1.00 56.78 374 ASN A C 1
ATOM 2957 O O . ASN A 1 374 ? -23.231 -14.445 9.533 1.00 56.78 374 ASN A O 1
ATOM 2961 N N . VAL A 1 375 ? -24.487 -14.177 11.358 1.00 55.22 375 VAL A N 1
ATOM 2962 C CA . VAL A 1 375 ? -24.280 -15.542 11.862 1.00 55.22 375 VAL A CA 1
ATOM 2963 C C . VAL A 1 375 ? -25.436 -16.415 11.388 1.00 55.22 375 VAL A C 1
ATOM 2965 O O . VAL A 1 375 ? -26.520 -16.383 11.963 1.00 55.22 375 VAL A O 1
ATOM 2968 N N . GLU A 1 376 ? -25.207 -17.246 10.369 1.00 49.94 376 GLU A N 1
ATOM 2969 C CA . GLU A 1 376 ? -26.104 -18.370 10.097 1.00 49.94 376 GLU A CA 1
ATOM 2970 C C . GLU A 1 376 ? -25.835 -19.474 11.132 1.00 49.94 376 GLU A C 1
ATOM 2972 O O . GLU A 1 376 ? -24.852 -20.215 11.059 1.00 49.94 376 GLU A O 1
ATOM 2977 N N . GLY A 1 377 ? -26.693 -19.553 12.147 1.00 51.22 377 GLY A N 1
ATOM 2978 C CA . GLY A 1 377 ? -26.618 -20.542 13.217 1.00 51.22 377 GLY A CA 1
ATOM 2979 C C . GLY A 1 377 ? -27.831 -20.457 14.139 1.00 51.22 377 GLY A C 1
ATOM 2980 O O . GLY A 1 377 ? -28.496 -19.427 14.203 1.00 51.22 377 GLY A O 1
ATOM 2981 N N . ASP A 1 378 ? -28.128 -21.555 14.835 1.00 52.34 378 ASP A N 1
ATOM 2982 C CA . ASP A 1 378 ? -29.232 -21.625 15.796 1.00 52.34 378 ASP A CA 1
ATOM 2983 C C . ASP A 1 378 ? -29.117 -20.489 16.831 1.00 52.34 378 ASP A C 1
ATOM 2985 O O . ASP A 1 378 ? -28.012 -20.183 17.298 1.00 52.34 378 ASP A O 1
ATOM 2989 N N . ALA A 1 379 ? -30.236 -19.852 17.188 1.00 57.31 379 ALA A N 1
ATOM 2990 C CA . ALA A 1 379 ? -30.261 -18.627 17.998 1.00 57.31 379 ALA A CA 1
ATOM 2991 C C . ALA A 1 379 ? -29.537 -18.796 19.350 1.00 57.31 379 ALA A C 1
ATOM 2993 O O . ALA A 1 379 ? -28.968 -17.849 19.894 1.00 57.31 379 ALA A O 1
ATOM 2994 N N . GLU A 1 380 ? -29.493 -20.027 19.863 1.00 57.22 380 GLU A N 1
ATOM 2995 C CA . GLU A 1 380 ? -28.772 -20.397 21.080 1.00 57.22 380 GLU A CA 1
ATOM 2996 C C . GLU A 1 380 ? -27.237 -20.327 20.928 1.00 57.22 380 GLU A C 1
ATOM 2998 O O . GLU A 1 380 ? -26.533 -19.922 21.856 1.00 57.22 380 GLU A O 1
ATOM 3003 N N . ILE A 1 381 ? -26.693 -20.690 19.759 1.00 53.72 381 ILE A N 1
ATOM 3004 C CA . ILE A 1 381 ? -25.250 -20.621 19.467 1.00 53.72 381 ILE A CA 1
ATOM 3005 C C . ILE A 1 381 ? -24.824 -19.161 19.306 1.00 53.72 381 ILE A C 1
ATOM 3007 O O . ILE A 1 381 ? -23.786 -18.769 19.842 1.00 53.72 381 ILE A O 1
ATOM 3011 N N . ALA A 1 382 ? -25.644 -18.349 18.631 1.00 52.94 382 ALA A N 1
ATOM 3012 C CA . ALA A 1 382 ? -25.417 -16.913 18.517 1.00 52.94 382 ALA A CA 1
ATOM 3013 C C . ALA A 1 382 ? -25.411 -16.238 19.902 1.00 52.94 382 ALA A C 1
ATOM 3015 O O . ALA A 1 382 ? -24.477 -15.500 20.214 1.00 52.94 382 ALA A O 1
ATOM 3016 N N . ALA A 1 383 ? -26.372 -16.569 20.773 1.00 59.84 383 ALA A N 1
ATOM 3017 C CA . ALA A 1 383 ? -26.440 -16.045 22.139 1.00 59.84 383 ALA A CA 1
ATOM 3018 C C . ALA A 1 383 ? -25.222 -16.443 22.998 1.00 59.84 383 ALA A C 1
ATOM 3020 O O . ALA A 1 383 ? -24.642 -15.599 23.679 1.00 59.84 383 ALA A O 1
ATOM 3021 N N . LYS A 1 384 ? -24.769 -17.704 22.928 1.00 56.91 384 LYS A N 1
ATOM 3022 C CA . LYS A 1 384 ? -23.552 -18.152 23.637 1.00 56.91 384 LYS A CA 1
ATOM 3023 C C . LYS A 1 384 ? -22.286 -17.484 23.104 1.00 56.91 384 LYS A C 1
ATOM 3025 O O . LYS A 1 384 ? -21.412 -17.120 23.887 1.00 56.91 384 LYS A O 1
ATOM 3030 N N . MET A 1 385 ? -22.178 -17.306 21.785 1.00 51.53 385 MET A N 1
ATOM 3031 C CA . MET A 1 385 ? -21.060 -16.573 21.191 1.00 51.53 385 MET A CA 1
ATOM 3032 C C . MET A 1 385 ? -21.057 -15.106 21.617 1.00 51.53 385 MET A C 1
ATOM 3034 O O . MET A 1 385 ? -19.977 -14.590 21.872 1.00 51.53 385 MET A O 1
ATOM 3038 N N . GLN A 1 386 ? -22.222 -14.459 21.748 1.00 55.62 386 GLN A N 1
ATOM 3039 C CA . GLN A 1 386 ? -22.339 -13.091 22.266 1.00 55.62 386 GLN A CA 1
ATOM 3040 C C . GLN A 1 386 ? -21.901 -12.973 23.731 1.00 55.62 386 GLN A C 1
ATOM 3042 O O . GLN A 1 386 ? -21.192 -12.031 24.074 1.00 55.62 386 GLN A O 1
ATOM 3047 N N . ASP A 1 387 ? -22.265 -13.928 24.584 1.00 57.81 387 ASP A N 1
ATOM 3048 C CA . ASP A 1 387 ? -21.903 -13.897 26.006 1.00 57.81 387 ASP A CA 1
ATOM 3049 C C . ASP A 1 387 ? -20.386 -14.089 26.227 1.00 57.81 387 ASP A C 1
ATOM 3051 O O . ASP A 1 387 ? -19.742 -13.338 26.965 1.00 57.81 387 ASP A O 1
ATOM 3055 N N . LEU A 1 388 ? -19.763 -15.014 25.485 1.00 54.44 388 LEU A N 1
ATOM 3056 C CA . LEU A 1 388 ? -18.300 -15.198 25.457 1.00 54.44 388 LEU A CA 1
ATOM 3057 C C . LEU A 1 388 ? -17.573 -13.966 24.898 1.00 54.44 388 LEU A C 1
ATOM 3059 O O . LEU A 1 388 ? -16.568 -13.493 25.422 1.00 54.44 388 LEU A O 1
ATOM 3063 N N . ALA A 1 389 ? -18.125 -13.399 23.836 1.00 53.44 389 ALA A N 1
ATOM 3064 C CA . ALA A 1 389 ? -17.634 -12.200 23.190 1.00 53.44 389 ALA A CA 1
ATOM 3065 C C . ALA A 1 389 ? -17.654 -10.952 24.096 1.00 53.44 389 ALA A C 1
ATOM 3067 O O . ALA A 1 389 ? -16.729 -10.135 24.028 1.00 53.44 389 ALA A O 1
ATOM 3068 N N . LEU A 1 390 ? -18.688 -10.810 24.929 1.00 53.91 390 LEU A N 1
ATOM 3069 C CA . LEU A 1 390 ? -18.850 -9.716 25.889 1.00 53.91 390 LEU A CA 1
ATOM 3070 C C . LEU A 1 390 ? -17.996 -9.916 27.148 1.00 53.91 390 LEU A C 1
ATOM 3072 O O . LEU A 1 390 ? -17.476 -8.936 27.680 1.00 53.91 390 LEU A O 1
ATOM 3076 N N . SER A 1 391 ? -17.811 -11.160 27.595 1.00 54.25 391 SER A N 1
ATOM 3077 C CA . SER A 1 391 ? -17.009 -11.487 28.782 1.00 54.25 391 SER A CA 1
ATOM 3078 C C . SER A 1 391 ? -15.496 -11.470 28.529 1.00 54.25 391 SER A C 1
ATOM 3080 O O . SER A 1 391 ? -14.743 -11.049 29.406 1.00 54.25 391 SER A O 1
ATOM 3082 N N . GLU A 1 392 ? -15.033 -11.844 27.331 1.00 54.53 392 GLU A N 1
ATOM 3083 C CA . GLU A 1 392 ? -13.597 -11.915 27.000 1.00 54.53 392 GLU A CA 1
ATOM 3084 C C . GLU A 1 392 ? -13.094 -10.743 26.135 1.00 54.53 392 GLU A C 1
ATOM 3086 O O . GLU A 1 392 ? -11.908 -10.661 25.801 1.00 54.53 392 GLU A O 1
ATOM 3091 N N . GLY A 1 393 ? -13.980 -9.823 25.731 1.00 52.88 393 GLY A N 1
ATOM 3092 C CA . GLY A 1 393 ? -13.651 -8.801 24.729 1.00 52.88 393 GLY A CA 1
ATOM 3093 C C . GLY A 1 393 ? -13.322 -9.410 23.358 1.00 52.88 393 GLY A C 1
ATOM 3094 O O . GLY A 1 393 ? -12.630 -8.797 22.550 1.00 52.88 393 GLY A O 1
ATOM 3095 N N . ALA A 1 394 ? -13.797 -10.631 23.101 1.00 58.25 394 ALA A N 1
ATOM 3096 C CA . ALA A 1 394 ? -13.552 -11.388 21.878 1.00 58.25 394 ALA A CA 1
ATOM 3097 C C . ALA A 1 394 ? -14.609 -11.127 20.784 1.00 58.25 394 ALA A C 1
ATOM 3099 O O . ALA A 1 394 ? -14.513 -11.709 19.700 1.00 58.25 394 ALA A O 1
ATOM 3100 N N . LEU A 1 395 ? -15.593 -10.243 21.035 1.00 60.91 395 LEU A N 1
ATOM 3101 C CA . LEU A 1 395 ? -16.726 -9.972 20.133 1.00 60.91 395 LEU A CA 1
ATOM 3102 C C . LEU A 1 395 ? -16.310 -9.739 18.675 1.00 60.91 395 LEU A C 1
ATOM 3104 O O . LEU A 1 395 ? -16.788 -10.474 17.812 1.00 60.91 395 LEU A O 1
ATOM 3108 N N . PRO A 1 396 ? -15.383 -8.821 18.355 1.00 56.50 396 PRO A N 1
ATOM 3109 C CA . PRO A 1 396 ? -14.975 -8.620 16.966 1.00 56.50 396 PRO A CA 1
ATOM 3110 C C . PRO A 1 396 ? -14.254 -9.821 16.340 1.00 56.50 396 PRO A C 1
ATOM 3112 O O . PRO A 1 396 ? -14.399 -10.043 15.143 1.00 56.50 396 PRO A O 1
ATOM 3115 N N . LYS A 1 397 ? -13.530 -10.646 17.110 1.00 56.78 397 LYS A N 1
ATOM 3116 C CA . LYS A 1 397 ? -12.871 -11.853 16.576 1.00 56.78 397 LYS A CA 1
ATOM 3117 C C . LYS A 1 397 ? -13.888 -12.945 16.243 1.00 56.78 397 LYS A C 1
ATOM 3119 O O . LYS A 1 397 ? -13.787 -13.585 15.194 1.00 56.78 397 LYS A O 1
ATOM 3124 N N . HIS A 1 398 ? -14.882 -13.136 17.108 1.00 59.28 398 HIS A N 1
ATOM 3125 C CA . HIS A 1 398 ? -15.992 -14.048 16.844 1.00 59.28 398 HIS A CA 1
ATOM 3126 C C . HIS A 1 398 ? -16.865 -13.556 15.692 1.00 59.28 398 HIS A C 1
ATOM 3128 O O . HIS A 1 398 ? -17.214 -14.360 14.835 1.00 59.28 398 HIS A O 1
ATOM 3134 N N . LEU A 1 399 ? -17.133 -12.250 15.609 1.00 54.47 399 LEU A N 1
ATOM 3135 C CA . LEU A 1 399 ? -17.823 -11.629 14.478 1.00 54.47 399 LEU A CA 1
ATOM 3136 C C . LEU A 1 399 ? -17.056 -11.830 13.171 1.00 54.47 399 LEU A C 1
ATOM 3138 O O . LEU A 1 399 ? -17.635 -12.294 12.198 1.00 54.47 399 LEU A O 1
ATOM 3142 N N . HIS A 1 400 ? -15.747 -11.562 13.157 1.00 55.09 400 HIS A N 1
ATOM 3143 C CA . HIS A 1 400 ? -14.893 -11.802 11.990 1.00 55.09 400 HIS A CA 1
ATOM 3144 C C . HIS A 1 400 ? -14.977 -13.261 11.526 1.00 55.09 400 HIS A C 1
ATOM 3146 O O . HIS A 1 400 ? -15.246 -13.535 10.360 1.00 55.09 400 HIS A O 1
ATOM 3152 N N . THR A 1 401 ? -14.845 -14.200 12.462 1.00 57.31 401 THR A N 1
ATOM 3153 C CA . THR A 1 401 ? -14.949 -15.631 12.160 1.00 57.31 401 THR A CA 1
ATOM 3154 C C . THR A 1 401 ? -16.337 -15.971 11.607 1.00 57.31 401 THR A C 1
ATOM 3156 O O . THR A 1 401 ? -16.441 -16.575 10.543 1.00 57.31 401 THR A O 1
ATOM 3159 N N . ALA A 1 402 ? -17.413 -15.551 12.275 1.00 51.97 402 ALA A N 1
ATOM 3160 C CA . ALA A 1 402 ? -18.779 -15.883 11.880 1.00 51.97 402 ALA A CA 1
ATOM 3161 C C . ALA A 1 402 ? -19.177 -15.308 10.511 1.00 51.97 402 ALA A C 1
ATOM 3163 O O . ALA A 1 402 ? -19.863 -15.985 9.749 1.00 51.97 402 ALA A O 1
ATOM 3164 N N . MET A 1 403 ? -18.705 -14.103 10.179 1.00 46.91 403 MET A N 1
ATOM 3165 C CA . MET A 1 403 ? -18.973 -13.458 8.892 1.00 46.91 403 MET A CA 1
ATOM 3166 C C . MET A 1 403 ? -18.240 -14.116 7.716 1.00 46.91 403 MET A C 1
ATOM 3168 O O . MET A 1 403 ? -18.756 -14.114 6.603 1.00 46.91 403 MET A O 1
ATOM 3172 N N . PHE A 1 404 ? -17.031 -14.652 7.929 1.00 55.44 404 PHE A N 1
ATOM 3173 C CA . PHE A 1 404 ? -16.129 -15.008 6.821 1.00 55.44 404 PHE A CA 1
ATOM 3174 C C . PHE A 1 404 ? -15.701 -16.484 6.771 1.00 55.44 404 PHE A C 1
ATOM 3176 O O . PHE A 1 404 ? -14.962 -16.861 5.864 1.00 55.44 404 PHE A O 1
ATOM 3183 N N . THR A 1 405 ? -16.180 -17.339 7.686 1.00 49.91 405 THR A N 1
ATOM 3184 C CA . THR A 1 405 ? -15.854 -18.787 7.713 1.00 49.91 405 THR A CA 1
ATOM 3185 C C . THR A 1 405 ? -17.036 -19.719 7.403 1.00 49.91 405 THR A C 1
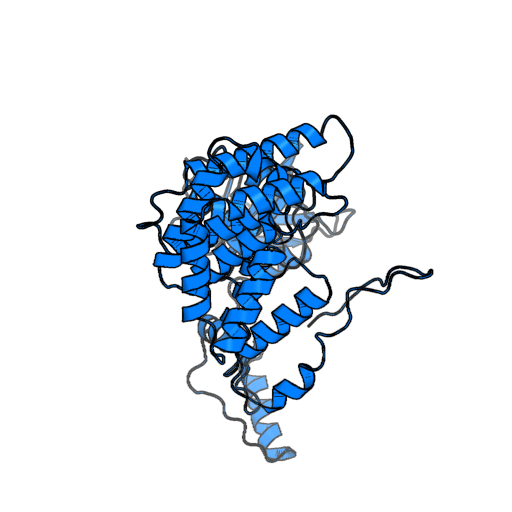ATOM 3187 O O . THR A 1 405 ? -16.943 -20.938 7.590 1.00 49.91 405 THR A O 1
ATOM 3190 N N . GLN A 1 406 ? -18.154 -19.192 6.892 1.00 46.22 406 GLN A N 1
ATOM 3191 C CA . GLN A 1 406 ? -19.312 -20.014 6.535 1.00 46.22 406 GLN A CA 1
ATOM 3192 C C . GLN A 1 406 ? -18.986 -20.977 5.375 1.00 46.22 406 GLN A C 1
ATOM 3194 O O . GLN A 1 406 ? -18.523 -20.582 4.306 1.00 46.22 406 GLN A O 1
ATOM 3199 N N . SER A 1 407 ? -19.235 -22.271 5.594 1.00 40.97 407 SER A N 1
ATOM 3200 C CA . SER A 1 407 ? -19.180 -23.328 4.578 1.00 40.97 407 SER A CA 1
ATOM 3201 C C . SER A 1 407 ? -20.429 -24.187 4.715 1.00 40.97 407 SER A C 1
ATOM 3203 O O . SER A 1 407 ? -20.730 -24.661 5.812 1.00 40.97 407 SER A O 1
ATOM 3205 N N . THR A 1 408 ? -21.127 -24.397 3.601 1.00 40.12 408 THR A N 1
ATOM 3206 C CA . THR A 1 408 ? -22.347 -25.208 3.483 1.00 40.12 408 THR A CA 1
ATOM 3207 C C . THR A 1 408 ? -22.072 -26.715 3.382 1.00 40.12 408 THR A C 1
ATOM 3209 O O . THR A 1 408 ? -23.013 -27.502 3.324 1.00 40.12 408 THR A O 1
ATOM 3212 N N . ASP A 1 409 ? -20.803 -27.152 3.372 1.00 37.69 409 ASP A N 1
ATOM 3213 C CA . ASP A 1 409 ? -20.440 -28.566 3.203 1.00 37.69 409 ASP A CA 1
ATOM 3214 C C . ASP A 1 409 ? -20.124 -29.249 4.545 1.00 37.69 409 ASP A C 1
ATOM 3216 O O . ASP A 1 409 ? -19.090 -29.009 5.180 1.00 37.69 409 ASP A O 1
ATOM 3220 N N . SER A 1 410 ? -21.005 -30.168 4.948 1.00 36.91 410 SER A N 1
ATOM 3221 C CA . SER A 1 410 ? -20.901 -30.975 6.170 1.00 36.91 410 SER A CA 1
ATOM 3222 C C . SER A 1 410 ? -19.629 -31.834 6.226 1.00 36.91 410 SER A C 1
ATOM 3224 O O . SER A 1 410 ? -19.224 -32.264 7.301 1.00 36.91 410 SER A O 1
ATOM 3226 N N . ARG A 1 411 ? -18.956 -32.073 5.092 1.00 39.31 411 ARG A N 1
ATOM 3227 C CA . ARG A 1 411 ? -17.717 -32.871 5.027 1.00 39.31 411 ARG A CA 1
ATOM 3228 C C . ARG A 1 411 ? -16.472 -32.118 5.495 1.00 39.31 411 ARG A C 1
ATOM 3230 O O . ARG A 1 411 ? -15.472 -32.752 5.800 1.00 39.31 411 ARG A O 1
ATOM 3237 N N . MET A 1 412 ? -16.538 -30.789 5.603 1.00 38.75 412 MET A N 1
ATOM 3238 C CA . MET A 1 412 ? -15.477 -29.964 6.202 1.00 38.75 412 MET A CA 1
ATOM 3239 C C . MET A 1 412 ? -15.642 -29.822 7.730 1.00 38.75 412 MET A C 1
ATOM 3241 O O . MET A 1 412 ? -14.777 -29.248 8.391 1.00 38.75 412 MET A O 1
ATOM 3245 N N . LEU A 1 413 ? -16.726 -30.362 8.315 1.00 38.03 413 LEU A N 1
ATOM 3246 C CA . LEU A 1 413 ? -16.966 -30.377 9.768 1.00 38.03 413 LEU A CA 1
ATOM 3247 C C . LEU A 1 413 ? -16.021 -31.318 10.524 1.00 38.03 413 LEU A C 1
ATOM 3249 O O . LEU A 1 413 ? -15.785 -31.113 11.710 1.00 38.03 413 LEU A O 1
ATOM 3253 N N . THR A 1 414 ? -15.441 -32.322 9.867 1.00 39.34 414 THR A N 1
ATOM 3254 C CA . THR A 1 414 ? -14.499 -33.260 10.503 1.00 39.34 414 THR A CA 1
ATOM 3255 C C . THR A 1 414 ? -13.152 -32.619 10.848 1.00 39.34 414 THR A C 1
ATOM 3257 O O . THR A 1 414 ? -12.468 -33.117 11.732 1.00 39.34 414 THR A O 1
ATOM 3260 N N . ASN A 1 415 ? -12.816 -31.462 10.261 1.00 35.53 415 ASN A N 1
ATOM 3261 C CA . ASN A 1 415 ? -11.691 -30.625 10.704 1.00 35.53 415 ASN A CA 1
ATOM 3262 C C . ASN A 1 415 ? -12.076 -29.620 11.811 1.00 35.53 415 ASN A C 1
ATOM 3264 O O . ASN A 1 415 ? -11.226 -28.855 12.259 1.00 35.53 415 ASN A O 1
ATOM 3268 N N . ARG A 1 416 ? -13.341 -29.601 12.270 1.00 40.44 416 ARG A N 1
ATOM 3269 C CA . ARG A 1 416 ? -13.836 -28.705 13.337 1.00 40.44 416 ARG A CA 1
ATOM 3270 C C . ARG A 1 416 ? -13.786 -29.317 14.742 1.00 40.44 416 ARG A C 1
ATOM 3272 O O . ARG A 1 416 ? -14.189 -28.659 15.701 1.00 40.44 416 ARG A O 1
ATOM 3279 N N . SER A 1 417 ? -13.269 -30.536 14.917 1.00 30.11 417 SER A N 1
ATOM 3280 C CA . SER A 1 417 ? -12.979 -31.090 16.247 1.00 30.11 417 SER A CA 1
ATOM 3281 C C . SER A 1 417 ? -11.701 -30.474 16.820 1.00 30.11 417 SER A C 1
ATOM 3283 O O . SER A 1 417 ? -10.640 -31.090 16.847 1.00 30.11 417 SER A O 1
ATOM 3285 N N . GLY A 1 418 ? -11.823 -29.230 17.270 1.00 33.81 418 GLY A N 1
ATOM 3286 C CA . GLY A 1 418 ? -10.789 -28.515 18.002 1.00 33.81 418 GLY A CA 1
ATOM 3287 C C . GLY A 1 418 ? -11.259 -27.170 18.555 1.00 33.81 418 GLY A C 1
ATOM 3288 O O . GLY A 1 418 ? -10.731 -26.143 18.141 1.00 33.81 418 GLY A O 1
ATOM 3289 N N . PRO A 1 419 ? -12.224 -27.147 19.495 1.00 34.22 419 PRO A N 1
ATOM 3290 C CA . PRO A 1 419 ? -12.232 -26.059 20.468 1.00 34.22 419 PRO A CA 1
ATOM 3291 C C . PRO A 1 419 ? -12.573 -26.572 21.875 1.00 34.22 419 PRO A C 1
ATOM 3293 O O . PRO A 1 419 ? -13.643 -26.281 22.394 1.00 34.22 419 PRO A O 1
ATOM 3296 N N . LYS A 1 420 ? -11.691 -27.364 22.499 1.00 27.08 420 LYS A N 1
ATOM 3297 C CA . LYS A 1 420 ? -11.774 -27.692 23.939 1.00 27.08 420 LYS A CA 1
ATOM 3298 C C . LYS A 1 420 ? -10.404 -28.030 24.552 1.00 27.08 420 LYS A C 1
ATOM 3300 O O . LYS A 1 420 ? -10.304 -29.086 25.149 1.00 27.08 420 LYS A O 1
ATOM 3305 N N . SER A 1 421 ? -9.363 -27.195 24.397 1.00 27.16 421 SER A N 1
ATOM 3306 C CA . SER A 1 421 ? -8.155 -27.204 25.274 1.00 27.16 421 SER A CA 1
ATOM 3307 C C . SER A 1 421 ? -6.966 -26.416 24.692 1.00 27.16 421 SER A C 1
ATOM 3309 O O . SER A 1 421 ? -5.979 -27.006 24.259 1.00 27.16 421 SER A O 1
ATOM 3311 N N . THR A 1 422 ? -7.002 -25.084 24.693 1.00 28.02 422 THR A N 1
ATOM 3312 C CA . THR A 1 422 ? -5.766 -24.283 24.496 1.00 28.02 422 THR A CA 1
ATOM 3313 C C . THR A 1 422 ? -5.528 -23.234 25.580 1.00 28.02 422 THR A C 1
ATOM 3315 O O . THR A 1 422 ? -4.577 -22.466 25.502 1.00 28.02 422 THR A O 1
ATOM 3318 N N . HIS A 1 423 ? -6.322 -23.266 26.651 1.00 27.31 423 HIS A N 1
ATOM 3319 C CA . HIS A 1 423 ? -5.925 -22.735 27.954 1.00 27.31 423 HIS A CA 1
ATOM 3320 C C . HIS A 1 423 ? -5.526 -23.947 28.810 1.00 27.31 423 HIS A C 1
ATOM 3322 O O . HIS A 1 423 ? -6.310 -24.886 28.892 1.00 27.31 423 HIS A O 1
ATOM 3328 N N . PHE A 1 424 ? -4.325 -23.925 29.399 1.00 24.80 424 PHE A N 1
ATOM 3329 C CA . PHE A 1 424 ? -3.575 -25.040 30.019 1.00 24.80 424 PHE A CA 1
ATOM 3330 C C . PHE A 1 424 ? -2.715 -25.893 29.076 1.00 24.80 424 PHE A C 1
ATOM 3332 O O . PHE A 1 424 ? -3.039 -27.036 28.787 1.00 24.80 424 PHE A O 1
ATOM 3339 N N . LEU A 1 425 ? -1.548 -25.365 28.689 1.00 21.88 425 LEU A N 1
ATOM 3340 C CA . LEU A 1 425 ? -0.281 -26.102 28.823 1.00 21.88 425 LEU A CA 1
ATOM 3341 C C . LEU A 1 425 ? 0.900 -25.125 28.697 1.00 21.88 425 LEU A C 1
ATOM 3343 O O . LEU A 1 425 ? 1.506 -24.946 27.647 1.00 21.88 425 LEU A O 1
ATOM 3347 N N . CYS A 1 426 ? 1.218 -24.464 29.808 1.00 23.45 426 CYS A N 1
ATOM 3348 C CA . CYS A 1 426 ? 2.612 -24.189 30.129 1.00 23.45 426 CYS A CA 1
ATOM 3349 C C . CYS A 1 426 ? 3.122 -25.459 30.815 1.00 23.45 426 CYS A C 1
ATOM 3351 O O . CYS A 1 426 ? 2.480 -25.868 31.777 1.00 23.45 426 CYS A O 1
ATOM 3353 N N . LEU A 1 427 ? 4.179 -26.096 30.293 1.00 20.78 427 LEU A N 1
ATOM 3354 C CA . LEU A 1 427 ? 5.240 -26.795 31.038 1.00 20.78 427 LEU A CA 1
ATOM 3355 C C . LEU A 1 427 ? 6.299 -27.365 30.052 1.00 20.78 427 LEU A C 1
ATOM 3357 O O . LEU A 1 427 ? 6.003 -28.190 29.196 1.00 20.78 427 LEU A O 1
ATOM 3361 N N . THR A 1 428 ? 7.540 -26.891 30.245 1.00 23.61 428 THR A N 1
ATOM 3362 C CA . THR A 1 428 ? 8.856 -27.553 30.046 1.00 23.61 428 THR A CA 1
ATOM 3363 C C . THR A 1 428 ? 9.473 -27.796 28.645 1.00 23.61 428 THR A C 1
ATOM 3365 O O . THR A 1 428 ? 9.366 -28.888 28.108 1.00 23.61 428 THR A O 1
ATOM 3368 N N . SER A 1 429 ? 10.304 -26.819 28.216 1.00 21.22 429 SER A N 1
ATOM 3369 C CA . SER A 1 429 ? 11.744 -26.917 27.812 1.00 21.22 429 SER A CA 1
ATOM 3370 C C . SER A 1 429 ? 12.177 -27.682 26.522 1.00 21.22 429 SER A C 1
ATOM 3372 O O . SER A 1 429 ? 11.393 -28.427 25.952 1.00 21.22 429 SER A O 1
ATOM 3374 N N . PRO A 1 430 ? 13.430 -27.532 26.024 1.00 34.06 430 PRO A N 1
ATOM 3375 C CA . PRO A 1 430 ? 13.888 -26.493 25.084 1.00 34.06 430 PRO A CA 1
ATOM 3376 C C . PRO A 1 430 ? 14.487 -27.092 23.783 1.00 34.06 430 PRO A C 1
ATOM 3378 O O . PRO A 1 430 ? 15.146 -28.121 23.866 1.00 34.06 430 PRO A O 1
ATOM 3381 N N . ASN A 1 431 ? 14.326 -26.459 22.603 1.00 22.42 431 ASN A N 1
ATOM 3382 C CA . ASN A 1 431 ? 15.284 -26.484 21.462 1.00 22.42 431 ASN A CA 1
ATOM 3383 C C . ASN A 1 431 ? 14.751 -25.749 20.198 1.00 22.42 431 ASN A C 1
ATOM 3385 O O . ASN A 1 431 ? 13.566 -25.435 2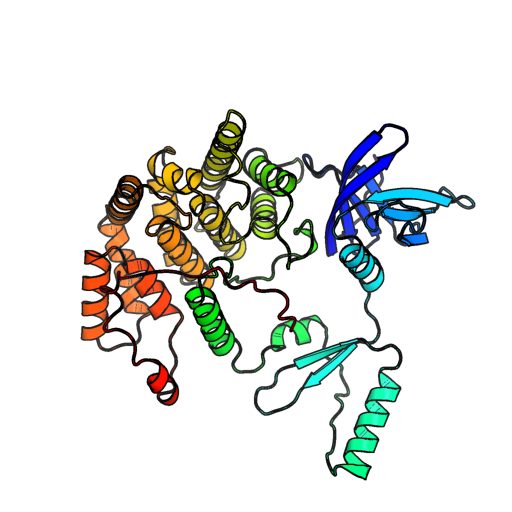0.148 1.00 22.42 431 ASN A O 1
ATOM 3389 N N . PRO A 1 432 ? 15.629 -25.376 19.235 1.00 25.02 432 PRO A N 1
ATOM 3390 C CA . PRO A 1 432 ? 15.793 -24.011 18.702 1.00 25.02 432 PRO A CA 1
ATOM 3391 C C . PRO A 1 432 ? 14.930 -23.705 17.451 1.00 25.02 432 PRO A C 1
ATOM 3393 O O . PRO A 1 432 ? 14.223 -24.589 16.964 1.00 25.02 432 PRO A O 1
ATOM 3396 N N . PRO A 1 433 ? 14.935 -22.456 16.923 1.00 27.41 433 PRO A N 1
ATOM 3397 C CA . PRO A 1 433 ? 13.906 -22.000 15.998 1.00 27.41 433 PRO A CA 1
ATOM 3398 C C . PRO A 1 433 ? 14.069 -22.617 14.608 1.00 27.41 433 PRO A C 1
ATOM 3400 O O . PRO A 1 433 ? 15.148 -22.624 14.012 1.00 27.41 433 PRO A O 1
ATOM 3403 N N . PHE A 1 434 ? 12.949 -23.107 14.085 1.00 24.09 434 PHE A N 1
ATOM 3404 C CA . PHE A 1 434 ? 12.802 -23.597 12.723 1.00 24.09 434 PHE A CA 1
ATOM 3405 C C . PHE A 1 434 ? 13.044 -22.441 11.736 1.00 24.09 434 PHE A C 1
ATOM 3407 O O . PHE A 1 434 ? 12.389 -21.403 11.807 1.00 24.09 434 PHE A O 1
ATOM 3414 N N . ASN A 1 435 ? 14.015 -22.610 10.839 1.00 24.98 435 ASN A N 1
ATOM 3415 C CA . ASN A 1 435 ? 14.437 -21.628 9.840 1.00 24.98 435 ASN A CA 1
ATOM 3416 C C . ASN A 1 435 ? 13.688 -21.883 8.517 1.00 24.98 435 ASN A C 1
ATOM 3418 O O . ASN A 1 435 ? 13.990 -22.884 7.860 1.00 24.98 435 ASN A O 1
ATOM 3422 N N . PRO A 1 436 ? 12.739 -21.033 8.082 1.00 28.64 436 PRO A N 1
ATOM 3423 C CA . PRO A 1 436 ? 12.049 -21.239 6.820 1.00 28.64 436 PRO A CA 1
ATOM 3424 C C . PRO A 1 436 ? 12.883 -20.626 5.689 1.00 28.64 436 PRO A C 1
ATOM 3426 O O . PRO A 1 436 ? 12.613 -19.526 5.209 1.00 28.64 436 PRO A O 1
ATOM 3429 N N . LYS A 1 437 ? 13.913 -21.346 5.237 1.00 21.92 437 LYS A N 1
ATOM 3430 C CA . LYS A 1 437 ? 14.435 -21.133 3.885 1.00 21.92 437 LYS A CA 1
ATOM 3431 C C . LYS A 1 437 ? 13.559 -21.906 2.905 1.00 21.92 437 LYS A C 1
ATOM 3433 O O . LYS A 1 437 ? 13.350 -23.102 3.068 1.00 21.92 437 LYS A O 1
ATOM 3438 N N . SER A 1 438 ? 13.103 -21.181 1.885 1.00 27.00 438 SER A N 1
ATOM 3439 C CA . SER A 1 438 ? 12.561 -21.672 0.613 1.00 27.00 438 SER A CA 1
ATOM 3440 C C . SER A 1 438 ? 11.357 -22.613 0.687 1.00 27.00 438 SER A C 1
ATOM 3442 O O . SER A 1 438 ? 11.504 -23.831 0.696 1.00 27.00 438 SER A O 1
ATOM 3444 N N . VAL A 1 439 ? 10.162 -22.037 0.563 1.00 22.34 439 VAL A N 1
ATOM 3445 C CA . VAL A 1 439 ? 9.081 -22.689 -0.186 1.00 22.34 439 VAL A CA 1
ATOM 3446 C C . VAL A 1 439 ? 8.582 -21.682 -1.214 1.00 22.34 439 VAL A C 1
ATOM 3448 O O . VAL A 1 439 ? 7.841 -20.752 -0.903 1.00 22.34 439 VAL A O 1
ATOM 3451 N N . THR A 1 440 ? 9.091 -21.840 -2.429 1.00 21.92 440 THR A N 1
ATOM 3452 C CA . THR A 1 440 ? 8.649 -21.143 -3.635 1.00 21.92 440 THR A CA 1
ATOM 3453 C C . THR A 1 440 ? 7.471 -21.930 -4.210 1.00 21.92 440 THR A C 1
ATOM 3455 O O . THR A 1 440 ? 7.608 -23.135 -4.421 1.00 21.92 440 THR A O 1
ATOM 3458 N N . TYR A 1 441 ? 6.345 -21.265 -4.464 1.00 24.38 441 TYR A N 1
ATOM 3459 C CA . TYR A 1 441 ? 5.298 -21.734 -5.377 1.00 24.38 441 TYR A CA 1
ATOM 3460 C C . TYR A 1 441 ? 5.117 -20.715 -6.490 1.00 24.38 441 TYR A C 1
ATOM 3462 O O . TYR A 1 441 ? 5.108 -19.504 -6.163 1.00 24.38 441 TYR A O 1
#

Radius of gyration: 25.42 Å; chains: 1; bounding box: 62×64×64 Å

InterPro domains:
  IPR044978 DnaJ homologue subfamily C, GRV2/DNAJC13 [PTHR36983] (165-375)
  IPR045802 DnaJ homologue subfamily C, GRV2/DNAJC13, N-terminal domain [PF19432] (13-99)
  IPR045802 DnaJ homologue subfamily C, GRV2/DNAJC13, N-terminal domain [PF19432] (165-376)

pLDDT: mean 77.36, std 19.74, range [20.78, 97.69]

Sequence (441 aa):
MMATLKDNKDVACYFITKHSWKGKYKRIFSVGTHGITTYNPGSFEITNQWAYNEFIGIAPNIKAANNQEFIITMKKGAKKTETMKFSTDHRADLLTEALVSDFPGGIAIIYGGFNRLHLFALEQRDELCKAIADAGTNYVGVLIRIRKEPITFDQFQANRLGKYRDSLIASVLDGVRASGNRDVCVKMYKTPRGYRLGPFTVPVDEEVEATHLKSLHAVPAGMTFNEAVSRFNANISYSGLLHAVTAEGLFAQNKEKLINLALQALIEREGDQERVSNECLEAQFHALRRLVASKAGYQGFTEIPKMREKVGLKVVKALKRKNDAITHSAIDMLCALMQPMHDNYDLRQEQLNKTSLMSSRKFLETLLEMFNENVEGDAEIAAKMQDLALSEGALPKHLHTAMFTQSTDSRMLTNRSGPKSTHFLCLTSPNPPFNPKSVTY

Secondary structure (DSSP, 8-state):
-PPP-TT--EEEEEEEEEEETTEEEEEEEEEETTEEEEE-TTT--EEEEEETTTEEEEEE-TTSSSTTEEEEEEEETTTEEEEEEEE-TTHHHHHHHHHHTT---EEEEEETTTTEEEEEE-TTHHHHHHHHHHHIIIII-------SSPPPHHHHHHHTT-TTHHHHHHHHHHHHHHTT-------SSPPPGGG-SS-SSSPPPHHHHHHHHHHHHSPPTT--HHHHHHHHHHHS-TT--GGGG--SSTTHHHHHHHHHHHHHHHHHH---TTTS-HHHHHHHHHHHHHHHTSHHHHHHHHHSTTHHHHHHHHHHHHHTT--HHHHHHHHHHHHHHHS--SSS--HHHHHHHHHHHH--HHHHHHHHHHHHHH--S-HHHHHHHHHHHHHHS-HHHHHHHHHH-----GGGGGG----S-SS------------------

=== Feature glossary ===
The record interleaves many kinds of information about one protein. Here is each kind framed as the question it answers.

Q: What does the local fold look like, residue by residue?
A: A 3Di character summarizes, for each residue, the relative orientation of the Cα frame of its nearest spatial neighbor. Because it encodes fold topology rather than chemistry, 3Di alignments detect remote structural similarity that sequence alignment misses.

Q: Which residues are in helices, strands, or loops?
A: Secondary structure is the local, repeating backbone conformation. DSSP classifies it into eight states by reading the hydrogen-bond network: three helix types (H, G, I), two β types (E, B), two non-regular types (T, S), and unstructured coil (-).

Q: How big and how compact is the whole molecule?
A: Three whole-structure scalars: the radius of gyration (RMS distance of Cα from centroid, in Å), the count of Cα–Cα contacts (pairs closer than 8 Å and separated by more than four residues in sequence — i.e. tertiary, not local, contacts), and the bounding-box dimensions. Together they distinguish compact globular folds from extended fibres or disordered chains.

Q: How confident is the AlphaFold model at each residue?
A: For AlphaFold models, the B-factor field carries pLDDT — the model's own estimate of local accuracy on a 0–100 scale. Regions with pLDDT<50 should be treated as essentially unmodeled; they often correspond to intrinsically disordered segments.

Q: What family and function is it annotated with?
A: Functional annotations link the protein to curated databases. InterPro entries identify conserved domains and families by matching the sequence against member-database signatures (Pfam, PROSITE, CDD, …). Gene Ontology (GO) terms describe molecular function, biological process, and cellular component in a controlled vocabulary. CATH places the structure in a hierarchical fold classification (Class/Architecture/Topology/Homologous-superfamily). The organism is the source species.

Q: What known structures does this most resemble?
A: Nearest PDB neighbors are the top structural matches found by Foldseek when searching this structure against the entire Protein Data Bank. Each hit reports a TM-score (0 to 1; >0.5 almost always implies the same fold) and an E-value. These are *structural* homologs — they may share no detectable sequence similarity.

Q: Which residues are buried vs exposed?
A: Solvent-accessible surface area (SASA) is the area in Å² traced out by the centre of a 1.4 Å probe sphere (a water molecule) rolled over the protein's van der Waals surface (Shrake–Rupley / Lee–Richards construction). Buried residues have near-zero SASA; fully exposed residues can exceed 200 Å². The total SASA scales roughly with the number of surface residues.

Q: What are the backbone torsion angles?
A: φ (phi) and ψ (psi) are the two rotatable backbone dihedrals per residue: φ is the C(i-1)–N–Cα–C torsion, ψ is the N–Cα–C–N(i+1) torsion, both in degrees on (−180°, 180°]. α-helical residues cluster near (−60°, −45°); β-strand residues near (−120°, +130°). A Ramachandran plot is simply a scatter of (φ, ψ) for every residue.

Q: Are the domains correctly placed relative to each other?
A: Predicted aligned error is AlphaFold's pairwise confidence. Unlike pLDDT (per-residue), PAE is per-residue-pair and captures whether two parts of the structure are correctly placed relative to each other. Units are ångströms of expected positional error.

Q: What if only a Cα trace is available?
A: P-SEA three-state annotation labels each residue as helix, strand, or coil based purely on the geometry of the Cα trace. It serves as a fallback when the full backbone (and thus DSSP) is unavailable.

Q: What is the amino-acid chain?
A: This is the polypeptide sequence — one letter per residue, N-terminus first. Length ranges from a few dozen residues for small domains to over a thousand for large multi-domain proteins.

Q: What do the rendered images show?
A: The six renders are orthographic views along the three Cartesian axes in both directions. Representation (cartoon, sticks, or surface) and color scheme (sequence-rainbow or by-chain) vary across proteins so the training set covers all the common visualization conventions.

Q: What do the diagnostic plots show?
A: Plot images: a contact map (which residues are close in 3D, as an N×N binary image), a Ramachandran scatter (backbone torsion angles, revealing secondary-structure composition at a glance), and — for AlphaFold structures — a PAE heatmap (pairwise prediction confidence).

Q: How mobile is each atom in the crystal?
A: B-factor (Debye–Waller factor) reflects atomic displacement in the crystal lattice. It is an experimental observable (units Å²), not a prediction; low values mean the atom is pinned down, high values mean it moves or is heterogeneous across the crystal.

Q: Where is each backbone atom in 3D?
A: The mmCIF table is the protein's shape written out atom by atom. For each backbone N, Cα, C, and carbonyl O, it records an (x, y, z) coordinate triple in Å plus the residue type, chain letter, and residue number.